Protein AF-A0A1M6SWK2-F1 (afdb_monomer)

pLDDT: mean 89.98, std 12.93, range [34.72, 98.69]

Solvent-accessible surface area (backbone atoms only — not comparable to full-atom values): 27563 Å² total; per-residue (Å²): 100,75,75,73,62,92,44,55,44,46,64,85,40,38,41,72,34,29,38,53,62,44,88,74,35,41,57,20,42,34,50,40,97,77,46,25,25,35,39,41,31,17,33,39,24,31,35,38,30,47,34,31,44,34,49,52,34,64,60,84,82,52,57,82,91,74,41,62,65,71,56,33,58,38,61,56,28,23,43,32,30,33,44,41,58,39,67,46,48,45,35,30,74,45,96,79,20,40,33,38,38,37,32,33,73,89,66,52,61,42,51,20,43,47,47,56,28,27,36,32,30,55,81,47,73,66,33,68,69,68,72,50,57,66,43,79,88,48,54,72,39,82,34,51,47,43,34,42,40,36,53,50,41,35,78,75,35,52,23,24,76,39,64,52,45,81,39,80,78,48,72,48,80,45,63,43,91,89,80,67,52,70,53,75,47,77,39,70,44,76,42,57,56,79,77,50,90,56,59,70,61,53,62,76,70,71,68,80,71,88,61,96,37,70,54,38,41,77,53,71,32,60,41,37,44,33,40,27,48,42,46,44,42,71,69,46,36,90,93,61,58,50,69,51,56,25,84,56,54,42,52,33,38,38,40,34,35,74,41,35,50,73,40,54,85,45,75,59,48,77,49,72,92,58,57,44,74,75,49,98,55,59,48,75,53,49,45,78,86,39,55,42,47,12,36,55,42,56,49,48,49,45,44,39,69,9,44,50,55,47,34,43,36,33,42,55,44,76,61,48,48,32,46,20,32,37,57,47,100,85,69,46,74,36,71,25,92,90,48,89,45,73,47,39,58,37,47,46,75,92,44,63,63,24,54,8,42,50,55,38,50,51,49,31,43,39,43,35,38,74,76,59,41,45,56,32,47,28,36,51,52,37,27,49,40,59,60,79,85,37,35,13,7,17,78,88,61,50,72,24,48,62,91,54,84,69,55,27,30,32,52,37,72,60,27,67,68,51,52,54,42,52,41,54,42,57,44,51,57,33,52,52,24,52,74,37,72,35,74,68,39,83,40,79,40,79,77,67,78,52,47,32,78,89,45,96,51,25,28,37,18,67,50,21,67,45,41,46,54,51,42,30,70,77,72,70,48,80,78,82,86,53,75,28,66,82,60,80,58,81,95,45,54,68,62,57,51,50,55,54,46,42,44,53,49,44,55,48,56,47,55,64,71,74,106

Organism: Paramaledivibacter caminithermalis (strain DSM 15212 / CIP 107654 / DViRD3) (NCBI:txid1121301)

Foldseek 3Di:
DQPDPPFFDFFPQQQQKWKDWDQQWFWFWADDPSSFKIKIKFWDFFLLIKMWTKDFLFDPPADPVQGFHRAQACAFWKKKWKKAKDWFFDQLPDPNHKWKWFAFPVRFIFTASQVLQFLQAADDPLCVQVVARPPHPGDHHDAISRIGMGMDNLQAGKGADHQWDWDQPDWDWDADPVPRDIDIDTDIHIDGLPDDPCVVVVVVVVDPGPDRDNGIGRDPSNGTRMIITMTGGPSHDPVDSARFTAQFMIIIMMMIGSIDTPTDDGTTDGHPPAADAADPDAEEEECVVPSGGHLLNVLVSCVSPRHDAEYEYEYDARHFFGKHFDADPVRGFAADVVAPHRGAIATDLVTGGTTNNVVRVLSNLLNCVVSPYAYEYAYEQWHLHYDLLFAFAFPVRHGAWDPDVVITGHGALLDVSVLVSLLVVLVVQCVSNVVSVHHYHYHYDPLAFAFRPPDPQRGTRQPRPSSQVVCCVPVVDGQDHDRHPPDDCVPVVVSVVVRVVSSVVSVVSNVVSND

Sequence (515 aa):
MGFTDKNELHLFQPRLMTNDQNFEMQFSVVSGNDGRSITAEGVFRSKGDYGGMYWEPEDRKAHPVLKRPVKNDLSGITLEYDYLIQGDLPALNDIIGQVITVELLDGTIHYIQAWNYVVDRPLQDWESGSGILFPRGRTPGSATGYSGHIKLDFDNLYAGWAEYEMVKVDEIEHTDPETGETWTEEVWEWVAISDTARWDELHSQGWALNSPSWEWYKVDTTQIKKLQWGFTSTEYNWTNPEYIPKSDSTWFKMEFTNWQVTSGNSFLMTIPTSPYKEHGICFADDYDDNYDITPEWLLYQMYYLGFRDWINFYIGASHFYDKKGKFDENGNPIPDPGGYMPYQYEMKTDKVFNEGFLAWYKNYLYWANYYGYKVVHSISMENVDAPESWWQRAYDGTPGTTMWVPTPKLLSFTNPDLHVYYKNYVKGLCDISVEAGIHPIIQLGEPWWWWIEIDENQPPCFYDQATKDKHLEELGYEMPIFTSSHESIKGYEETLYWLRDKNGEFAHILRDHIR

Structure (mmCIF, N/CA/C/O backbone):
data_AF-A0A1M6SWK2-F1
#
_entry.id   AF-A0A1M6SWK2-F1
#
loop_
_atom_site.group_PDB
_atom_site.id
_atom_site.type_symbol
_atom_site.label_atom_id
_atom_site.label_alt_id
_atom_site.label_comp_id
_atom_site.label_asym_id
_atom_site.label_entity_id
_atom_site.label_seq_id
_atom_site.pdbx_PDB_ins_code
_atom_site.Cartn_x
_atom_site.Cartn_y
_atom_site.Cartn_z
_atom_site.occupancy
_atom_site.B_iso_or_equiv
_atom_site.auth_seq_id
_atom_site.auth_comp_id
_atom_site.auth_asym_id
_atom_site.auth_atom_id
_atom_site.pdbx_PDB_model_num
ATOM 1 N N . MET A 1 1 ? 4.496 -15.926 -24.712 1.00 34.72 1 MET A N 1
ATOM 2 C CA . MET A 1 1 ? 3.385 -16.799 -24.268 1.00 34.72 1 MET A CA 1
ATOM 3 C C . MET A 1 1 ? 2.696 -16.061 -23.135 1.00 34.72 1 MET A C 1
ATOM 5 O O . MET A 1 1 ? 3.356 -15.803 -22.142 1.00 34.72 1 MET A O 1
ATOM 9 N N . GLY A 1 2 ? 1.440 -15.635 -23.304 1.00 36.00 2 GLY A N 1
ATOM 10 C CA . GLY A 1 2 ? 0.668 -15.070 -22.190 1.00 36.00 2 GLY A CA 1
ATOM 11 C C . GLY A 1 2 ? 0.415 -16.164 -21.154 1.00 36.00 2 GLY A C 1
ATOM 12 O O . GLY A 1 2 ? 0.223 -17.313 -21.542 1.00 36.00 2 GLY A O 1
ATOM 13 N N . PHE A 1 3 ? 0.493 -15.838 -19.868 1.00 49.59 3 PHE A N 1
ATOM 14 C CA . PHE A 1 3 ? 0.458 -16.795 -18.761 1.00 49.59 3 PHE A CA 1
ATOM 15 C C . PHE A 1 3 ? -0.895 -17.534 -18.682 1.00 49.59 3 PHE A C 1
ATOM 17 O O . PHE A 1 3 ? -1.802 -17.117 -17.974 1.00 49.59 3 PHE A O 1
ATOM 24 N N . THR A 1 4 ? -1.057 -18.617 -19.450 1.00 41.47 4 THR A N 1
ATOM 25 C CA . THR A 1 4 ? -2.318 -19.376 -19.555 1.00 41.47 4 THR A CA 1
ATOM 26 C C . THR A 1 4 ? -2.249 -20.791 -18.986 1.00 41.47 4 THR A C 1
ATOM 28 O O . THR A 1 4 ? -3.291 -21.442 -18.899 1.00 41.47 4 THR A O 1
ATOM 31 N N . ASP A 1 5 ? -1.071 -21.287 -18.591 1.00 54.50 5 ASP A N 1
ATOM 32 C CA . ASP A 1 5 ? -0.991 -22.575 -17.898 1.00 54.50 5 ASP A CA 1
ATOM 33 C C . ASP A 1 5 ? -1.189 -22.373 -16.393 1.00 54.50 5 ASP A C 1
ATOM 35 O O . ASP A 1 5 ? -0.328 -21.849 -15.685 1.00 54.50 5 ASP A O 1
ATOM 39 N N . LYS A 1 6 ? -2.367 -22.769 -15.897 1.00 64.19 6 LYS A N 1
ATOM 40 C CA . LYS A 1 6 ? -2.744 -22.630 -14.482 1.00 64.19 6 LYS A CA 1
ATOM 41 C C . LYS A 1 6 ? -1.846 -23.444 -13.540 1.00 64.19 6 LYS A C 1
ATOM 43 O O . LYS A 1 6 ? -1.917 -23.228 -12.332 1.00 64.19 6 LYS A O 1
ATOM 48 N N . ASN A 1 7 ? -1.028 -24.352 -14.073 1.00 77.19 7 ASN A N 1
ATOM 49 C CA . ASN A 1 7 ? -0.194 -25.266 -13.296 1.00 77.19 7 ASN A CA 1
ATOM 50 C C . ASN A 1 7 ? 1.291 -24.875 -13.270 1.00 77.19 7 ASN A C 1
ATOM 52 O O . ASN A 1 7 ? 2.095 -25.626 -12.722 1.00 77.19 7 ASN A O 1
ATOM 56 N N . GLU A 1 8 ? 1.680 -23.732 -13.839 1.00 87.75 8 GLU A N 1
ATOM 57 C CA . GLU A 1 8 ? 3.082 -23.302 -13.879 1.00 87.75 8 GLU A CA 1
ATOM 58 C C . GLU A 1 8 ? 3.267 -21.894 -13.298 1.00 87.75 8 GLU A C 1
ATOM 60 O O . GLU A 1 8 ? 2.465 -20.975 -13.510 1.00 87.75 8 GLU A O 1
ATOM 65 N N . LEU A 1 9 ? 4.359 -21.725 -12.549 1.00 90.44 9 LEU A N 1
ATOM 66 C CA . LEU A 1 9 ? 4.869 -20.417 -12.158 1.00 90.44 9 LEU A CA 1
ATOM 67 C C . LEU A 1 9 ? 5.966 -19.990 -13.116 1.00 90.44 9 LEU A C 1
ATOM 69 O O . LEU A 1 9 ? 6.877 -20.760 -13.432 1.00 90.44 9 LEU A O 1
ATOM 73 N N . HIS A 1 10 ? 5.899 -18.727 -13.512 1.00 93.75 10 HIS A N 1
ATOM 74 C CA . HIS A 1 10 ? 6.882 -18.093 -14.371 1.00 93.75 10 HIS A CA 1
ATOM 75 C C . HIS A 1 10 ? 7.336 -16.766 -13.772 1.00 93.75 10 HIS A C 1
ATOM 77 O O . HIS A 1 10 ? 6.607 -16.135 -13.002 1.00 93.75 10 HIS A O 1
ATOM 83 N N . LEU A 1 11 ? 8.543 -16.349 -14.152 1.00 95.69 11 LEU A N 1
ATOM 84 C CA . LEU A 1 11 ? 9.088 -15.030 -13.848 1.00 95.69 11 LEU A CA 1
ATOM 85 C C . LEU A 1 11 ? 8.076 -13.938 -14.196 1.00 95.69 11 LEU A C 1
ATOM 87 O O . LEU A 1 11 ? 7.438 -13.997 -15.251 1.00 95.69 11 LEU A O 1
ATOM 91 N N . PHE A 1 12 ? 7.971 -12.943 -13.317 1.00 96.50 12 PHE A N 1
ATOM 92 C CA . PHE A 1 12 ? 7.131 -11.765 -13.511 1.00 96.50 12 PHE A CA 1
ATOM 93 C C . PHE A 1 12 ? 5.637 -12.058 -13.691 1.00 96.50 12 PHE A C 1
ATOM 95 O O . PHE A 1 12 ? 4.936 -11.236 -14.258 1.00 96.50 12 PHE A O 1
ATOM 102 N N . GLN A 1 13 ? 5.088 -13.192 -13.251 1.00 94.94 13 GLN A N 1
ATOM 103 C CA . GLN A 1 13 ? 3.622 -13.300 -13.228 1.00 94.94 13 GLN A CA 1
ATOM 104 C C . GLN A 1 13 ? 3.035 -12.180 -12.342 1.00 94.94 13 GLN A C 1
ATOM 106 O O . GLN A 1 13 ? 3.511 -12.039 -11.218 1.00 94.94 13 GLN A O 1
ATOM 111 N N . PRO A 1 14 ? 2.002 -11.430 -12.788 1.00 96.56 14 PRO A N 1
ATOM 112 C CA . PRO A 1 14 ? 1.420 -10.310 -12.036 1.00 96.56 14 PRO A CA 1
ATOM 113 C C . PRO A 1 14 ? 1.133 -10.599 -10.563 1.00 96.56 14 PRO A C 1
ATOM 115 O O . PRO A 1 14 ? 1.474 -9.806 -9.695 1.00 96.56 14 PRO A O 1
ATOM 118 N N . ARG A 1 15 ? 0.588 -11.784 -10.266 1.00 93.88 15 ARG A N 1
ATOM 119 C CA . ARG A 1 15 ? 0.302 -12.223 -8.894 1.00 93.88 15 ARG A CA 1
ATOM 120 C C . ARG A 1 15 ? 1.526 -12.319 -7.983 1.00 93.88 15 ARG A C 1
ATOM 122 O O . ARG A 1 15 ? 1.371 -12.318 -6.776 1.00 93.88 15 ARG A O 1
ATOM 129 N N . LEU A 1 16 ? 2.726 -12.466 -8.539 1.00 95.06 16 LEU A N 1
ATOM 130 C CA . LEU A 1 16 ? 3.968 -12.647 -7.782 1.00 95.06 16 LEU A CA 1
ATOM 131 C C . LEU A 1 16 ? 4.671 -11.323 -7.459 1.00 95.06 16 LEU A C 1
ATOM 133 O O . LEU A 1 16 ? 5.723 -11.347 -6.822 1.00 95.06 16 LEU A O 1
ATOM 137 N N . MET A 1 17 ? 4.131 -10.199 -7.932 1.00 97.31 17 MET A N 1
ATOM 138 C CA . MET A 1 17 ? 4.652 -8.876 -7.613 1.00 97.31 17 MET A CA 1
ATOM 139 C C . MET A 1 17 ? 4.271 -8.507 -6.176 1.00 97.31 17 MET A C 1
ATOM 141 O O . MET A 1 17 ? 3.205 -8.884 -5.681 1.00 97.31 17 MET A O 1
ATOM 145 N N . THR A 1 18 ? 5.146 -7.769 -5.509 1.00 97.19 18 THR A N 1
ATOM 146 C CA . THR A 1 18 ? 4.919 -7.233 -4.159 1.00 97.19 18 THR A CA 1
ATOM 147 C C . THR A 1 18 ? 5.116 -5.724 -4.168 1.00 97.19 18 THR A C 1
ATOM 149 O O . THR A 1 18 ? 5.555 -5.161 -5.174 1.00 97.19 18 THR A O 1
ATOM 152 N N . ASN A 1 19 ? 4.805 -5.054 -3.066 1.00 97.06 19 ASN A N 1
ATOM 153 C CA . ASN A 1 19 ? 5.173 -3.659 -2.861 1.00 97.06 19 ASN A CA 1
ATOM 154 C C . ASN A 1 19 ? 5.908 -3.439 -1.540 1.00 97.06 19 ASN A C 1
ATOM 156 O O . ASN A 1 19 ? 6.024 -4.343 -0.731 1.00 97.06 19 ASN A O 1
ATOM 160 N N . ASP A 1 20 ? 6.465 -2.250 -1.369 1.00 95.44 20 ASP A N 1
ATOM 161 C CA . ASP A 1 20 ? 7.013 -1.727 -0.115 1.00 95.44 20 ASP A CA 1
ATOM 162 C C . ASP A 1 20 ? 6.945 -0.200 -0.197 1.00 95.44 20 ASP A C 1
ATOM 164 O O . ASP A 1 20 ? 6.984 0.372 -1.296 1.00 95.44 20 ASP A O 1
ATOM 168 N N . GLN A 1 21 ? 6.783 0.457 0.943 1.00 94.12 21 GLN A N 1
ATOM 169 C CA . GLN A 1 21 ? 6.529 1.891 1.030 1.00 94.12 21 GLN A CA 1
ATOM 170 C C . GLN A 1 21 ? 7.000 2.468 2.356 1.00 94.12 21 GLN A C 1
ATOM 172 O O . GLN A 1 21 ? 7.039 1.783 3.377 1.00 94.12 21 GLN A O 1
ATOM 177 N N . ASN A 1 22 ? 7.312 3.764 2.364 1.00 91.88 22 ASN A N 1
ATOM 178 C CA . ASN A 1 22 ? 7.444 4.475 3.627 1.00 91.88 22 ASN A CA 1
ATOM 179 C C . ASN A 1 22 ? 6.081 4.549 4.338 1.00 91.88 22 ASN A C 1
ATOM 181 O O . ASN A 1 22 ? 5.037 4.600 3.696 1.00 91.88 22 ASN A O 1
ATOM 185 N N . PHE A 1 23 ? 6.102 4.608 5.669 1.00 88.50 23 PHE A N 1
ATOM 186 C CA . PHE A 1 23 ? 4.904 4.446 6.499 1.00 88.50 23 PHE A CA 1
ATOM 187 C C . PHE A 1 23 ? 3.741 5.404 6.170 1.00 88.50 23 PHE A C 1
ATOM 189 O O . PHE A 1 23 ? 2.573 5.028 6.256 1.00 88.50 23 PHE A O 1
ATOM 196 N N . GLU A 1 24 ? 4.041 6.652 5.802 1.00 89.56 24 GLU A N 1
ATOM 197 C CA . GLU A 1 24 ? 3.008 7.660 5.539 1.00 89.56 24 GLU A CA 1
ATOM 198 C C . GLU A 1 24 ? 2.289 7.455 4.206 1.00 89.56 24 GLU A C 1
ATOM 200 O O . GLU A 1 24 ? 1.070 7.649 4.131 1.00 89.56 24 GLU A O 1
ATOM 205 N N . MET A 1 25 ? 3.016 7.011 3.182 1.00 93.75 25 MET A N 1
ATOM 206 C CA . MET A 1 25 ? 2.440 6.631 1.899 1.00 93.75 25 MET A CA 1
ATOM 207 C C . MET A 1 25 ? 1.520 5.422 2.075 1.00 93.75 25 MET A C 1
ATOM 209 O O . MET A 1 25 ? 1.768 4.554 2.908 1.00 93.75 25 MET A O 1
ATOM 213 N N . GLN A 1 26 ? 0.450 5.355 1.280 1.00 95.62 26 GLN A N 1
ATOM 214 C CA . GLN A 1 26 ? -0.346 4.135 1.153 1.00 95.62 26 GLN A CA 1
ATOM 215 C C . GLN A 1 26 ? -0.652 3.847 -0.304 1.00 95.62 26 GLN A C 1
ATOM 217 O O . GLN A 1 26 ? -1.394 4.586 -0.947 1.00 95.62 26 GLN A O 1
ATOM 222 N N . PHE A 1 27 ? -0.128 2.742 -0.809 1.00 97.88 27 PHE A N 1
ATOM 223 C CA . PHE A 1 27 ? -0.465 2.180 -2.100 1.00 97.88 27 PHE A CA 1
ATOM 224 C C . PHE A 1 27 ? -0.442 0.656 -2.049 1.00 97.88 27 PHE A C 1
ATOM 226 O O . PHE A 1 27 ? 0.096 0.049 -1.121 1.00 97.88 27 PHE A O 1
ATOM 233 N N . SER A 1 28 ? -1.038 0.047 -3.063 1.00 98.12 28 SER A N 1
ATOM 234 C CA . SER A 1 28 ? -1.034 -1.396 -3.251 1.00 98.12 28 SER A CA 1
ATOM 235 C C . SER A 1 28 ? -0.676 -1.772 -4.678 1.00 98.12 28 SER A C 1
ATOM 237 O O . SER A 1 28 ? -0.824 -0.973 -5.606 1.00 98.12 28 SER A O 1
ATOM 239 N N . VAL A 1 29 ? -0.219 -3.013 -4.844 1.00 98.50 29 VAL A N 1
ATOM 240 C CA . VAL A 1 29 ? -0.055 -3.671 -6.141 1.00 98.50 29 VAL A CA 1
ATOM 241 C C . VAL A 1 29 ? -1.081 -4.795 -6.252 1.00 98.50 29 VAL A C 1
ATOM 243 O O . VAL A 1 29 ? -1.153 -5.677 -5.397 1.00 98.50 29 VAL A O 1
ATOM 246 N N . VAL A 1 30 ? -1.891 -4.765 -7.310 1.00 98.62 30 VAL A N 1
ATOM 247 C CA . VAL A 1 30 ? -2.932 -5.770 -7.570 1.00 98.62 30 VAL A CA 1
ATOM 248 C C . VAL A 1 30 ? -2.809 -6.350 -8.972 1.00 98.62 30 VAL A C 1
ATOM 250 O O . VAL A 1 30 ? -2.476 -5.643 -9.926 1.00 98.62 30 VAL A O 1
ATOM 253 N N . SER A 1 31 ? -3.113 -7.641 -9.116 1.00 97.50 31 SER A N 1
ATOM 254 C CA . SER A 1 31 ? -3.169 -8.313 -10.415 1.00 97.50 31 SER A CA 1
ATOM 255 C C . SER A 1 31 ? -4.552 -8.197 -11.059 1.00 97.50 31 SER A C 1
ATOM 257 O O . SER A 1 31 ? -5.594 -8.280 -10.401 1.00 97.50 31 SER A O 1
ATOM 259 N N . GLY A 1 32 ? -4.561 -8.046 -12.383 1.00 94.38 32 GLY A N 1
ATOM 260 C CA . GLY A 1 32 ? -5.748 -8.221 -13.208 1.00 94.38 32 GLY A CA 1
ATOM 261 C C . GLY A 1 32 ? -6.138 -9.694 -13.338 1.00 94.38 32 GLY A C 1
ATOM 262 O O . GLY A 1 32 ? -5.300 -10.596 -13.303 1.00 94.38 32 GLY A O 1
ATOM 263 N N . ASN A 1 33 ? -7.427 -9.950 -13.556 1.00 88.69 33 ASN A N 1
ATOM 264 C CA . ASN A 1 33 ? -7.959 -11.304 -13.751 1.00 88.69 33 ASN A CA 1
ATOM 265 C C . ASN A 1 33 ? -7.578 -11.945 -15.104 1.00 88.69 33 ASN A C 1
ATOM 267 O O . ASN A 1 33 ? -7.910 -13.104 -15.356 1.00 88.69 33 ASN A O 1
ATOM 271 N N . ASP A 1 34 ? -6.890 -11.200 -15.967 1.00 90.25 34 ASP A N 1
ATOM 272 C CA . ASP A 1 34 ? -6.356 -11.635 -17.257 1.00 90.25 34 ASP A CA 1
ATOM 273 C C . ASP A 1 34 ? -4.964 -12.288 -17.146 1.00 90.25 34 ASP A C 1
ATOM 275 O O . ASP A 1 34 ? -4.460 -12.830 -18.133 1.00 90.25 34 ASP A O 1
ATOM 279 N N . GLY A 1 35 ? -4.334 -12.226 -15.965 1.00 90.12 35 GLY A N 1
ATOM 280 C CA . GLY A 1 35 ? -2.968 -12.693 -15.728 1.00 90.12 35 GLY A CA 1
ATOM 281 C C . GLY A 1 35 ? -1.897 -11.886 -16.469 1.00 90.12 35 GLY A C 1
ATOM 282 O O . GLY A 1 35 ? -0.769 -12.360 -16.610 1.00 90.12 35 GLY A O 1
ATOM 283 N N . ARG A 1 36 ? -2.242 -10.700 -16.985 1.00 95.56 36 ARG A N 1
ATOM 284 C CA . ARG A 1 36 ? -1.404 -9.857 -17.857 1.00 95.56 36 ARG A CA 1
ATOM 285 C C . ARG A 1 36 ? -1.507 -8.364 -17.553 1.00 95.56 36 ARG A C 1
ATOM 287 O O . ARG A 1 36 ? -0.963 -7.553 -18.304 1.00 95.56 36 ARG A O 1
ATOM 294 N N . SER A 1 37 ? -2.183 -8.014 -16.471 1.00 97.75 37 SER A N 1
ATOM 295 C CA . SER A 1 37 ? -2.310 -6.642 -16.015 1.00 97.75 37 SER A CA 1
ATOM 296 C C . SER A 1 37 ? -1.909 -6.527 -14.550 1.00 97.75 37 SER A C 1
ATOM 298 O O . SER A 1 37 ? -2.177 -7.425 -13.749 1.00 97.75 37 SER A O 1
ATOM 300 N N . ILE A 1 38 ? -1.256 -5.422 -14.210 1.00 98.62 38 ILE A N 1
ATOM 301 C CA . ILE A 1 38 ? -0.923 -5.024 -12.842 1.00 98.62 38 ILE A CA 1
ATOM 302 C C . ILE A 1 38 ? -1.402 -3.587 -12.658 1.00 98.62 38 ILE A C 1
ATOM 304 O O . ILE A 1 38 ? -1.329 -2.775 -13.578 1.00 98.62 38 ILE A O 1
ATOM 308 N N . THR A 1 39 ? -1.901 -3.254 -11.478 1.00 98.69 39 THR A N 1
ATOM 309 C CA . THR A 1 39 ? -2.198 -1.873 -11.096 1.00 98.69 39 THR A CA 1
ATOM 310 C C . THR A 1 39 ? -1.459 -1.550 -9.810 1.00 98.69 39 THR A C 1
ATOM 312 O O . THR A 1 39 ? -1.585 -2.292 -8.839 1.00 98.69 39 THR A O 1
ATOM 315 N N . ALA A 1 40 ? -0.701 -0.454 -9.820 1.00 98.56 40 ALA A N 1
ATOM 316 C CA . ALA A 1 40 ? -0.174 0.187 -8.624 1.00 98.56 40 ALA A CA 1
ATOM 317 C C . ALA A 1 40 ? -1.014 1.441 -8.346 1.00 98.56 40 ALA A C 1
ATOM 319 O O . ALA A 1 40 ? -1.043 2.348 -9.175 1.00 98.56 40 ALA A O 1
ATOM 320 N N . GLU A 1 41 ? -1.729 1.490 -7.226 1.00 98.62 41 GLU A N 1
ATOM 321 C CA . GLU A 1 41 ? -2.674 2.574 -6.922 1.00 98.62 41 GLU A CA 1
ATOM 322 C C . GLU A 1 41 ? -2.595 2.976 -5.455 1.00 98.62 41 GLU A C 1
ATOM 324 O O . GLU A 1 41 ? -2.459 2.118 -4.582 1.00 98.62 41 GLU A O 1
ATOM 329 N N . GLY A 1 42 ? -2.663 4.279 -5.180 1.00 98.31 42 GLY A N 1
ATOM 330 C CA . GLY A 1 42 ? -2.494 4.779 -3.826 1.00 98.31 42 GLY A CA 1
ATOM 331 C C . GLY A 1 42 ? -2.594 6.286 -3.674 1.00 98.31 42 GLY A C 1
ATOM 332 O O . GLY A 1 42 ? -3.146 6.998 -4.514 1.00 98.31 42 GLY A O 1
ATOM 333 N N . VAL A 1 43 ? -2.063 6.758 -2.551 1.00 98.00 43 VAL A N 1
ATOM 334 C CA . VAL A 1 43 ? -1.999 8.162 -2.166 1.00 98.00 43 VAL A CA 1
ATOM 335 C C . VAL A 1 43 ? -0.617 8.521 -1.621 1.00 98.00 43 VAL A C 1
ATOM 337 O O . VAL A 1 43 ? -0.038 7.779 -0.826 1.00 98.00 43 VAL A O 1
ATOM 340 N N . PHE A 1 44 ? -0.123 9.693 -2.015 1.00 97.19 44 PHE A N 1
ATOM 341 C CA . PHE A 1 44 ? 1.007 10.359 -1.374 1.00 97.19 44 PHE A CA 1
ATOM 342 C C . PHE A 1 44 ? 0.491 11.318 -0.296 1.00 97.19 44 PHE A C 1
ATOM 344 O O . PHE A 1 44 ? -0.452 12.076 -0.523 1.00 97.19 44 PHE A O 1
ATOM 351 N N . ARG A 1 45 ? 1.115 11.302 0.876 1.00 95.44 45 ARG A N 1
ATOM 352 C CA . ARG A 1 45 ? 0.802 12.104 2.064 1.00 95.44 45 ARG A CA 1
ATOM 353 C C . ARG A 1 45 ? 1.952 12.998 2.510 1.00 95.44 45 ARG A C 1
ATOM 355 O O . ARG A 1 45 ? 1.715 13.929 3.276 1.00 95.44 45 ARG A O 1
ATOM 362 N N . SER A 1 46 ? 3.165 12.772 2.015 1.00 93.56 46 SER A N 1
ATOM 363 C CA . SER A 1 46 ? 4.330 13.623 2.261 1.00 93.56 46 SER A CA 1
ATOM 364 C C . SER A 1 46 ? 5.143 13.868 0.987 1.00 93.56 46 SER A C 1
ATOM 366 O O . SER A 1 46 ? 5.040 13.137 0.002 1.00 93.56 46 SER A O 1
ATOM 368 N N . LYS A 1 47 ? 5.980 14.909 0.998 1.00 89.19 47 LYS A N 1
ATOM 369 C CA . LYS A 1 47 ? 6.915 15.205 -0.106 1.00 89.19 47 LYS A CA 1
ATOM 370 C C . LYS A 1 47 ? 8.082 14.219 -0.193 1.00 89.19 47 LYS A C 1
ATOM 372 O O . LYS A 1 47 ? 8.743 14.156 -1.226 1.00 89.19 47 LYS A O 1
ATOM 377 N N . GLY A 1 48 ? 8.332 13.470 0.878 1.00 89.56 48 GLY A N 1
ATOM 378 C CA . GLY A 1 48 ? 9.355 12.429 0.952 1.00 89.56 48 GLY A CA 1
ATOM 379 C C . GLY A 1 48 ? 8.817 11.031 0.661 1.00 89.56 48 GLY A C 1
ATOM 380 O O . GLY A 1 48 ? 9.554 10.065 0.836 1.00 89.56 48 GLY A O 1
ATOM 381 N N . ASP A 1 49 ? 7.550 10.904 0.259 1.00 93.81 49 ASP A N 1
ATOM 382 C CA . ASP A 1 49 ? 6.958 9.593 0.025 1.00 93.81 49 ASP A CA 1
ATOM 383 C C . ASP A 1 49 ? 7.583 8.887 -1.173 1.00 93.81 49 ASP A C 1
ATOM 385 O O . ASP A 1 49 ? 7.739 9.457 -2.259 1.00 93.81 49 ASP A O 1
ATOM 389 N N . TYR A 1 50 ? 7.906 7.619 -0.944 1.00 93.12 50 TYR A N 1
ATOM 390 C CA . TYR A 1 50 ? 8.528 6.740 -1.910 1.00 93.12 50 TYR A CA 1
ATOM 391 C C . TYR A 1 50 ? 8.023 5.318 -1.708 1.00 93.12 50 TYR A C 1
ATOM 393 O O . TYR A 1 50 ? 8.086 4.755 -0.612 1.00 93.12 50 TYR A O 1
ATOM 401 N N . GLY A 1 51 ? 7.560 4.734 -2.805 1.00 94.50 51 GLY A N 1
ATOM 402 C CA . GLY A 1 51 ? 7.067 3.370 -2.859 1.00 94.50 51 GLY A CA 1
ATOM 403 C C . GLY A 1 51 ? 7.695 2.600 -4.006 1.00 94.50 51 GLY A C 1
ATOM 404 O O . GLY A 1 51 ? 8.202 3.181 -4.966 1.00 94.50 51 GLY A O 1
ATOM 405 N N . GLY A 1 52 ? 7.669 1.277 -3.928 1.00 96.62 52 GLY A N 1
ATOM 406 C CA . GLY A 1 52 ? 8.149 0.411 -4.995 1.00 96.62 52 GLY A CA 1
ATOM 407 C C . GLY A 1 52 ? 7.220 -0.756 -5.264 1.00 96.62 52 GLY A C 1
ATOM 408 O O . GLY A 1 52 ? 6.785 -1.414 -4.329 1.00 96.62 52 GLY A O 1
ATOM 409 N N . MET A 1 53 ? 6.946 -1.056 -6.531 1.00 98.31 53 MET A N 1
ATOM 410 C CA . MET A 1 53 ? 6.521 -2.406 -6.912 1.00 98.31 53 MET A CA 1
ATOM 411 C C . MET A 1 53 ? 7.775 -3.247 -7.134 1.00 98.31 53 MET A C 1
ATOM 413 O O . MET A 1 53 ? 8.698 -2.789 -7.804 1.00 98.31 53 MET A O 1
ATOM 417 N N . TYR A 1 54 ? 7.814 -4.473 -6.622 1.00 97.69 54 TYR A N 1
ATOM 418 C CA . TYR A 1 54 ? 9.012 -5.303 -6.604 1.00 97.69 54 TYR A CA 1
ATOM 419 C C . TYR A 1 54 ? 8.844 -6.626 -7.339 1.00 97.69 54 TYR A C 1
ATOM 421 O O . TYR A 1 54 ? 7.804 -7.283 -7.291 1.00 97.69 54 TYR A O 1
ATOM 429 N N . TRP A 1 55 ? 9.949 -7.048 -7.948 1.00 97.62 55 TRP A N 1
ATOM 430 C CA . TRP A 1 55 ? 10.227 -8.442 -8.245 1.00 97.62 55 TRP A CA 1
ATOM 431 C C . TRP A 1 55 ? 11.490 -8.874 -7.498 1.00 97.62 55 TRP A C 1
ATOM 433 O O . TRP A 1 55 ? 12.581 -8.352 -7.734 1.00 97.62 55 TRP A O 1
ATOM 443 N N . GLU A 1 56 ? 11.358 -9.881 -6.640 1.00 96.38 56 GLU A N 1
ATOM 444 C CA . GLU A 1 56 ? 12.481 -10.491 -5.924 1.00 96.38 56 GLU A CA 1
ATOM 445 C C . GLU A 1 56 ? 12.663 -11.938 -6.392 1.00 96.38 56 GLU A C 1
ATOM 447 O O . GLU A 1 56 ? 11.713 -12.713 -6.349 1.00 96.38 56 GLU A O 1
ATOM 452 N N . PRO A 1 57 ? 13.844 -12.389 -6.842 1.00 95.81 57 PRO A N 1
ATOM 453 C CA . PRO A 1 57 ? 14.067 -13.802 -7.134 1.00 95.81 57 PRO A CA 1
ATOM 454 C C . PRO A 1 57 ? 13.833 -14.733 -5.944 1.00 95.81 57 PRO A C 1
ATOM 456 O O . PRO A 1 57 ? 13.362 -15.852 -6.149 1.00 95.81 57 PRO A O 1
ATOM 459 N N . GLU A 1 58 ? 14.121 -14.286 -4.720 1.00 94.12 58 GLU A N 1
ATOM 460 C CA . GLU A 1 58 ? 13.767 -15.024 -3.512 1.00 94.12 58 GLU A CA 1
ATOM 461 C C . GLU A 1 58 ? 12.344 -14.694 -3.057 1.00 94.12 58 GLU A C 1
ATOM 463 O O . GLU A 1 58 ? 12.016 -13.550 -2.762 1.00 94.12 58 GLU A O 1
ATOM 468 N N . ASP A 1 59 ? 11.514 -15.726 -2.923 1.00 91.44 59 ASP A N 1
ATOM 469 C CA . ASP A 1 59 ? 10.196 -15.597 -2.312 1.00 91.44 59 ASP A CA 1
ATOM 470 C C . ASP A 1 59 ? 10.290 -15.746 -0.789 1.00 91.44 59 ASP A C 1
ATOM 472 O O . ASP A 1 59 ? 10.533 -16.835 -0.255 1.00 91.44 59 ASP A O 1
ATOM 476 N N . ARG A 1 60 ? 10.153 -14.624 -0.086 1.00 90.81 60 ARG A N 1
ATOM 477 C CA . ARG A 1 60 ? 10.245 -14.550 1.381 1.00 90.81 60 ARG A CA 1
ATOM 478 C C . ARG A 1 60 ? 8.880 -14.572 2.067 1.00 90.81 60 ARG A C 1
ATOM 480 O O . ARG A 1 60 ? 8.833 -14.738 3.281 1.00 90.81 60 ARG A O 1
ATOM 487 N N . LYS A 1 61 ? 7.797 -14.423 1.300 1.00 88.75 61 LYS A N 1
ATOM 488 C CA . LYS A 1 61 ? 6.425 -14.290 1.805 1.00 88.75 61 LYS A CA 1
ATOM 489 C C . LYS A 1 61 ? 5.605 -15.563 1.614 1.00 88.75 61 LYS A C 1
ATOM 491 O O . LYS A 1 61 ? 4.634 -15.775 2.331 1.00 88.75 61 LYS A O 1
ATOM 496 N N . ALA A 1 62 ? 5.983 -16.431 0.675 1.00 89.69 62 ALA A N 1
ATOM 497 C CA . ALA A 1 62 ? 5.258 -17.670 0.458 1.00 89.69 62 ALA A CA 1
ATOM 498 C C . ALA A 1 62 ? 5.482 -18.711 1.560 1.00 89.69 62 ALA A C 1
ATOM 500 O O . ALA A 1 62 ? 6.587 -18.891 2.083 1.00 89.69 62 ALA A O 1
ATOM 501 N N . HIS A 1 63 ? 4.435 -19.488 1.836 1.00 89.69 63 HIS A N 1
ATOM 502 C CA . HIS A 1 63 ? 4.522 -20.670 2.680 1.00 89.69 63 HIS A CA 1
ATOM 503 C C . HIS A 1 63 ? 5.587 -21.639 2.123 1.00 89.69 63 HIS A C 1
ATOM 505 O O . HIS A 1 63 ? 5.601 -21.884 0.913 1.00 89.69 63 HIS A O 1
ATOM 511 N N . PRO A 1 64 ? 6.432 -22.280 2.959 1.00 89.44 64 PRO A N 1
ATOM 512 C CA . PRO A 1 64 ? 7.571 -23.085 2.495 1.00 89.44 64 PRO A CA 1
ATOM 513 C C . PRO A 1 64 ? 7.251 -24.172 1.458 1.00 89.44 64 PRO A C 1
ATOM 515 O O . PRO A 1 64 ? 8.093 -24.516 0.638 1.00 89.44 64 PRO A O 1
ATOM 518 N N . VAL A 1 65 ? 6.033 -24.712 1.485 1.00 86.94 65 VAL A N 1
ATOM 519 C CA . VAL A 1 65 ? 5.555 -25.740 0.541 1.00 86.94 65 VAL A CA 1
ATOM 520 C C . VAL A 1 65 ? 5.236 -25.182 -0.854 1.00 86.94 65 VAL A C 1
ATOM 522 O O . VAL A 1 65 ? 5.308 -25.914 -1.837 1.00 86.94 65 VAL A O 1
ATOM 525 N N . LEU A 1 66 ? 4.869 -23.904 -0.939 1.00 88.00 66 LEU A N 1
ATOM 526 C CA . LEU A 1 66 ? 4.523 -23.208 -2.183 1.00 88.00 66 LEU A CA 1
ATOM 527 C C . LEU A 1 66 ? 5.632 -22.248 -2.638 1.00 88.00 66 LEU A C 1
ATOM 529 O O . LEU A 1 66 ? 5.506 -21.621 -3.688 1.00 88.00 66 LEU A O 1
ATOM 533 N N . LYS A 1 67 ? 6.716 -22.150 -1.859 1.00 90.50 67 LYS A N 1
ATOM 534 C CA . LYS A 1 67 ? 7.868 -21.298 -2.139 1.00 90.50 67 LYS A CA 1
ATOM 535 C C . LYS A 1 67 ? 8.512 -21.705 -3.464 1.00 90.50 67 LYS A C 1
ATOM 537 O O . LYS A 1 67 ? 8.961 -22.839 -3.643 1.00 90.50 67 LYS A O 1
ATOM 542 N N . ARG A 1 68 ? 8.575 -20.749 -4.388 1.00 91.81 68 ARG A N 1
ATOM 543 C CA . ARG A 1 68 ? 9.244 -20.906 -5.684 1.00 91.81 68 ARG A CA 1
ATOM 544 C C . ARG A 1 68 ? 10.768 -21.001 -5.536 1.00 91.81 68 ARG A C 1
ATOM 546 O O . ARG A 1 68 ? 11.329 -20.424 -4.600 1.00 91.81 68 ARG A O 1
ATOM 553 N N . PRO A 1 69 ? 11.459 -21.693 -6.461 1.00 92.94 69 PRO A N 1
ATOM 554 C CA . PRO A 1 69 ? 12.914 -21.693 -6.483 1.00 92.94 69 PRO A CA 1
ATOM 555 C C . PRO A 1 69 ? 13.454 -20.297 -6.796 1.00 92.94 69 PRO A C 1
ATOM 557 O O . PRO A 1 69 ? 12.855 -19.530 -7.553 1.00 92.94 69 PRO A O 1
ATOM 560 N N . VAL A 1 70 ? 14.619 -19.996 -6.227 1.00 95.88 70 VAL A N 1
ATOM 561 C CA . VAL A 1 70 ? 15.335 -18.750 -6.500 1.00 95.88 70 VAL A CA 1
ATOM 562 C C . VAL A 1 70 ? 15.917 -18.804 -7.910 1.00 95.88 70 VAL A C 1
ATOM 564 O O . VAL A 1 70 ? 16.562 -19.784 -8.285 1.00 95.88 70 VAL A O 1
ATOM 567 N N . LYS A 1 71 ? 15.696 -17.742 -8.688 1.00 96.00 71 LYS A N 1
ATOM 568 C CA . LYS A 1 71 ? 16.236 -17.587 -10.042 1.00 96.00 71 LYS A CA 1
ATOM 569 C C . LYS A 1 71 ? 16.742 -16.163 -10.257 1.00 96.00 71 LYS A C 1
ATOM 571 O O . LYS A 1 71 ? 15.986 -1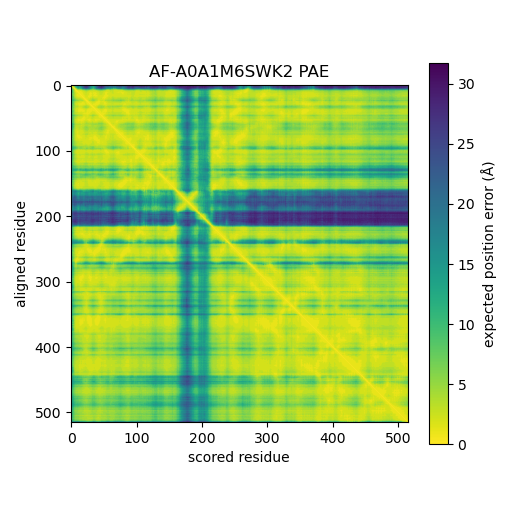5.292 -10.676 1.00 96.00 71 LYS A O 1
ATOM 576 N N . ASN A 1 72 ? 18.006 -15.945 -9.900 1.00 97.62 72 ASN A N 1
ATOM 577 C CA . ASN A 1 72 ? 18.680 -14.646 -10.008 1.00 97.62 72 ASN A CA 1
ATOM 578 C C . ASN A 1 72 ? 19.099 -14.308 -11.443 1.00 97.62 72 ASN A C 1
ATOM 580 O O . ASN A 1 72 ? 19.172 -13.137 -11.795 1.00 97.62 72 ASN A O 1
ATOM 584 N N . ASP A 1 73 ? 19.362 -15.332 -12.257 1.00 97.69 73 ASP A N 1
ATOM 585 C CA . ASP A 1 73 ? 19.791 -15.165 -13.640 1.00 97.69 73 ASP A CA 1
ATOM 586 C C . ASP A 1 73 ? 18.594 -14.876 -14.553 1.00 97.69 73 ASP A C 1
ATOM 588 O O . ASP A 1 73 ? 17.716 -15.728 -14.752 1.00 97.69 73 ASP A O 1
ATOM 592 N N . LEU A 1 74 ? 18.567 -13.650 -15.076 1.00 97.94 74 LEU A N 1
ATOM 593 C CA . LEU A 1 74 ? 17.575 -13.153 -16.022 1.00 97.94 74 LEU A CA 1
ATOM 594 C C . LEU A 1 74 ? 18.125 -13.052 -17.455 1.00 97.94 74 LEU A C 1
ATOM 596 O O . LEU A 1 74 ? 17.471 -12.454 -18.306 1.00 97.94 74 LEU A O 1
ATOM 600 N N . SER A 1 75 ? 19.284 -13.642 -17.758 1.00 96.62 75 SER A N 1
ATOM 601 C CA . SER A 1 75 ? 19.820 -13.668 -19.124 1.00 96.62 75 SER A CA 1
ATOM 602 C C . SER A 1 75 ? 18.843 -14.304 -20.123 1.00 96.62 75 SER A C 1
ATOM 604 O O . SER A 1 75 ? 18.118 -15.265 -19.836 1.00 96.62 75 SER A O 1
ATOM 606 N N . GLY A 1 76 ? 18.770 -13.715 -21.316 1.00 96.75 76 GLY A N 1
ATOM 607 C CA . GLY A 1 76 ? 17.830 -14.073 -22.377 1.00 96.75 76 GLY A CA 1
ATOM 608 C C . GLY A 1 76 ? 16.359 -13.745 -22.097 1.00 96.75 76 GLY A C 1
ATOM 609 O O . GLY A 1 76 ? 15.520 -13.983 -22.974 1.00 96.75 76 GLY A O 1
ATOM 610 N N . ILE A 1 77 ? 16.013 -13.232 -20.908 1.00 98.19 77 ILE A N 1
ATOM 611 C CA . ILE A 1 77 ? 14.647 -12.827 -20.567 1.00 98.19 77 ILE A CA 1
ATOM 612 C C . ILE A 1 77 ? 14.336 -11.472 -21.200 1.00 98.19 77 ILE A C 1
ATOM 614 O O . ILE A 1 77 ? 15.131 -10.537 -21.161 1.00 98.19 77 ILE A O 1
ATOM 618 N N . THR A 1 78 ? 13.128 -11.344 -21.743 1.00 98.06 78 THR A N 1
ATOM 619 C CA . THR A 1 78 ? 12.579 -10.050 -22.160 1.00 98.06 78 THR A CA 1
ATOM 620 C C . THR A 1 78 ? 11.203 -9.856 -21.543 1.00 98.06 78 THR A C 1
ATOM 622 O O . THR A 1 78 ? 10.322 -10.687 -21.764 1.00 98.06 78 THR A O 1
ATOM 625 N N . LEU A 1 79 ? 11.023 -8.774 -20.785 1.00 98.12 79 LEU A N 1
ATOM 626 C CA . LEU A 1 79 ? 9.746 -8.354 -20.204 1.00 98.12 79 LEU A CA 1
ATOM 627 C C . LEU A 1 79 ? 9.184 -7.172 -21.005 1.00 98.12 79 LEU A C 1
ATOM 629 O O . LEU A 1 79 ? 9.881 -6.185 -21.225 1.00 98.12 79 LEU A O 1
ATOM 633 N N . GLU A 1 80 ? 7.927 -7.269 -21.427 1.00 97.81 80 GLU A N 1
ATOM 634 C CA . GLU A 1 80 ? 7.224 -6.227 -22.182 1.00 97.81 80 GLU A CA 1
ATOM 635 C C . GLU A 1 80 ? 5.894 -5.888 -21.515 1.00 97.81 80 GLU A C 1
ATOM 637 O O . GLU A 1 80 ? 5.201 -6.781 -21.014 1.00 97.81 80 GLU A O 1
ATOM 642 N N . TYR A 1 81 ? 5.538 -4.606 -21.525 1.00 98.25 81 TYR A N 1
ATOM 643 C CA . TYR A 1 81 ? 4.262 -4.102 -21.023 1.00 98.25 81 TYR A CA 1
ATOM 644 C C . TYR A 1 81 ? 3.974 -2.701 -21.564 1.00 98.25 81 TYR A C 1
ATOM 646 O O . TYR A 1 81 ? 4.884 -1.921 -21.843 1.00 98.25 81 TYR A O 1
ATOM 654 N N . ASP A 1 82 ? 2.694 -2.366 -21.658 1.00 98.31 82 ASP A N 1
ATOM 655 C CA . ASP A 1 82 ? 2.244 -0.989 -21.816 1.00 98.31 82 ASP A CA 1
ATOM 656 C C . ASP A 1 82 ? 2.050 -0.365 -20.439 1.00 98.31 82 ASP A C 1
ATOM 658 O O . ASP A 1 82 ? 1.631 -1.052 -19.505 1.00 98.31 82 ASP A O 1
ATOM 662 N N . TYR A 1 83 ? 2.316 0.932 -20.316 1.00 98.19 83 TYR A N 1
ATOM 663 C CA . TYR A 1 83 ? 2.036 1.681 -19.096 1.00 98.19 83 TYR A CA 1
ATOM 664 C C . TYR A 1 83 ? 1.048 2.821 -19.340 1.00 98.19 83 TYR A C 1
ATOM 666 O O . TYR A 1 83 ? 1.016 3.412 -20.422 1.00 98.19 83 TYR A O 1
ATOM 674 N N . LEU A 1 84 ? 0.275 3.152 -18.309 1.00 98.44 84 LEU A N 1
ATOM 675 C CA . LEU A 1 84 ? -0.538 4.360 -18.232 1.00 98.44 84 LEU A CA 1
ATOM 676 C C . LEU A 1 84 ? -0.399 4.974 -16.838 1.00 98.44 84 LEU A C 1
ATOM 678 O O . LEU A 1 84 ? -0.683 4.320 -15.838 1.00 98.44 84 LEU A O 1
ATOM 682 N N . ILE A 1 85 ? 0.038 6.228 -16.783 1.00 98.38 85 ILE A N 1
ATOM 683 C CA . ILE A 1 85 ? 0.227 7.001 -15.555 1.00 98.38 85 ILE A CA 1
ATOM 684 C C . ILE A 1 85 ? -0.933 7.980 -15.379 1.00 98.38 85 ILE A C 1
ATOM 686 O O . ILE A 1 85 ? -1.320 8.685 -16.315 1.00 98.38 85 ILE A O 1
ATOM 690 N N . GLN A 1 86 ? -1.466 8.045 -14.161 1.00 98.19 86 GLN A N 1
ATOM 691 C CA . GLN A 1 86 ? -2.545 8.940 -13.763 1.00 98.19 86 GLN A CA 1
ATOM 692 C C . GLN A 1 86 ? -2.287 9.529 -12.369 1.00 98.19 86 GLN A C 1
ATOM 694 O O . GLN A 1 86 ? -1.649 8.909 -11.518 1.00 98.19 86 GLN A O 1
ATOM 699 N N . GLY A 1 87 ? -2.859 10.708 -12.118 1.00 97.88 87 GLY A N 1
ATOM 700 C CA . GLY A 1 87 ? -2.766 11.377 -10.821 1.00 97.88 87 GLY A CA 1
ATOM 701 C C . GLY A 1 87 ? -1.392 12.000 -10.572 1.00 97.88 87 GLY A C 1
ATOM 702 O O . GLY A 1 87 ? -0.746 12.473 -11.505 1.00 97.88 87 GLY A O 1
ATOM 703 N N . ASP A 1 88 ? -0.974 12.034 -9.310 1.00 97.06 88 ASP A N 1
ATOM 704 C CA . ASP A 1 88 ? 0.249 12.701 -8.845 1.00 97.06 88 ASP A CA 1
ATOM 705 C C . ASP A 1 88 ? 1.511 11.845 -9.037 1.00 97.06 88 ASP A C 1
ATOM 707 O O . ASP A 1 88 ? 2.290 11.645 -8.113 1.00 97.06 88 ASP A O 1
ATOM 711 N N . LEU A 1 89 ? 1.705 11.318 -10.244 1.00 96.88 89 LEU A N 1
ATOM 712 C CA . LEU A 1 89 ? 2.933 10.641 -10.655 1.00 96.88 89 LEU A CA 1
ATOM 713 C C . LEU A 1 89 ? 3.634 11.468 -11.744 1.00 96.88 89 LEU A C 1
ATOM 715 O O . LEU A 1 89 ? 2.978 11.870 -12.712 1.00 96.88 89 LEU A O 1
ATOM 719 N N . PRO A 1 90 ? 4.956 11.685 -11.643 1.00 93.56 90 PRO A N 1
ATOM 720 C CA . PRO A 1 90 ? 5.733 12.290 -12.712 1.00 93.56 90 PRO A CA 1
ATOM 721 C C . PRO A 1 90 ? 5.638 11.493 -14.012 1.00 93.56 90 PRO A C 1
ATOM 723 O O . PRO A 1 90 ? 5.559 10.262 -14.019 1.00 93.56 90 PRO A O 1
ATOM 726 N N . ALA A 1 91 ? 5.718 12.206 -15.132 1.00 94.56 91 ALA A N 1
ATOM 727 C CA . ALA A 1 91 ? 5.879 11.588 -16.437 1.00 94.56 91 ALA A CA 1
ATOM 728 C C . ALA A 1 91 ? 7.217 10.818 -16.492 1.00 94.56 91 ALA A C 1
ATOM 730 O O . ALA A 1 91 ? 8.221 11.282 -15.957 1.00 94.56 91 ALA A O 1
ATOM 731 N N . LEU A 1 92 ? 7.284 9.670 -17.177 1.00 93.19 92 LEU A N 1
ATOM 732 C CA . LEU A 1 92 ? 8.520 8.876 -17.274 1.00 93.19 92 LEU A CA 1
ATOM 733 C C . LEU A 1 92 ? 9.699 9.648 -17.875 1.00 93.19 92 LEU A C 1
ATOM 735 O O . LEU A 1 92 ? 10.845 9.345 -17.566 1.00 93.19 92 LEU A O 1
ATOM 739 N N . ASN A 1 93 ? 9.434 10.611 -18.758 1.00 88.69 93 ASN A N 1
ATOM 740 C CA . ASN A 1 93 ? 10.464 11.434 -19.390 1.00 88.69 93 ASN A CA 1
ATOM 741 C C . ASN A 1 93 ? 10.865 12.666 -18.558 1.00 88.69 93 ASN A C 1
ATOM 743 O O . ASN A 1 93 ? 11.626 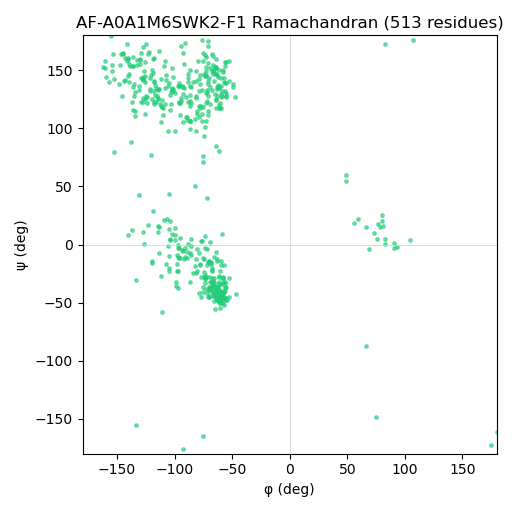13.496 -19.054 1.00 88.69 93 ASN A O 1
ATOM 747 N N . ASP A 1 94 ? 10.336 12.805 -17.342 1.00 86.88 94 ASP A N 1
ATOM 748 C CA . ASP A 1 94 ? 10.759 13.807 -16.366 1.00 86.88 94 ASP A CA 1
ATOM 749 C C . ASP A 1 94 ? 12.045 13.352 -15.648 1.00 86.88 94 ASP A C 1
ATOM 751 O O . ASP A 1 94 ? 12.348 12.159 -15.571 1.00 86.88 94 ASP A O 1
ATOM 755 N N . ILE A 1 95 ? 12.795 14.298 -15.085 1.00 75.94 95 ILE A N 1
ATOM 756 C CA . ILE A 1 95 ? 14.017 14.041 -14.312 1.00 75.94 95 ILE A CA 1
ATOM 757 C C . ILE A 1 95 ? 13.736 13.289 -13.007 1.00 75.94 95 ILE A C 1
ATOM 759 O O . ILE A 1 95 ? 14.582 12.542 -12.529 1.00 75.94 95 ILE A O 1
ATOM 763 N N . ILE A 1 96 ? 12.542 13.472 -12.438 1.00 77.31 96 ILE A N 1
ATOM 764 C CA . ILE A 1 96 ? 12.039 12.681 -11.304 1.00 77.31 96 ILE A CA 1
ATOM 765 C C . ILE A 1 96 ? 11.076 11.576 -11.758 1.00 77.31 96 ILE A C 1
ATOM 767 O O . ILE A 1 96 ? 10.350 11.012 -10.940 1.00 77.31 96 ILE A O 1
ATOM 771 N N . GLY A 1 97 ? 11.052 11.291 -13.065 1.00 83.75 97 GLY A N 1
ATOM 772 C CA . GLY A 1 97 ? 10.317 10.183 -13.652 1.00 83.75 97 GLY A CA 1
ATOM 773 C C . GLY A 1 97 ? 10.719 8.850 -13.030 1.00 83.75 97 GLY A C 1
ATOM 774 O O . GLY A 1 97 ? 11.801 8.694 -12.465 1.00 83.75 97 GLY A O 1
ATOM 775 N N . GLN A 1 98 ? 9.828 7.872 -13.132 1.00 85.81 98 GLN A N 1
ATOM 776 C CA . GLN A 1 98 ? 10.041 6.573 -12.505 1.00 85.81 98 GLN A CA 1
ATOM 777 C C . GLN A 1 98 ? 11.289 5.884 -13.069 1.00 85.81 98 GLN A C 1
ATOM 779 O O . GLN A 1 98 ? 11.488 5.791 -14.286 1.00 85.81 98 GLN A O 1
ATOM 784 N N . VAL A 1 99 ? 12.088 5.337 -12.160 1.00 88.69 99 VAL A N 1
ATOM 785 C CA . VAL A 1 99 ? 13.259 4.516 -12.467 1.00 88.69 99 VAL A CA 1
ATOM 786 C C . VAL A 1 99 ? 12.984 3.062 -12.111 1.00 88.69 99 VAL A C 1
ATOM 788 O O . VAL A 1 99 ? 12.185 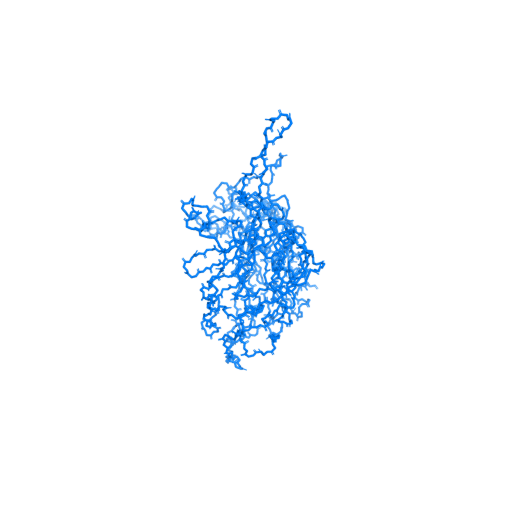2.758 -11.219 1.00 88.69 99 VAL A O 1
ATOM 791 N N . ILE A 1 100 ? 13.678 2.158 -12.799 1.00 95.19 100 ILE A N 1
ATOM 792 C CA . ILE A 1 100 ? 13.780 0.766 -12.375 1.00 95.19 100 ILE A CA 1
ATOM 793 C C . ILE A 1 100 ? 15.071 0.629 -11.572 1.00 95.19 100 ILE A C 1
ATOM 795 O O . ILE A 1 100 ? 16.168 0.740 -12.121 1.00 95.19 100 ILE A O 1
ATOM 799 N N . THR A 1 101 ? 14.946 0.399 -10.271 1.00 95.06 101 THR A N 1
ATOM 800 C CA . THR A 1 101 ? 16.091 0.143 -9.396 1.00 95.06 101 THR A CA 1
ATOM 801 C C . THR A 1 101 ? 16.415 -1.343 -9.422 1.00 95.06 101 THR A C 1
ATOM 803 O O . THR A 1 101 ? 15.541 -2.184 -9.203 1.00 95.06 101 THR A O 1
ATOM 806 N N . VAL A 1 102 ? 17.676 -1.671 -9.676 1.00 96.50 102 VAL A N 1
ATOM 807 C CA . VAL A 1 102 ? 18.189 -3.040 -9.693 1.00 96.50 102 VAL A CA 1
ATOM 808 C C . VAL A 1 102 ? 19.210 -3.200 -8.585 1.00 96.50 102 VAL A C 1
ATOM 810 O O . VAL A 1 102 ? 20.207 -2.491 -8.560 1.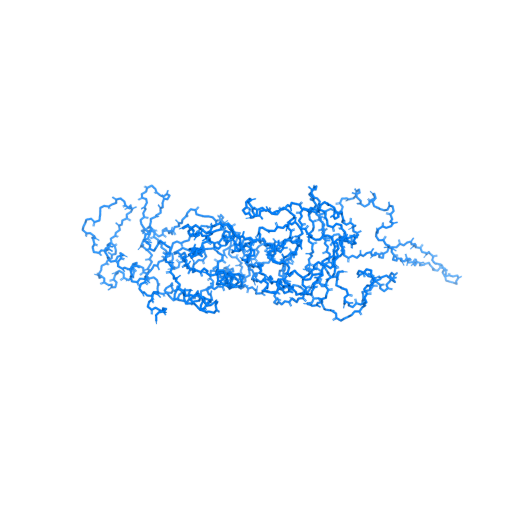00 96.50 102 VAL A O 1
ATOM 813 N N . GLU A 1 103 ? 18.976 -4.147 -7.687 1.00 97.12 103 GLU A N 1
ATOM 814 C CA . GLU A 1 103 ? 19.947 -4.564 -6.678 1.00 97.12 103 GLU A CA 1
ATOM 815 C C . GLU A 1 103 ? 20.556 -5.898 -7.115 1.00 97.12 103 GLU A C 1
ATOM 817 O O . GLU A 1 103 ? 19.821 -6.830 -7.463 1.00 97.12 103 GLU A O 1
ATOM 822 N N . LEU A 1 104 ? 21.883 -6.000 -7.090 1.00 97.19 104 LEU A N 1
ATOM 823 C CA . LEU A 1 104 ? 22.624 -7.232 -7.351 1.00 97.19 104 LEU A CA 1
ATOM 824 C C . LEU A 1 104 ? 22.923 -7.990 -6.047 1.00 97.19 104 LEU A C 1
ATOM 826 O O . LEU A 1 104 ? 22.794 -7.461 -4.942 1.00 97.19 104 LEU A O 1
ATOM 830 N N . LEU A 1 105 ? 23.318 -9.260 -6.160 1.00 97.38 105 LEU A N 1
ATOM 831 C CA . LEU A 1 105 ? 23.621 -10.119 -5.006 1.00 97.38 105 LEU A CA 1
ATOM 832 C C . LEU A 1 105 ? 24.781 -9.610 -4.138 1.00 97.38 105 LEU A C 1
ATOM 834 O O . LEU A 1 105 ? 24.799 -9.886 -2.939 1.00 97.38 105 LEU A O 1
ATOM 838 N N . ASP A 1 106 ? 25.721 -8.864 -4.717 1.00 95.25 106 ASP A N 1
ATOM 839 C CA . ASP A 1 106 ? 26.836 -8.238 -4.000 1.00 95.25 106 ASP A CA 1
ATOM 840 C C . ASP A 1 106 ? 26.448 -6.929 -3.281 1.00 95.25 106 ASP A C 1
ATOM 842 O O . ASP A 1 106 ? 27.256 -6.372 -2.539 1.00 95.25 106 ASP A O 1
ATOM 846 N N . GLY A 1 107 ? 25.202 -6.471 -3.453 1.00 93.12 107 GLY A N 1
ATOM 847 C CA . GLY A 1 107 ? 24.675 -5.231 -2.886 1.00 93.12 107 GLY A CA 1
ATOM 848 C C . GLY A 1 107 ? 24.848 -4.004 -3.781 1.00 93.12 107 GLY A C 1
ATOM 849 O O . GLY A 1 107 ? 24.429 -2.920 -3.380 1.00 93.12 107 GLY A O 1
ATOM 850 N N . THR A 1 108 ? 25.423 -4.150 -4.979 1.00 92.12 108 THR A N 1
ATOM 851 C CA . THR A 1 108 ? 25.490 -3.071 -5.970 1.00 92.12 108 THR A CA 1
ATOM 852 C C . THR A 1 108 ? 24.082 -2.659 -6.398 1.00 92.12 108 THR A C 1
ATOM 854 O O . THR A 1 108 ? 23.231 -3.514 -6.659 1.00 92.12 108 THR A O 1
ATOM 857 N N . ILE A 1 109 ? 23.834 -1.348 -6.475 1.00 91.00 109 ILE A N 1
ATOM 858 C CA . ILE A 1 109 ? 22.550 -0.773 -6.886 1.00 91.00 109 ILE A CA 1
ATOM 859 C C . ILE A 1 109 ? 22.727 -0.013 -8.199 1.00 91.00 109 ILE A C 1
ATOM 861 O O . ILE A 1 109 ? 23.627 0.811 -8.343 1.00 91.00 109 ILE A O 1
ATOM 865 N N . HIS A 1 110 ? 21.825 -0.263 -9.140 1.00 90.44 110 HIS A N 1
ATOM 866 C CA . HIS A 1 110 ? 21.744 0.422 -10.421 1.00 90.44 110 HIS A CA 1
ATOM 867 C C . HIS A 1 110 ? 20.386 1.101 -10.588 1.00 90.44 110 HIS A C 1
ATOM 869 O O . HIS A 1 110 ? 19.358 0.535 -10.219 1.00 90.44 110 HIS A O 1
ATOM 875 N N . TYR A 1 111 ? 20.378 2.279 -11.210 1.00 88.62 111 TYR A N 1
ATOM 876 C CA . TYR A 1 111 ? 19.161 3.009 -11.565 1.00 88.62 111 TYR A CA 1
ATOM 877 C C . TYR A 1 111 ? 19.008 3.048 -13.079 1.00 88.62 111 TYR A C 1
ATOM 879 O O . TYR A 1 111 ? 19.879 3.543 -13.795 1.00 88.62 111 TYR A O 1
ATOM 887 N N . ILE A 1 112 ? 17.901 2.509 -13.568 1.00 91.00 112 ILE A N 1
ATOM 888 C CA . ILE A 1 112 ? 17.603 2.395 -14.991 1.00 91.00 112 ILE A CA 1
ATOM 889 C C . ILE A 1 112 ? 16.503 3.389 -15.327 1.00 91.00 112 ILE A C 1
ATOM 891 O O . ILE A 1 112 ? 15.396 3.296 -14.792 1.00 91.00 112 ILE A O 1
ATOM 895 N N . GLN A 1 113 ? 16.782 4.307 -16.251 1.00 89.00 113 GLN A N 1
ATOM 896 C CA . GLN A 1 113 ? 15.776 5.261 -16.694 1.00 89.00 113 GLN A CA 1
ATOM 897 C C . GLN A 1 113 ? 14.724 4.569 -17.565 1.00 89.00 113 GLN A C 1
ATOM 899 O O . GLN A 1 113 ? 14.985 4.252 -18.727 1.00 89.00 113 GLN A O 1
ATOM 904 N N . ALA A 1 114 ? 13.515 4.361 -17.032 1.00 92.50 114 ALA A N 1
ATOM 905 C CA . ALA A 1 114 ? 12.463 3.599 -17.710 1.00 92.50 114 ALA A CA 1
ATOM 906 C C . ALA A 1 114 ? 12.088 4.198 -19.078 1.00 92.50 114 ALA A C 1
ATOM 908 O O . ALA A 1 114 ? 11.831 3.459 -20.029 1.00 92.50 114 ALA A O 1
ATOM 909 N N . TRP A 1 115 ? 12.148 5.531 -19.215 1.00 93.19 115 TRP A N 1
ATOM 910 C CA . TRP A 1 115 ? 11.914 6.226 -20.486 1.00 93.19 115 TRP A CA 1
ATOM 911 C C . TRP A 1 115 ? 12.831 5.764 -21.621 1.00 93.19 115 TRP A C 1
ATOM 913 O O . TRP A 1 115 ? 12.406 5.726 -22.775 1.00 93.19 115 TRP A O 1
ATOM 923 N N . ASN A 1 116 ? 14.067 5.359 -21.320 1.00 90.88 116 ASN A N 1
ATOM 924 C CA . ASN A 1 116 ? 14.990 4.860 -22.338 1.00 90.88 116 ASN A CA 1
ATOM 925 C C . ASN A 1 116 ? 14.562 3.509 -22.917 1.00 90.88 116 ASN A C 1
ATOM 927 O O . ASN A 1 116 ? 15.044 3.142 -23.979 1.00 90.88 116 ASN A O 1
ATOM 931 N N . TYR A 1 117 ? 13.629 2.804 -22.274 1.00 94.56 117 TYR A N 1
ATOM 932 C CA . TYR A 1 117 ? 13.121 1.503 -22.707 1.00 94.56 117 TYR A CA 1
ATOM 933 C C . TYR A 1 117 ? 11.732 1.579 -23.346 1.00 94.56 117 TYR A C 1
ATOM 935 O O . TYR A 1 117 ? 11.183 0.547 -23.736 1.00 94.56 117 TYR A O 1
ATOM 943 N N . VAL A 1 118 ? 11.181 2.789 -23.503 1.00 96.31 118 VAL A N 1
ATOM 944 C CA . VAL A 1 118 ? 9.939 3.023 -24.246 1.00 96.31 118 VAL A CA 1
ATOM 945 C C . VAL A 1 118 ? 10.242 2.944 -25.741 1.00 96.31 118 VAL A C 1
ATOM 947 O O . VAL A 1 118 ? 10.885 3.826 -26.312 1.00 96.31 118 VAL A O 1
ATOM 950 N N . VAL A 1 119 ? 9.826 1.863 -26.398 1.00 95.69 119 VAL A N 1
ATOM 951 C CA . VAL A 1 119 ? 10.255 1.572 -27.779 1.00 95.69 119 VAL A CA 1
ATOM 952 C C . VAL A 1 119 ? 9.591 2.492 -28.803 1.00 95.69 119 VAL A C 1
ATOM 954 O O . VAL A 1 119 ? 10.171 2.778 -29.849 1.00 95.69 119 VAL A O 1
ATOM 957 N N . ASP A 1 120 ? 8.410 3.008 -28.488 1.00 94.38 120 ASP A N 1
ATOM 958 C CA . ASP A 1 120 ? 7.589 3.866 -29.338 1.00 94.38 120 ASP A CA 1
ATOM 959 C C . ASP A 1 120 ? 7.635 5.348 -28.919 1.00 94.38 120 ASP A C 1
ATOM 961 O O . ASP A 1 120 ? 6.771 6.139 -29.301 1.00 94.38 120 ASP A O 1
ATOM 965 N N . ARG A 1 121 ? 8.666 5.765 -28.171 1.00 95.06 121 ARG A N 1
ATOM 966 C CA . ARG A 1 121 ? 8.906 7.180 -27.834 1.00 95.06 121 ARG A CA 1
ATOM 967 C C . ARG A 1 121 ? 9.373 8.017 -29.036 1.00 95.06 121 ARG A C 1
ATOM 969 O O . ARG A 1 121 ? 9.968 7.460 -29.968 1.00 95.06 121 ARG A O 1
ATOM 976 N N . PRO A 1 122 ? 9.176 9.348 -29.025 1.00 94.62 122 PRO A N 1
ATOM 977 C CA . PRO A 1 122 ? 9.756 10.251 -30.017 1.00 94.62 122 PRO A CA 1
ATOM 978 C C . PRO A 1 122 ? 11.284 10.130 -30.113 1.00 94.62 122 PRO A C 1
ATOM 980 O O . PRO A 1 122 ? 11.945 9.682 -29.172 1.00 94.62 122 PRO A O 1
ATOM 983 N N . LEU A 1 123 ? 11.852 10.534 -31.251 1.00 90.50 123 LEU A N 1
ATOM 984 C CA . LEU A 1 123 ? 13.306 10.620 -31.423 1.00 90.50 123 LEU A CA 1
ATOM 985 C C . LEU A 1 123 ? 13.890 11.592 -30.387 1.00 90.50 123 LEU A C 1
ATOM 987 O O . LEU A 1 123 ? 13.379 12.703 -30.252 1.00 90.50 123 LEU A O 1
ATOM 991 N N . GLN A 1 124 ? 14.922 11.171 -29.655 1.00 83.94 124 GLN A N 1
ATOM 992 C CA . GLN A 1 124 ? 15.635 12.035 -28.712 1.00 83.94 124 GLN A CA 1
ATOM 993 C C . GLN A 1 124 ? 16.834 12.719 -29.378 1.00 83.94 124 GLN A C 1
ATOM 995 O O . GLN A 1 124 ? 17.425 12.177 -30.314 1.00 83.94 124 GLN A O 1
ATOM 1000 N N . ASP A 1 125 ? 17.252 13.867 -28.844 1.00 80.31 125 ASP A N 1
ATOM 1001 C CA . ASP A 1 125 ? 18.385 14.636 -29.378 1.00 80.31 125 ASP A CA 1
ATOM 1002 C C . ASP A 1 125 ? 19.685 13.816 -29.415 1.00 80.31 125 ASP A C 1
ATOM 1004 O O . ASP A 1 125 ? 20.405 13.836 -30.413 1.00 80.31 125 ASP A O 1
ATOM 1008 N N . TRP A 1 126 ? 19.949 13.021 -28.373 1.00 74.25 126 TRP A N 1
ATOM 1009 C CA . TRP A 1 126 ? 21.133 12.158 -28.303 1.00 74.25 126 TRP A CA 1
ATOM 1010 C C . TRP A 1 126 ? 21.092 10.995 -29.306 1.00 74.25 126 TRP A C 1
ATOM 1012 O O . TRP A 1 126 ? 22.129 10.611 -29.839 1.00 74.25 126 TRP A O 1
ATOM 1022 N N . GLU A 1 127 ? 19.906 10.462 -29.621 1.00 80.25 127 GLU A N 1
ATOM 1023 C CA . GLU A 1 127 ? 19.741 9.428 -30.654 1.00 80.25 127 GLU A CA 1
ATOM 1024 C C . GLU A 1 127 ? 19.921 10.020 -32.056 1.00 80.25 127 GLU A C 1
ATOM 1026 O O . GLU A 1 127 ? 20.512 9.395 -32.937 1.00 80.25 127 GLU A O 1
ATOM 1031 N N . SER A 1 128 ? 19.434 11.248 -32.272 1.00 77.81 128 SER A N 1
ATOM 1032 C CA . SER A 1 128 ? 19.673 11.978 -33.518 1.00 77.81 128 SER A CA 1
ATOM 1033 C C . SER A 1 128 ? 21.156 12.296 -33.708 1.00 77.81 128 SER A C 1
ATOM 1035 O O . SER A 1 128 ? 21.638 12.278 -34.839 1.00 77.81 128 SER A O 1
ATOM 1037 N N . GLY A 1 129 ? 21.860 12.609 -32.620 1.00 69.94 129 GLY A N 1
ATOM 1038 C CA . GLY A 1 129 ? 23.285 12.913 -32.621 1.00 69.94 129 GLY A CA 1
ATOM 1039 C C . GLY A 1 129 ? 24.170 11.697 -32.891 1.00 69.94 129 GLY A C 1
ATOM 1040 O O . GLY A 1 129 ? 25.087 11.781 -33.705 1.00 69.94 129 GLY A O 1
ATOM 1041 N N . SER A 1 130 ? 23.878 10.559 -32.253 1.00 68.50 130 SER A N 1
ATOM 1042 C CA . SER A 1 130 ? 24.646 9.316 -32.418 1.00 68.50 130 SER A CA 1
ATOM 1043 C C . SER A 1 130 ? 24.279 8.528 -33.682 1.00 68.50 130 SER A C 1
ATOM 1045 O O . SER A 1 130 ? 25.063 7.705 -34.156 1.00 68.50 130 SER A O 1
ATOM 1047 N N . GLY A 1 131 ? 23.074 8.741 -34.225 1.00 75.50 131 GLY A N 1
ATOM 1048 C CA . GLY A 1 131 ? 22.513 7.936 -35.312 1.00 75.50 131 GLY A CA 1
ATOM 1049 C C . GLY A 1 131 ? 22.059 6.537 -34.874 1.00 75.50 131 GLY A C 1
ATOM 1050 O O . GLY A 1 131 ? 21.740 5.703 -35.727 1.00 75.50 131 GLY A O 1
ATOM 1051 N N . ILE A 1 132 ? 22.030 6.264 -33.566 1.00 76.38 132 ILE A N 1
ATOM 1052 C CA . ILE A 1 132 ? 21.653 4.976 -32.979 1.00 76.38 132 ILE A CA 1
ATOM 1053 C C . ILE A 1 132 ? 20.374 5.155 -32.163 1.00 76.38 132 ILE A C 1
ATOM 1055 O O . ILE A 1 132 ? 20.277 6.022 -31.300 1.00 76.38 132 ILE A O 1
ATOM 1059 N N . LEU A 1 133 ? 19.382 4.307 -32.443 1.00 84.75 133 LEU A N 1
ATOM 1060 C CA . LEU A 1 133 ? 18.131 4.255 -31.692 1.00 84.75 133 LEU A CA 1
ATOM 1061 C C . LEU A 1 133 ? 18.234 3.216 -30.577 1.00 84.75 133 LEU A C 1
ATOM 1063 O O . LEU A 1 133 ? 18.562 2.056 -30.849 1.00 84.75 133 LEU A O 1
ATOM 1067 N N . PHE A 1 134 ? 17.878 3.614 -29.356 1.00 85.19 134 PHE A N 1
ATOM 1068 C CA . PHE A 1 134 ? 17.845 2.734 -28.189 1.00 85.19 134 PHE A CA 1
ATOM 1069 C C . PHE A 1 134 ? 16.437 2.694 -27.563 1.00 85.19 134 PHE A C 1
ATOM 1071 O O . PHE A 1 134 ? 15.858 3.767 -27.350 1.00 85.19 134 PHE A O 1
ATOM 1078 N N . PRO A 1 135 ? 15.880 1.500 -27.250 1.00 87.12 135 PRO A N 1
ATOM 1079 C CA . PRO A 1 135 ? 16.500 0.179 -27.391 1.00 87.12 135 PRO A CA 1
ATOM 1080 C C . PRO A 1 135 ? 16.738 -0.203 -28.855 1.00 87.12 135 PRO A C 1
ATOM 1082 O O . PRO A 1 135 ? 16.007 0.232 -29.748 1.00 87.12 135 PRO A O 1
ATOM 1085 N N . ARG A 1 136 ? 17.783 -0.998 -29.122 1.00 82.25 136 ARG A N 1
ATOM 1086 C CA . ARG A 1 136 ? 18.196 -1.323 -30.497 1.00 82.25 136 ARG A CA 1
ATOM 1087 C C . ARG A 1 136 ? 17.038 -1.916 -31.302 1.00 82.25 136 ARG A C 1
ATOM 1089 O O . ARG A 1 136 ? 16.381 -2.859 -30.870 1.00 82.25 136 ARG A O 1
ATOM 1096 N N . GLY A 1 137 ? 16.819 -1.376 -32.500 1.00 79.06 137 GLY A N 1
ATOM 1097 C CA . GLY A 1 137 ? 15.750 -1.818 -33.401 1.00 79.06 137 GLY A CA 1
ATOM 1098 C C . GLY A 1 137 ? 14.372 -1.217 -33.108 1.00 79.06 137 GLY A C 1
ATOM 1099 O O . GLY A 1 137 ? 13.406 -1.588 -33.775 1.00 79.06 137 GLY A O 1
ATOM 1100 N N . ARG A 1 138 ? 14.262 -0.282 -32.155 1.00 91.56 138 ARG A N 1
ATOM 1101 C CA . ARG A 1 138 ? 13.033 0.490 -31.965 1.00 91.56 138 ARG A CA 1
ATOM 1102 C C . ARG A 1 138 ? 12.746 1.411 -33.157 1.00 91.56 138 ARG A C 1
ATOM 1104 O O . ARG A 1 138 ? 13.636 1.734 -33.939 1.00 91.56 138 ARG A O 1
ATOM 1111 N N . THR A 1 139 ? 11.504 1.878 -33.265 1.00 89.81 139 THR A N 1
ATOM 1112 C CA . THR A 1 139 ? 11.085 2.886 -34.254 1.00 89.81 139 THR A CA 1
ATOM 1113 C C . THR A 1 139 ? 10.510 4.094 -33.515 1.00 89.81 139 THR A C 1
ATOM 1115 O O . THR A 1 139 ? 9.691 3.883 -32.621 1.00 89.81 139 THR A O 1
ATOM 1118 N N . PRO A 1 140 ? 10.886 5.344 -33.857 1.00 92.75 140 PRO A N 1
ATOM 1119 C CA . PRO A 1 140 ? 10.290 6.520 -33.236 1.00 92.75 140 PRO A CA 1
ATOM 1120 C C . PRO A 1 140 ? 8.768 6.522 -33.390 1.00 92.75 140 PRO A C 1
ATOM 1122 O O . PRO A 1 140 ? 8.252 6.295 -34.486 1.00 92.75 140 PRO A O 1
ATOM 1125 N N . GLY A 1 141 ? 8.061 6.779 -32.294 1.00 94.19 141 GLY A N 1
ATOM 1126 C CA . GLY A 1 141 ? 6.602 6.773 -32.248 1.00 94.19 141 GLY A CA 1
ATOM 1127 C C . GLY A 1 141 ? 6.038 7.990 -31.520 1.00 94.19 141 GLY A C 1
ATOM 1128 O O . GLY A 1 141 ? 6.664 9.050 -31.466 1.00 94.19 141 GLY A O 1
ATOM 1129 N N . SER A 1 142 ? 4.824 7.836 -30.993 1.00 94.38 142 SER A N 1
ATOM 1130 C CA . SER A 1 142 ? 4.048 8.904 -30.355 1.00 94.38 142 SER A CA 1
ATOM 1131 C C . SER A 1 142 ? 3.818 8.690 -28.859 1.00 94.38 142 SER A C 1
ATOM 1133 O O . SER A 1 142 ? 2.911 9.316 -28.308 1.00 94.38 142 SER A O 1
ATOM 1135 N N . ALA A 1 143 ? 4.573 7.799 -28.205 1.00 95.50 143 ALA A N 1
ATOM 1136 C CA . ALA A 1 143 ? 4.456 7.629 -26.762 1.00 95.50 143 ALA A CA 1
ATOM 1137 C C . ALA A 1 143 ? 4.728 8.948 -26.031 1.00 95.50 143 ALA A C 1
ATOM 1139 O O . ALA A 1 143 ? 5.489 9.809 -26.479 1.00 95.50 143 ALA A O 1
ATOM 1140 N N . THR A 1 144 ? 4.090 9.096 -24.881 1.00 95.00 144 THR A N 1
ATOM 1141 C CA . THR A 1 144 ? 4.265 10.242 -23.993 1.00 95.00 144 THR A CA 1
ATOM 1142 C C . THR A 1 144 ? 4.911 9.763 -22.704 1.00 95.00 144 THR A C 1
ATOM 1144 O O . THR A 1 144 ? 4.897 8.570 -22.402 1.00 95.00 144 THR A O 1
ATOM 1147 N N . GLY A 1 145 ? 5.410 10.674 -21.873 1.00 94.88 145 GLY A N 1
ATOM 1148 C CA . GLY A 1 145 ? 5.847 10.276 -20.537 1.00 94.88 145 GLY A CA 1
ATOM 1149 C C . GLY A 1 145 ? 4.737 9.656 -19.677 1.00 94.88 145 GLY A C 1
ATOM 1150 O O . GLY A 1 145 ? 5.055 8.998 -18.699 1.00 94.88 145 GLY A O 1
ATOM 1151 N N . TYR A 1 146 ? 3.459 9.786 -20.050 1.00 97.56 146 TYR A N 1
ATOM 1152 C CA . TYR A 1 146 ? 2.332 9.195 -19.321 1.00 97.56 146 TYR A CA 1
ATOM 1153 C C . TYR A 1 146 ? 1.832 7.872 -19.904 1.00 97.56 146 TYR A C 1
ATOM 1155 O O . TYR A 1 146 ? 1.109 7.154 -19.221 1.00 97.56 146 TYR A O 1
ATOM 1163 N N . SER A 1 147 ? 2.185 7.533 -21.145 1.00 97.62 147 SER A N 1
ATOM 1164 C CA . SER A 1 147 ? 1.744 6.286 -21.772 1.00 97.62 147 SER A CA 1
ATOM 1165 C C . SER A 1 147 ? 2.659 5.844 -22.906 1.00 97.62 147 SER A C 1
ATOM 1167 O O . SER A 1 147 ? 3.029 6.668 -23.747 1.00 97.62 147 SER A O 1
ATOM 1169 N N . GLY A 1 148 ? 2.928 4.547 -23.001 1.00 97.06 148 GLY A N 1
ATOM 1170 C CA . GLY A 1 148 ? 3.755 3.966 -24.059 1.00 97.06 148 GLY A CA 1
ATOM 1171 C C . GLY A 1 148 ? 4.004 2.479 -23.845 1.00 97.06 148 GLY A C 1
ATOM 1172 O O . GLY A 1 148 ? 3.442 1.882 -22.924 1.00 97.06 148 GLY A O 1
ATOM 1173 N N . HIS A 1 149 ? 4.874 1.906 -24.675 1.00 97.56 149 HIS A N 1
ATOM 1174 C CA . HIS A 1 149 ? 5.252 0.496 -24.617 1.00 97.56 149 HIS A CA 1
ATOM 1175 C C . HIS A 1 149 ? 6.702 0.327 -24.159 1.00 97.56 149 HIS A C 1
ATOM 1177 O O . HIS A 1 149 ? 7.632 0.765 -24.843 1.00 97.56 149 HIS A O 1
ATOM 1183 N N . ILE A 1 150 ? 6.915 -0.342 -23.025 1.00 97.19 150 ILE A N 1
ATOM 1184 C CA . ILE A 1 150 ? 8.247 -0.650 -22.498 1.00 97.19 150 ILE A CA 1
ATOM 1185 C C . ILE A 1 150 ? 8.666 -2.063 -22.894 1.00 97.19 150 ILE A C 1
ATOM 1187 O O . ILE A 1 150 ? 7.907 -3.021 -22.747 1.00 97.19 150 ILE A O 1
ATOM 1191 N N . LYS A 1 151 ? 9.929 -2.187 -23.315 1.00 97.06 151 LYS A N 1
ATOM 1192 C CA . LYS A 1 151 ? 10.613 -3.465 -23.521 1.00 97.06 151 LYS A CA 1
ATOM 1193 C C . LYS A 1 151 ? 11.918 -3.515 -22.731 1.00 97.06 151 LYS A C 1
ATOM 1195 O O . LYS A 1 151 ? 12.880 -2.835 -23.077 1.00 97.06 151 LYS A O 1
ATOM 1200 N N . LEU A 1 152 ? 11.962 -4.373 -21.718 1.00 96.69 152 LEU A N 1
ATOM 1201 C CA . LEU A 1 152 ? 13.145 -4.658 -20.908 1.00 96.69 152 LEU A CA 1
ATOM 1202 C C . LEU A 1 152 ? 13.790 -5.957 -21.389 1.00 96.69 152 LEU A C 1
ATOM 1204 O O . LEU A 1 152 ? 13.355 -7.052 -21.035 1.00 96.69 152 LEU A O 1
ATOM 1208 N N . ASP A 1 153 ? 14.818 -5.828 -22.220 1.00 96.50 153 ASP A N 1
ATOM 1209 C CA . ASP A 1 153 ? 15.686 -6.936 -22.615 1.00 96.50 153 ASP A CA 1
ATOM 1210 C C . ASP A 1 153 ? 16.848 -7.052 -21.622 1.00 96.50 153 ASP A C 1
ATOM 1212 O O . ASP A 1 153 ? 17.729 -6.193 -21.590 1.00 96.50 153 ASP A O 1
ATOM 1216 N N . PHE A 1 154 ? 16.852 -8.109 -20.807 1.00 96.81 154 PHE A N 1
ATOM 1217 C CA . PHE A 1 154 ? 17.849 -8.293 -19.753 1.00 96.81 154 PHE A CA 1
ATOM 1218 C C . PHE A 1 154 ? 19.256 -8.608 -20.294 1.00 96.81 154 PHE A C 1
ATOM 1220 O O . PHE A 1 154 ? 20.227 -8.443 -19.559 1.00 96.81 154 PHE A O 1
ATOM 1227 N N . ASP A 1 155 ? 19.417 -8.967 -21.573 1.00 95.00 155 ASP A N 1
ATOM 1228 C CA . ASP A 1 155 ? 20.750 -9.068 -22.190 1.00 95.00 155 ASP A CA 1
ATOM 1229 C C . ASP A 1 155 ? 21.323 -7.692 -22.569 1.00 95.00 155 ASP A C 1
ATOM 1231 O O . ASP A 1 155 ? 22.532 -7.548 -22.785 1.00 95.00 155 ASP A O 1
ATOM 1235 N N . ASN A 1 156 ? 20.459 -6.676 -22.646 1.00 92.19 156 ASN A N 1
ATOM 1236 C CA . ASN A 1 156 ? 20.756 -5.305 -23.056 1.00 92.19 156 ASN A CA 1
ATOM 1237 C C . ASN A 1 156 ? 20.175 -4.300 -22.048 1.00 92.19 156 ASN A C 1
ATOM 1239 O O . ASN A 1 156 ? 19.602 -3.279 -22.432 1.00 92.19 156 ASN A O 1
ATOM 1243 N N . LEU A 1 157 ? 20.323 -4.612 -20.758 1.00 92.19 157 LEU A N 1
ATOM 1244 C CA . LEU A 1 157 ? 19.898 -3.761 -19.659 1.00 92.19 157 LEU A CA 1
ATOM 1245 C C . LEU A 1 157 ? 21.060 -2.893 -19.179 1.00 92.19 157 LEU A C 1
ATOM 1247 O O . LEU A 1 157 ? 22.137 -3.382 -18.836 1.00 92.19 157 LEU A O 1
ATOM 1251 N N . TYR A 1 158 ? 20.814 -1.596 -19.144 1.00 88.75 158 TYR A N 1
ATOM 1252 C CA . TYR A 1 158 ? 21.785 -0.570 -18.825 1.00 88.75 158 TYR A CA 1
ATOM 1253 C C . TYR A 1 158 ? 21.209 0.452 -17.847 1.00 88.75 158 TYR A C 1
ATOM 1255 O O . TYR A 1 158 ? 20.104 0.965 -18.050 1.00 88.75 158 TYR A O 1
ATOM 1263 N N . ALA A 1 159 ? 21.972 0.733 -16.798 1.00 86.38 159 ALA A N 1
ATOM 1264 C CA . ALA A 1 159 ? 21.739 1.832 -15.872 1.00 86.38 159 ALA A CA 1
ATOM 1265 C C . ALA A 1 159 ? 22.150 3.165 -16.510 1.00 86.38 159 ALA A C 1
ATOM 1267 O O . ALA A 1 159 ? 22.979 3.152 -17.416 1.00 86.38 159 ALA A O 1
ATOM 1268 N N . GLY A 1 160 ? 21.615 4.285 -16.020 1.00 77.81 160 GLY A N 1
ATOM 1269 C CA . GLY A 1 160 ? 21.984 5.634 -16.466 1.00 77.81 160 GLY A CA 1
ATOM 1270 C C . GLY A 1 160 ? 20.942 6.349 -17.332 1.00 77.81 160 GLY A C 1
ATOM 1271 O O . GLY A 1 160 ? 19.892 5.799 -17.681 1.00 77.81 160 GLY A O 1
ATOM 1272 N N . TRP A 1 161 ? 21.243 7.609 -17.666 1.00 73.12 161 TRP A N 1
ATOM 1273 C CA . TRP A 1 161 ? 20.312 8.537 -18.329 1.00 73.12 161 TRP A CA 1
ATOM 1274 C C . TRP A 1 161 ? 20.502 8.666 -19.845 1.00 73.12 161 TRP A C 1
ATOM 1276 O O . TRP A 1 161 ? 19.510 8.852 -20.552 1.00 73.12 161 TRP A O 1
ATOM 1286 N N . ALA A 1 162 ? 21.727 8.534 -20.364 1.00 64.56 162 ALA A N 1
ATOM 1287 C CA . ALA A 1 162 ? 22.017 8.619 -21.799 1.00 64.56 162 ALA A CA 1
ATOM 1288 C C . ALA A 1 162 ? 23.134 7.645 -22.203 1.00 64.56 162 ALA A C 1
ATOM 1290 O O . ALA A 1 162 ? 24.086 7.474 -21.455 1.00 64.56 162 ALA A O 1
ATOM 1291 N N . GLU A 1 163 ? 23.020 6.993 -23.367 1.00 61.12 163 GLU A N 1
ATOM 1292 C CA . GLU A 1 163 ? 24.037 6.044 -23.874 1.00 61.12 163 GLU A CA 1
ATOM 1293 C C . GLU A 1 163 ? 25.284 6.774 -24.406 1.00 61.12 163 GLU A C 1
ATOM 1295 O O . GLU A 1 163 ? 26.388 6.224 -24.444 1.00 61.12 163 GLU A O 1
ATOM 1300 N N . TYR A 1 164 ? 25.097 8.037 -24.791 1.00 62.72 164 TYR A N 1
ATOM 1301 C CA . TYR A 1 164 ? 26.102 8.913 -25.373 1.00 62.72 164 TYR A CA 1
ATOM 1302 C C . TYR A 1 164 ? 26.153 10.227 -24.602 1.00 62.72 164 TYR A C 1
ATOM 1304 O O . TYR A 1 164 ? 25.113 10.776 -24.233 1.00 62.72 164 TYR A O 1
ATOM 1312 N N . GLU A 1 165 ? 27.356 10.764 -24.433 1.00 64.88 165 GLU A N 1
ATOM 1313 C CA . GLU A 1 165 ? 27.576 12.119 -23.930 1.00 64.88 165 GLU A CA 1
ATOM 1314 C C . GLU A 1 165 ? 28.308 12.969 -24.974 1.00 64.88 165 GLU A C 1
ATOM 1316 O O . GLU A 1 165 ? 29.111 12.457 -25.761 1.00 64.88 165 GLU A O 1
ATOM 1321 N N . MET A 1 166 ? 28.015 14.273 -24.992 1.00 65.38 166 MET A N 1
ATOM 1322 C CA . MET A 1 166 ? 28.817 15.239 -25.743 1.00 65.38 166 MET A CA 1
ATOM 1323 C C . MET A 1 166 ? 30.078 15.530 -24.948 1.00 65.38 166 MET A C 1
ATOM 1325 O O . MET A 1 166 ? 30.013 16.085 -23.850 1.00 65.38 166 MET A O 1
ATOM 1329 N N . VAL A 1 167 ? 31.226 15.203 -25.522 1.00 69.44 167 VAL A N 1
ATOM 1330 C CA . VAL A 1 167 ? 32.526 15.495 -24.921 1.00 69.44 167 VAL A CA 1
ATOM 1331 C C . VAL A 1 167 ? 33.313 16.418 -25.822 1.00 69.44 167 VAL A C 1
ATOM 1333 O O . VAL A 1 167 ? 33.294 16.291 -27.046 1.00 69.44 167 VAL A O 1
ATOM 1336 N N . LYS A 1 168 ? 34.010 17.367 -25.200 1.00 79.19 168 LYS A N 1
ATOM 1337 C CA . LYS A 1 168 ? 34.973 18.208 -25.894 1.00 79.19 168 LYS A CA 1
ATOM 1338 C C . LYS A 1 168 ? 36.172 17.338 -26.237 1.00 79.19 168 LYS A C 1
ATOM 1340 O O . LYS A 1 168 ? 36.873 16.876 -25.336 1.00 79.19 168 LYS A O 1
ATOM 1345 N N . VAL A 1 169 ? 36.364 17.081 -27.522 1.00 78.12 169 VAL A N 1
ATOM 1346 C CA . VAL A 1 169 ? 37.443 16.222 -28.026 1.00 78.12 169 VAL A CA 1
ATOM 1347 C C . VAL A 1 169 ? 38.650 17.023 -28.488 1.00 78.12 169 VAL A C 1
ATOM 1349 O O . VAL A 1 169 ? 39.753 16.484 -28.511 1.00 78.12 169 VAL A O 1
ATOM 1352 N N . ASP A 1 170 ? 38.457 18.300 -28.823 1.00 80.88 170 ASP A N 1
ATOM 1353 C CA . ASP A 1 170 ? 39.531 19.185 -29.263 1.00 80.88 170 ASP A CA 1
ATOM 1354 C C . ASP A 1 170 ? 39.210 20.660 -28.962 1.00 80.88 170 ASP A C 1
ATOM 1356 O O . ASP A 1 170 ? 38.066 21.042 -28.688 1.00 80.88 170 ASP A O 1
ATOM 1360 N N . GLU A 1 171 ? 40.235 21.500 -29.020 1.00 87.56 171 GLU A N 1
ATOM 1361 C CA . GLU A 1 171 ? 40.121 22.957 -29.025 1.00 87.56 171 GLU A CA 1
ATOM 1362 C C . GLU A 1 171 ? 41.042 23.500 -30.115 1.00 87.56 171 GLU A C 1
ATOM 1364 O O . GLU A 1 171 ? 42.267 23.429 -30.008 1.00 87.56 171 GLU A O 1
ATOM 1369 N N . ILE A 1 172 ? 40.446 24.032 -31.180 1.00 87.44 172 ILE A N 1
ATOM 1370 C CA . ILE A 1 172 ? 41.191 24.551 -32.323 1.00 87.44 172 ILE A CA 1
ATOM 1371 C C . ILE A 1 172 ? 41.369 26.054 -32.131 1.00 87.44 172 ILE A C 1
ATOM 1373 O O . ILE A 1 172 ? 40.400 26.802 -32.009 1.00 87.44 172 ILE A O 1
ATOM 1377 N N . GLU A 1 173 ? 42.618 26.516 -32.114 1.00 89.56 173 GLU A N 1
ATOM 1378 C CA . GLU A 1 173 ? 42.926 27.944 -32.102 1.00 89.56 173 GLU A CA 1
ATOM 1379 C C . GLU A 1 173 ? 42.953 28.479 -33.538 1.00 89.56 173 GLU A C 1
ATOM 1381 O O . GLU A 1 173 ? 43.722 28.028 -34.392 1.00 89.56 173 GLU A O 1
ATOM 1386 N N . HIS A 1 174 ? 42.104 29.463 -33.803 1.00 87.56 174 HIS A N 1
ATOM 1387 C CA . HIS A 1 174 ? 42.047 30.179 -35.064 1.00 87.56 174 HIS A CA 1
ATOM 1388 C C . HIS A 1 174 ? 42.747 31.523 -34.910 1.00 87.56 174 HIS A C 1
ATOM 1390 O O . HIS A 1 174 ? 42.652 32.174 -33.873 1.00 87.56 174 HIS A O 1
ATOM 1396 N N . THR A 1 175 ? 43.431 31.963 -35.962 1.00 87.12 175 THR A N 1
ATOM 1397 C CA . THR A 1 175 ? 43.959 33.325 -36.067 1.00 87.12 175 THR A CA 1
ATOM 1398 C C . THR A 1 175 ? 43.448 33.943 -37.353 1.00 87.12 175 THR A C 1
ATOM 1400 O O . THR A 1 175 ? 43.652 33.374 -38.428 1.00 87.12 175 THR A O 1
ATOM 1403 N N . ASP A 1 176 ? 42.811 35.106 -37.259 1.00 84.38 176 ASP A N 1
ATOM 1404 C CA . ASP A 1 176 ? 42.451 35.896 -38.430 1.00 84.38 176 ASP A CA 1
ATOM 1405 C C . ASP A 1 176 ? 43.740 36.359 -39.142 1.00 84.38 176 ASP A C 1
ATOM 1407 O O . ASP A 1 176 ? 44.536 37.103 -38.558 1.00 84.38 176 ASP A O 1
ATOM 1411 N N . PRO A 1 177 ? 43.984 35.943 -40.395 1.00 79.88 177 PRO A N 1
ATOM 1412 C CA . PRO A 1 177 ? 45.201 36.299 -41.115 1.00 79.88 177 PRO A CA 1
ATOM 1413 C C . PRO A 1 177 ? 45.279 37.785 -41.512 1.00 79.88 177 PRO A C 1
ATOM 1415 O O . PRO A 1 177 ? 46.364 38.248 -41.868 1.00 79.88 177 PRO A O 1
ATOM 1418 N N . GLU A 1 178 ? 44.173 38.535 -41.472 1.00 80.56 178 GLU A N 1
ATOM 1419 C CA . GLU A 1 178 ? 44.124 39.963 -41.811 1.00 80.56 178 GLU A CA 1
ATOM 1420 C C . GLU A 1 178 ? 44.195 40.870 -40.575 1.00 80.56 178 GLU A C 1
ATOM 1422 O O . GLU A 1 178 ? 44.837 41.923 -40.627 1.00 80.56 178 GLU A O 1
ATOM 1427 N N . THR A 1 179 ? 43.566 40.472 -39.465 1.00 86.81 179 THR A N 1
ATOM 1428 C CA . THR A 1 179 ? 43.483 41.293 -38.239 1.00 86.81 179 THR A CA 1
ATOM 1429 C C . THR A 1 179 ? 44.412 40.825 -37.114 1.00 86.81 179 THR A C 1
ATOM 1431 O O . THR A 1 179 ? 44.770 41.624 -36.248 1.00 86.81 179 THR A O 1
ATOM 1434 N N . GLY A 1 180 ? 44.861 39.565 -37.146 1.00 87.12 180 GLY A N 1
ATOM 1435 C CA . GLY A 1 180 ? 45.703 38.950 -36.118 1.00 87.12 180 GLY A CA 1
ATOM 1436 C C . GLY A 1 180 ? 44.964 38.564 -34.833 1.00 87.12 180 GLY A C 1
ATOM 1437 O O . GLY A 1 180 ? 45.616 38.140 -33.880 1.00 87.12 180 GLY A O 1
ATOM 1438 N N . GLU A 1 181 ? 43.637 38.716 -34.779 1.00 84.75 181 GLU A N 1
ATOM 1439 C CA . GLU A 1 181 ? 42.832 38.280 -33.635 1.00 84.75 181 GLU A CA 1
ATOM 1440 C C . GLU A 1 181 ? 42.762 36.753 -33.566 1.00 84.75 181 GLU A C 1
ATOM 1442 O O . GLU A 1 181 ? 42.595 36.083 -34.588 1.00 84.75 181 GLU A O 1
ATOM 1447 N N . THR A 1 182 ? 42.879 36.206 -32.353 1.00 86.69 182 THR A N 1
ATOM 1448 C CA . THR A 1 182 ? 42.719 34.775 -32.099 1.00 86.69 182 THR A CA 1
ATOM 1449 C C . THR A 1 182 ? 41.420 34.470 -31.373 1.00 86.69 182 THR A C 1
ATOM 1451 O O . THR A 1 182 ? 40.996 35.207 -30.481 1.00 86.69 182 THR A O 1
ATOM 1454 N N . TRP A 1 183 ? 40.791 33.361 -31.751 1.00 88.12 183 TRP A N 1
ATOM 1455 C CA . TRP A 1 183 ? 39.674 32.776 -31.017 1.00 88.12 183 TRP A CA 1
ATOM 1456 C C . TRP A 1 183 ? 39.808 31.259 -31.002 1.00 88.12 183 TRP A C 1
ATOM 1458 O O . TRP A 1 183 ? 40.435 30.667 -31.880 1.00 88.12 183 TRP A O 1
ATOM 1468 N N . THR A 1 184 ? 39.208 30.631 -30.001 1.00 88.81 184 THR A N 1
ATOM 1469 C CA . THR A 1 184 ? 39.167 29.178 -29.876 1.00 88.81 184 THR A CA 1
ATOM 1470 C C . THR A 1 184 ? 37.802 28.659 -30.311 1.00 88.81 184 THR A C 1
ATOM 1472 O O . THR A 1 184 ? 36.762 29.205 -29.937 1.00 88.81 184 THR A O 1
ATOM 1475 N N . GLU A 1 185 ? 37.806 27.617 -31.136 1.00 87.12 185 GLU A N 1
ATOM 1476 C CA . GLU A 1 185 ? 36.629 26.818 -31.460 1.00 87.12 185 GLU A CA 1
ATOM 1477 C C . GLU A 1 185 ? 36.715 25.509 -30.675 1.00 87.12 185 GLU A C 1
ATOM 1479 O O . GLU A 1 185 ? 37.681 24.753 -30.789 1.00 87.12 185 GLU A O 1
ATOM 1484 N N . GLU A 1 186 ? 35.713 25.245 -29.842 1.00 89.50 186 GLU A N 1
ATOM 1485 C CA . GLU A 1 186 ? 35.616 23.968 -29.144 1.00 89.50 186 GLU A CA 1
ATOM 1486 C C . GLU A 1 186 ? 35.000 22.920 -30.072 1.00 89.50 186 GLU A C 1
ATOM 1488 O O . GLU A 1 186 ? 33.899 23.117 -30.591 1.00 89.50 186 GLU A O 1
ATOM 1493 N N . VAL A 1 187 ? 35.684 21.789 -30.246 1.00 81.06 187 VAL A N 1
ATOM 1494 C CA . VAL A 1 187 ? 35.167 20.661 -31.023 1.00 81.06 187 VAL A CA 1
ATOM 1495 C C . VAL A 1 187 ? 34.533 19.667 -30.067 1.00 81.06 187 VAL A C 1
ATOM 1497 O O . VAL A 1 187 ? 35.180 19.159 -29.147 1.00 81.06 187 VAL A O 1
ATOM 1500 N N . TRP A 1 188 ? 33.262 19.376 -30.307 1.00 78.56 188 TRP A N 1
ATOM 1501 C CA . TRP A 1 188 ? 32.471 18.474 -29.487 1.00 78.56 188 TRP A CA 1
ATOM 1502 C C . TRP A 1 188 ? 32.008 17.276 -30.319 1.00 78.56 188 TRP A C 1
ATOM 1504 O O . TRP A 1 188 ? 31.467 17.452 -31.411 1.00 78.56 188 TRP A O 1
ATOM 1514 N N . GLU A 1 189 ? 32.176 16.065 -29.791 1.00 70.38 189 GLU A N 1
ATOM 1515 C CA . GLU A 1 189 ? 31.718 14.822 -30.422 1.00 70.38 189 GLU A CA 1
ATOM 1516 C C . GLU A 1 189 ? 30.844 14.008 -29.463 1.00 70.38 189 GLU A C 1
ATOM 1518 O O . GLU A 1 189 ? 31.036 14.033 -28.244 1.00 70.38 189 GLU A O 1
ATOM 1523 N N . TRP A 1 190 ? 29.889 13.262 -30.026 1.00 66.38 190 TRP A N 1
ATOM 1524 C CA . TRP A 1 190 ? 29.143 12.245 -29.290 1.00 66.38 190 TRP A CA 1
ATOM 1525 C C . TRP A 1 190 ? 30.013 11.005 -29.129 1.00 66.38 190 TRP A C 1
ATOM 1527 O O . TRP A 1 190 ? 30.375 10.364 -30.117 1.00 66.38 190 TRP A O 1
ATOM 1537 N N . VAL A 1 191 ? 30.302 10.629 -27.887 1.00 62.28 191 VAL A N 1
ATOM 1538 C CA . VAL A 1 191 ? 31.069 9.419 -27.580 1.00 62.28 191 VAL A CA 1
ATOM 1539 C C . VAL A 1 191 ? 30.184 8.444 -26.816 1.00 62.28 191 VAL A C 1
ATOM 1541 O O . VAL A 1 191 ? 29.452 8.833 -25.906 1.00 62.28 191 VAL A O 1
ATOM 1544 N N . ALA A 1 192 ? 30.224 7.168 -27.213 1.00 60.53 192 ALA A N 1
ATOM 1545 C CA . ALA A 1 192 ? 29.546 6.105 -26.483 1.00 60.53 192 ALA A CA 1
ATOM 1546 C C . ALA A 1 192 ? 30.178 5.977 -25.095 1.00 60.53 192 ALA A C 1
ATOM 1548 O O . ALA A 1 192 ? 31.385 5.740 -24.983 1.00 60.53 192 ALA A O 1
ATOM 1549 N N . ILE A 1 193 ? 29.365 6.077 -24.042 1.00 59.59 193 ILE A N 1
ATOM 1550 C CA . ILE A 1 193 ? 29.865 6.007 -22.662 1.00 59.59 193 ILE A CA 1
ATOM 1551 C C . ILE A 1 193 ? 30.532 4.645 -22.392 1.00 59.59 193 ILE A C 1
ATOM 1553 O O . ILE A 1 193 ? 31.500 4.554 -21.642 1.00 59.59 193 ILE A O 1
ATOM 1557 N N . SER A 1 194 ? 30.107 3.587 -23.089 1.00 52.25 194 SER A N 1
ATOM 1558 C CA . SER A 1 194 ? 30.650 2.233 -22.944 1.00 52.25 194 SER A CA 1
ATOM 1559 C C . SER A 1 194 ? 32.080 2.019 -23.465 1.00 52.25 194 SER A C 1
ATOM 1561 O O . SER A 1 194 ? 32.664 0.991 -23.134 1.00 52.25 194 SER A O 1
ATOM 1563 N N . ASP A 1 195 ? 32.651 2.927 -24.269 1.00 48.41 195 ASP A N 1
ATOM 1564 C CA . ASP A 1 195 ? 33.798 2.610 -25.149 1.00 48.41 195 ASP A CA 1
ATOM 1565 C C . ASP A 1 195 ? 35.130 3.316 -24.817 1.00 48.41 195 ASP A C 1
ATOM 1567 O O . ASP A 1 195 ? 36.081 3.231 -25.595 1.00 48.41 195 ASP A O 1
ATOM 1571 N N . THR A 1 196 ? 35.272 3.993 -23.671 1.00 44.81 196 THR A N 1
ATOM 1572 C CA . THR A 1 196 ? 36.516 4.732 -23.368 1.00 44.81 196 THR A CA 1
ATOM 1573 C C . THR A 1 196 ? 37.268 4.208 -22.148 1.00 44.81 196 THR A C 1
ATOM 1575 O O . THR A 1 196 ? 36.704 3.990 -21.086 1.00 44.81 196 THR A O 1
ATOM 1578 N N . ALA A 1 197 ? 38.599 4.115 -22.251 1.00 45.94 197 ALA A N 1
ATOM 1579 C CA . ALA A 1 197 ? 39.542 3.881 -21.144 1.00 45.94 197 ALA A CA 1
ATOM 1580 C C . ALA A 1 197 ? 39.493 4.948 -20.014 1.00 45.94 197 ALA A C 1
ATOM 1582 O O . ALA A 1 197 ? 40.328 4.950 -19.116 1.00 45.94 197 ALA A O 1
ATOM 1583 N N . ARG A 1 198 ? 38.504 5.848 -20.058 1.00 49.56 198 ARG A N 1
ATOM 1584 C CA . ARG A 1 198 ? 38.153 6.881 -19.078 1.00 49.56 198 ARG A CA 1
ATOM 1585 C C . ARG A 1 198 ? 37.470 6.298 -17.828 1.00 49.56 198 ARG A C 1
ATOM 1587 O O . ARG A 1 198 ? 37.371 6.979 -16.810 1.00 49.56 198 ARG A O 1
ATOM 1594 N N . TRP A 1 199 ? 37.060 5.026 -17.895 1.00 48.91 199 TRP A N 1
ATOM 1595 C CA . TRP A 1 199 ? 36.451 4.258 -16.803 1.00 48.91 199 TRP A CA 1
ATOM 1596 C C . TRP A 1 199 ? 37.302 4.213 -15.527 1.00 48.91 199 TRP A C 1
ATOM 1598 O O . TRP A 1 199 ? 36.773 4.453 -14.444 1.00 48.91 199 TRP A O 1
ATOM 1608 N N . ASP A 1 200 ? 38.608 3.949 -15.628 1.00 47.75 200 ASP A N 1
ATOM 1609 C CA . ASP A 1 200 ? 39.487 3.869 -14.447 1.00 47.75 200 ASP A CA 1
ATOM 1610 C C . ASP A 1 200 ? 39.717 5.252 -13.803 1.00 47.75 200 ASP A C 1
ATOM 1612 O O . ASP A 1 200 ? 39.916 5.370 -12.592 1.00 47.75 200 ASP A O 1
ATOM 1616 N N . GLU A 1 201 ? 39.650 6.320 -14.604 1.00 48.31 201 GLU A N 1
ATOM 1617 C CA . GLU A 1 201 ? 39.904 7.696 -14.173 1.00 48.31 201 GLU A CA 1
ATOM 1618 C C . GLU A 1 201 ? 38.699 8.298 -13.432 1.00 48.31 201 GLU A C 1
ATOM 1620 O O . GLU A 1 201 ? 38.872 8.907 -12.373 1.00 48.31 201 GLU A O 1
ATOM 1625 N N . LEU A 1 202 ? 37.474 8.051 -13.912 1.00 42.91 202 LEU A N 1
ATOM 1626 C CA . LEU A 1 202 ? 36.232 8.505 -13.270 1.00 42.91 202 LEU A CA 1
ATOM 1627 C C . LEU A 1 202 ? 35.945 7.762 -11.949 1.00 42.91 202 LEU A C 1
ATOM 1629 O O . LEU A 1 202 ? 35.549 8.389 -10.962 1.00 42.91 202 LEU A O 1
ATOM 1633 N N . HIS A 1 203 ? 36.258 6.461 -11.864 1.00 45.81 203 HIS A N 1
ATOM 1634 C CA . HIS A 1 203 ? 36.157 5.688 -10.614 1.00 45.81 203 HIS A CA 1
ATOM 1635 C C . HIS A 1 203 ? 37.060 6.233 -9.497 1.00 45.81 203 HIS A C 1
ATOM 1637 O O . HIS A 1 203 ? 36.685 6.201 -8.323 1.00 45.81 203 HIS A O 1
ATOM 1643 N N . SER A 1 204 ? 38.232 6.776 -9.844 1.00 46.34 204 SER A N 1
ATOM 1644 C CA . SER A 1 204 ? 39.175 7.336 -8.867 1.00 46.34 204 SER A CA 1
ATOM 1645 C C . SER A 1 204 ? 38.681 8.628 -8.193 1.00 46.34 204 SER A C 1
ATOM 1647 O O . SER A 1 204 ? 39.200 9.006 -7.142 1.00 46.34 204 SER A O 1
ATOM 1649 N N . GLN A 1 205 ? 37.656 9.281 -8.760 1.00 42.19 205 GLN A N 1
ATOM 1650 C CA . GLN A 1 205 ? 37.095 10.544 -8.265 1.00 42.19 205 GLN A CA 1
ATOM 1651 C C . GLN A 1 205 ? 35.839 10.360 -7.391 1.00 42.19 205 GLN A C 1
ATOM 1653 O O . GLN A 1 205 ? 35.350 11.328 -6.813 1.00 42.19 205 GLN A O 1
ATOM 1658 N N . GLY A 1 206 ? 35.351 9.123 -7.214 1.00 36.16 206 GLY A N 1
ATOM 1659 C CA . GLY A 1 206 ? 34.316 8.781 -6.226 1.00 36.16 206 GLY A CA 1
ATOM 1660 C C . GLY A 1 206 ? 32.878 9.178 -6.587 1.00 36.16 206 GLY A C 1
ATOM 1661 O O . GLY A 1 206 ? 32.033 9.237 -5.697 1.00 36.16 206 GLY A O 1
ATOM 1662 N N . TRP A 1 207 ? 32.585 9.470 -7.858 1.00 35.03 207 TRP A N 1
ATOM 1663 C CA . TRP A 1 207 ? 31.306 10.068 -8.282 1.00 35.03 207 TRP A CA 1
ATOM 1664 C C . TRP A 1 207 ? 30.213 9.075 -8.732 1.00 35.03 207 TRP A C 1
ATOM 1666 O O . TRP A 1 207 ? 29.089 9.504 -8.975 1.00 35.03 207 TRP A O 1
ATOM 1676 N N . ALA A 1 208 ? 30.483 7.767 -8.816 1.00 41.34 208 ALA A N 1
ATOM 1677 C CA . ALA A 1 208 ? 29.716 6.901 -9.727 1.00 41.34 208 ALA A CA 1
ATOM 1678 C C . ALA A 1 208 ? 28.981 5.681 -9.130 1.00 41.34 208 ALA A C 1
ATOM 1680 O O . ALA A 1 208 ? 28.601 4.796 -9.885 1.00 41.34 208 ALA A O 1
ATOM 1681 N N . LEU A 1 209 ? 28.745 5.582 -7.815 1.00 38.66 209 LEU A N 1
ATOM 1682 C CA . LEU A 1 209 ? 28.115 4.359 -7.266 1.00 38.66 209 LEU A CA 1
ATOM 1683 C C . LEU A 1 209 ? 26.772 4.548 -6.555 1.00 38.66 209 LEU A C 1
ATOM 1685 O O . LEU A 1 209 ? 26.061 3.568 -6.382 1.00 38.66 209 LEU A O 1
ATOM 1689 N N . ASN A 1 210 ? 26.384 5.772 -6.179 1.00 38.28 210 ASN A N 1
ATOM 1690 C CA . ASN A 1 210 ? 25.193 5.995 -5.339 1.00 38.28 210 ASN A CA 1
ATOM 1691 C C . ASN A 1 210 ? 24.298 7.169 -5.782 1.00 38.28 210 ASN A C 1
ATOM 1693 O O . ASN A 1 210 ? 23.413 7.572 -5.031 1.00 38.28 210 ASN A O 1
ATOM 1697 N N . SER A 1 211 ? 24.512 7.713 -6.981 1.00 39.03 211 SER A N 1
ATOM 1698 C CA . SER A 1 211 ? 23.709 8.808 -7.546 1.00 39.03 211 SER A CA 1
ATOM 1699 C C . SER A 1 211 ? 23.036 8.362 -8.847 1.00 39.03 211 SER A C 1
ATOM 1701 O O . SER A 1 211 ? 23.527 7.423 -9.476 1.00 39.03 211 SER A O 1
ATOM 1703 N N . PRO A 1 212 ? 21.964 9.042 -9.297 1.00 46.66 212 PRO A N 1
ATOM 1704 C CA . PRO A 1 212 ? 21.527 8.985 -10.687 1.00 46.66 212 PRO A CA 1
ATOM 1705 C C . PRO A 1 212 ? 22.660 9.533 -11.576 1.00 46.66 212 PRO A C 1
ATOM 1707 O O . PRO A 1 212 ? 22.687 10.714 -11.909 1.00 46.66 212 PRO A O 1
ATOM 1710 N N . SER A 1 213 ? 23.667 8.708 -11.869 1.00 44.88 213 SER A N 1
ATOM 1711 C CA . SER A 1 213 ? 24.814 9.094 -12.682 1.00 44.88 213 SER A CA 1
ATOM 1712 C C . SER A 1 213 ? 24.390 9.180 -14.144 1.00 44.88 213 SER A C 1
ATOM 1714 O O . SER A 1 213 ? 23.562 8.409 -14.627 1.00 44.88 213 SER A O 1
ATOM 1716 N N . TRP A 1 214 ? 24.974 10.127 -14.872 1.00 49.34 214 TRP A N 1
ATOM 1717 C CA . TRP A 1 214 ? 24.770 10.296 -16.314 1.00 49.34 214 TRP A CA 1
ATOM 1718 C C . TRP A 1 214 ? 25.394 9.160 -17.146 1.00 49.34 214 TRP A C 1
ATOM 1720 O O . TRP A 1 214 ? 25.318 9.186 -18.368 1.00 49.34 214 TRP A O 1
ATOM 1730 N N . GLU A 1 215 ? 25.995 8.164 -16.489 1.00 54.75 215 GLU A N 1
ATOM 1731 C CA . GLU A 1 215 ? 26.821 7.122 -17.088 1.00 54.75 215 GLU A CA 1
ATOM 1732 C C . GLU A 1 215 ? 26.003 5.873 -17.436 1.00 54.75 215 GLU A C 1
ATOM 1734 O O . GLU A 1 215 ? 25.216 5.385 -16.627 1.00 54.75 215 GLU A O 1
ATOM 1739 N N . TRP A 1 216 ? 26.224 5.324 -18.631 1.00 69.81 216 TRP A N 1
ATOM 1740 C CA . TRP A 1 216 ? 25.541 4.130 -19.120 1.00 69.81 216 TRP A CA 1
ATOM 1741 C C . TRP A 1 216 ? 26.298 2.855 -18.731 1.00 69.81 216 TRP A C 1
ATOM 1743 O O . TRP A 1 216 ? 27.347 2.550 -19.301 1.00 69.81 216 TRP A O 1
ATOM 1753 N N . TYR A 1 217 ? 25.778 2.089 -17.772 1.00 77.31 217 TYR A N 1
ATOM 1754 C CA . TYR A 1 217 ? 26.442 0.888 -17.247 1.00 77.31 217 TYR A CA 1
ATOM 1755 C C . TYR A 1 217 ? 25.659 -0.377 -17.578 1.00 77.31 217 TYR A C 1
ATOM 1757 O O . TYR A 1 217 ? 24.490 -0.484 -17.212 1.00 77.31 217 TYR A O 1
ATOM 1765 N N . LYS A 1 218 ? 26.296 -1.364 -18.223 1.00 87.12 218 LYS A N 1
ATOM 1766 C CA . LYS A 1 218 ? 25.646 -2.652 -18.500 1.00 87.12 218 LYS A CA 1
ATOM 1767 C C . LYS A 1 218 ? 25.477 -3.448 -17.210 1.00 87.12 218 LYS A C 1
ATOM 1769 O O . LYS A 1 218 ? 26.461 -3.881 -16.621 1.00 87.12 218 LYS A O 1
ATOM 1774 N N . VAL A 1 219 ? 24.232 -3.679 -16.818 1.00 91.12 219 VAL A N 1
ATOM 1775 C CA . VAL A 1 219 ? 23.889 -4.408 -15.597 1.00 91.12 219 VAL A CA 1
ATOM 1776 C C . VAL A 1 219 ? 24.207 -5.895 -15.774 1.00 91.12 219 VAL A C 1
ATOM 1778 O O . VAL A 1 219 ? 23.824 -6.496 -16.779 1.00 91.12 219 VAL A O 1
ATOM 1781 N N . ASP A 1 220 ? 24.880 -6.509 -14.796 1.00 95.19 220 ASP A N 1
ATOM 1782 C CA . ASP A 1 220 ? 25.045 -7.966 -14.745 1.00 95.19 220 ASP A CA 1
ATOM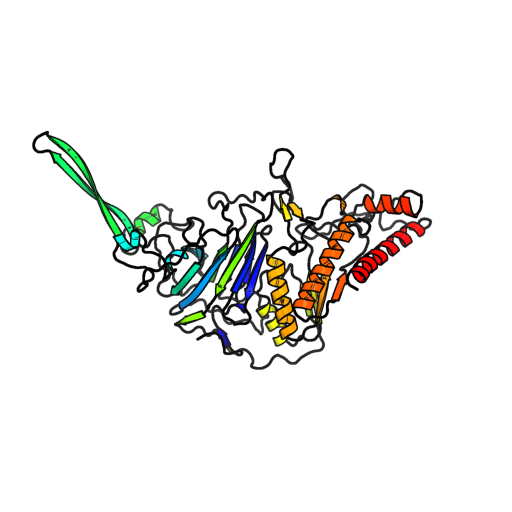 1783 C C . ASP A 1 220 ? 23.728 -8.627 -14.322 1.00 95.19 220 ASP A C 1
ATOM 1785 O O . ASP A 1 220 ? 23.415 -8.800 -13.141 1.00 95.19 220 ASP A O 1
ATOM 1789 N N . THR A 1 221 ? 22.932 -9.010 -15.315 1.00 96.44 221 THR A N 1
ATOM 1790 C CA . THR A 1 221 ? 21.613 -9.611 -15.108 1.00 96.44 221 THR A CA 1
ATOM 1791 C C . THR A 1 221 ? 21.662 -11.082 -14.693 1.00 96.44 221 THR A C 1
ATOM 1793 O O . THR A 1 221 ? 20.610 -11.687 -14.484 1.00 96.44 221 THR A O 1
ATOM 1796 N N . THR A 1 222 ? 22.855 -11.657 -14.492 1.00 97.44 222 THR A N 1
ATOM 1797 C CA . THR A 1 222 ? 23.009 -13.016 -13.948 1.00 97.44 222 THR A CA 1
ATOM 1798 C C . THR A 1 222 ? 22.908 -13.057 -12.418 1.00 97.44 222 THR A C 1
ATOM 1800 O O . THR A 1 222 ? 22.669 -14.119 -11.842 1.00 97.44 222 THR A O 1
ATOM 1803 N N . GLN A 1 223 ? 23.074 -11.906 -11.753 1.00 96.69 223 GLN A N 1
ATOM 1804 C CA . GLN A 1 223 ? 23.167 -11.776 -10.293 1.00 96.69 223 GLN A CA 1
ATOM 1805 C C . GLN A 1 223 ? 22.050 -10.900 -9.698 1.00 96.69 223 GLN A C 1
ATOM 1807 O O . GLN A 1 223 ? 22.255 -10.260 -8.666 1.00 96.69 223 GLN A O 1
ATOM 1812 N N . ILE A 1 224 ? 20.865 -10.842 -10.319 1.00 98.00 224 ILE A N 1
ATOM 1813 C CA . ILE A 1 224 ? 19.768 -9.989 -9.837 1.00 98.00 224 ILE A CA 1
ATOM 1814 C C . ILE A 1 224 ? 19.312 -10.455 -8.456 1.00 98.00 224 ILE A C 1
ATOM 1816 O O . ILE A 1 224 ? 18.925 -11.608 -8.273 1.00 98.00 224 ILE A O 1
ATOM 1820 N N . LYS A 1 225 ? 19.304 -9.549 -7.483 1.00 97.88 225 LYS A N 1
ATOM 1821 C CA . LYS A 1 225 ? 18.726 -9.756 -6.151 1.00 97.88 225 LYS A CA 1
ATOM 1822 C C . LYS A 1 225 ? 17.331 -9.151 -6.034 1.00 97.88 225 LYS A C 1
ATOM 1824 O O . LYS A 1 225 ? 16.489 -9.730 -5.355 1.00 97.88 225 LYS A O 1
ATOM 1829 N N . LYS A 1 226 ? 17.080 -8.012 -6.683 1.00 97.19 226 LYS A N 1
ATOM 1830 C CA . LYS A 1 226 ? 15.790 -7.312 -6.634 1.00 97.19 226 LYS A CA 1
ATOM 1831 C C . LYS A 1 226 ? 15.641 -6.363 -7.817 1.00 97.19 226 LYS A C 1
ATOM 1833 O O . LYS A 1 226 ? 16.612 -5.731 -8.223 1.00 97.19 226 LYS A O 1
ATOM 1838 N N . LEU A 1 227 ? 14.424 -6.250 -8.334 1.00 98.06 227 LEU A N 1
ATOM 1839 C CA . LEU A 1 227 ? 13.999 -5.200 -9.257 1.00 98.06 227 LEU A CA 1
ATOM 1840 C C . LEU A 1 227 ? 12.878 -4.404 -8.595 1.00 98.06 227 LEU A C 1
ATOM 1842 O O . LEU A 1 227 ? 12.007 -4.999 -7.962 1.00 98.06 227 LEU A O 1
ATOM 1846 N N . GLN A 1 228 ? 12.890 -3.087 -8.758 1.00 97.75 228 GLN A N 1
ATOM 1847 C CA . GLN A 1 228 ? 11.888 -2.186 -8.205 1.00 97.75 228 GLN A CA 1
ATOM 1848 C C . GLN A 1 228 ? 11.453 -1.163 -9.251 1.00 97.75 228 GLN A C 1
ATOM 1850 O O . GLN A 1 228 ? 12.295 -0.448 -9.779 1.00 97.75 228 GLN A O 1
ATOM 1855 N N . TRP A 1 229 ? 10.149 -1.027 -9.474 1.00 97.62 229 TRP A N 1
ATOM 1856 C CA . TRP A 1 229 ? 9.547 0.121 -10.152 1.00 97.62 229 TRP A CA 1
ATOM 1857 C C . TRP A 1 229 ? 9.202 1.166 -9.094 1.00 97.62 229 TRP A C 1
ATOM 1859 O O . TRP A 1 229 ? 8.335 0.915 -8.258 1.00 97.62 229 TRP A O 1
ATOM 1869 N N . GLY A 1 230 ? 9.933 2.283 -9.078 1.00 94.81 230 GLY A N 1
ATOM 1870 C CA . GLY A 1 230 ? 9.786 3.329 -8.063 1.00 94.81 230 GLY A CA 1
ATOM 1871 C C . GLY A 1 230 ? 8.630 4.290 -8.347 1.00 94.81 230 GLY A C 1
ATOM 1872 O O . GLY A 1 230 ? 8.424 4.697 -9.489 1.00 94.81 230 GLY A O 1
ATOM 1873 N N . PHE A 1 231 ? 7.918 4.692 -7.296 1.00 95.31 231 PHE A N 1
ATOM 1874 C CA . PHE A 1 231 ? 6.813 5.647 -7.334 1.00 95.31 231 PHE A CA 1
ATOM 1875 C C . PHE A 1 231 ? 7.089 6.810 -6.383 1.00 95.31 231 PHE A C 1
ATOM 1877 O O . PHE A 1 231 ? 7.353 6.608 -5.197 1.00 95.31 231 PHE A O 1
ATOM 1884 N N . THR A 1 232 ? 7.004 8.023 -6.915 1.00 93.56 232 THR A N 1
ATOM 1885 C CA . THR A 1 232 ? 7.237 9.295 -6.223 1.00 93.56 232 THR A CA 1
ATOM 1886 C C . THR A 1 232 ? 6.157 10.291 -6.618 1.00 93.56 232 THR A C 1
ATOM 1888 O O . THR A 1 232 ? 5.602 10.198 -7.712 1.00 93.56 232 THR A O 1
ATOM 1891 N N . SER A 1 233 ? 5.866 11.262 -5.754 1.00 93.62 233 SER A N 1
ATOM 1892 C CA . SER A 1 233 ? 4.967 12.362 -6.125 1.00 93.62 233 SER A CA 1
ATOM 1893 C C . SER A 1 233 ? 5.629 13.335 -7.109 1.00 93.62 233 SER A C 1
ATOM 1895 O O . SER A 1 233 ? 6.858 13.418 -7.177 1.00 93.62 233 SER A O 1
ATOM 1897 N N . THR A 1 234 ? 4.838 14.149 -7.817 1.00 92.81 234 THR A N 1
ATOM 1898 C CA . THR A 1 234 ? 5.375 15.246 -8.656 1.00 92.81 234 THR A CA 1
ATOM 1899 C C . THR A 1 234 ? 6.117 16.325 -7.863 1.00 92.81 234 THR A C 1
ATOM 1901 O O . THR A 1 234 ? 6.857 17.121 -8.437 1.00 92.81 234 THR A O 1
ATOM 1904 N N . GLU A 1 235 ? 5.969 16.334 -6.537 1.00 90.06 235 GLU A N 1
ATOM 1905 C CA . GLU A 1 235 ? 6.662 17.239 -5.617 1.00 90.06 235 GLU A CA 1
ATOM 1906 C C . GLU A 1 235 ? 7.882 16.592 -4.938 1.00 90.06 235 GLU A C 1
ATOM 1908 O O . GLU A 1 235 ? 8.497 17.218 -4.069 1.00 90.06 235 GLU A O 1
ATOM 1913 N N . TYR A 1 236 ? 8.227 15.348 -5.290 1.00 88.12 236 TYR A N 1
ATOM 1914 C CA . TYR A 1 236 ? 9.299 14.609 -4.631 1.00 88.12 236 TYR A CA 1
ATOM 1915 C C . TYR A 1 236 ? 10.658 15.285 -4.816 1.00 88.12 236 TYR A C 1
ATOM 1917 O O . TYR A 1 236 ? 11.102 15.563 -5.933 1.00 88.12 236 TYR A O 1
ATOM 1925 N N . ASN A 1 237 ? 11.356 15.506 -3.702 1.00 77.62 237 ASN A N 1
ATOM 1926 C CA . ASN A 1 237 ? 12.693 16.082 -3.704 1.00 77.62 237 ASN A CA 1
ATOM 1927 C C . ASN A 1 237 ? 13.746 15.012 -3.409 1.00 77.62 237 ASN A C 1
ATOM 1929 O O . ASN A 1 237 ? 14.050 14.723 -2.256 1.00 77.62 237 ASN A O 1
ATOM 1933 N N . TRP A 1 238 ? 14.373 14.484 -4.458 1.00 72.25 238 TRP A N 1
ATOM 1934 C CA . TRP A 1 238 ? 15.417 13.462 -4.335 1.00 72.25 238 TRP A CA 1
ATOM 1935 C C . TRP A 1 238 ? 16.713 13.960 -3.673 1.00 72.25 238 TRP A C 1
ATOM 1937 O O . TRP A 1 238 ? 17.487 13.148 -3.172 1.00 72.25 238 TRP A O 1
ATOM 1947 N N . THR A 1 239 ? 16.964 15.275 -3.648 1.00 70.06 239 THR A N 1
ATOM 1948 C CA . THR A 1 239 ? 18.172 15.847 -3.017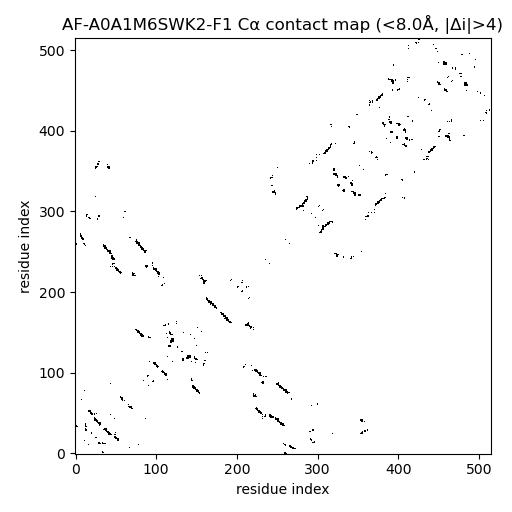 1.00 70.06 239 THR A CA 1
ATOM 1949 C C . THR A 1 239 ? 18.022 16.054 -1.514 1.00 70.06 239 THR A C 1
ATOM 1951 O O . THR A 1 239 ? 19.014 16.087 -0.790 1.00 70.06 239 THR A O 1
ATOM 1954 N N . ASN A 1 240 ? 16.783 16.201 -1.049 1.00 70.12 240 ASN A N 1
ATOM 1955 C CA . ASN A 1 240 ? 16.443 16.343 0.357 1.00 70.12 240 ASN A CA 1
ATOM 1956 C C . ASN A 1 240 ? 15.017 15.810 0.573 1.00 70.12 240 ASN A C 1
ATOM 1958 O O . ASN A 1 240 ? 14.071 16.608 0.581 1.00 70.12 240 ASN A O 1
ATOM 1962 N N . PRO A 1 241 ? 14.844 14.477 0.670 1.00 68.44 241 PRO A N 1
ATOM 1963 C CA . PRO A 1 241 ? 13.537 13.862 0.853 1.00 68.44 241 PRO A CA 1
ATOM 1964 C C . PRO A 1 241 ? 13.087 14.073 2.300 1.00 68.44 241 PRO A C 1
ATOM 1966 O O . PRO A 1 241 ? 13.175 13.189 3.149 1.00 68.44 241 PRO A O 1
ATOM 1969 N N . GLU A 1 242 ? 12.645 15.287 2.613 1.00 76.62 242 GLU A N 1
ATOM 1970 C CA . GLU A 1 242 ? 12.016 15.562 3.895 1.00 76.62 242 GLU A CA 1
ATOM 1971 C C . GLU A 1 242 ? 10.591 15.011 3.875 1.00 76.62 242 GLU A C 1
ATOM 1973 O O . GLU A 1 242 ? 9.815 15.284 2.956 1.00 76.62 242 GLU A O 1
ATOM 1978 N N . TYR A 1 243 ? 10.214 14.296 4.935 1.00 83.62 243 TYR A N 1
ATOM 1979 C CA . TYR A 1 243 ? 8.843 13.834 5.179 1.00 83.62 243 TYR A CA 1
ATOM 1980 C C . TYR A 1 243 ? 7.904 14.988 5.565 1.00 83.62 243 TYR A C 1
ATOM 1982 O O . TYR A 1 243 ? 7.074 14.844 6.461 1.00 83.62 243 TYR A O 1
ATOM 1990 N N . ILE A 1 244 ? 8.050 16.153 4.923 1.00 89.94 244 ILE A N 1
ATOM 1991 C CA . ILE A 1 244 ? 7.135 17.277 5.088 1.00 89.94 244 ILE A CA 1
ATOM 1992 C C . ILE A 1 244 ? 5.757 16.785 4.647 1.00 89.94 244 ILE A C 1
ATOM 1994 O O . ILE A 1 244 ? 5.596 16.421 3.473 1.00 89.94 244 ILE A O 1
ATOM 1998 N N . PRO A 1 245 ? 4.770 16.763 5.553 1.00 94.38 245 PRO A N 1
ATOM 1999 C CA . PRO A 1 245 ? 3.448 16.288 5.215 1.00 94.38 245 PRO A CA 1
ATOM 2000 C C . PRO A 1 245 ? 2.796 17.233 4.205 1.00 94.38 245 PRO A C 1
ATOM 2002 O O . PRO A 1 245 ? 3.099 18.428 4.143 1.00 94.38 245 PRO A O 1
ATOM 2005 N N . LYS A 1 246 ? 1.866 16.704 3.421 1.00 94.25 246 LYS A N 1
ATOM 2006 C CA . LYS A 1 246 ? 0.991 17.490 2.556 1.00 94.25 246 LYS A CA 1
ATOM 2007 C C . LYS A 1 246 ? -0.249 17.944 3.328 1.00 94.25 246 LYS A C 1
ATOM 2009 O O . LYS A 1 246 ? -0.718 17.257 4.235 1.00 94.25 246 LYS A O 1
ATOM 2014 N N . SER A 1 247 ? -0.799 19.098 2.948 1.00 93.94 247 SER A N 1
ATOM 2015 C CA . SER A 1 247 ? -2.070 19.608 3.490 1.00 93.94 247 SER A CA 1
ATOM 2016 C C . SER A 1 247 ? -3.274 18.760 3.091 1.00 93.94 247 SER A C 1
ATOM 2018 O O . SER A 1 247 ? -4.289 18.784 3.782 1.00 93.94 247 SER A O 1
ATOM 2020 N N . ASP A 1 248 ? -3.150 17.998 2.007 1.00 95.12 248 ASP A N 1
ATOM 2021 C CA . ASP A 1 248 ? -4.051 16.912 1.662 1.00 95.12 248 ASP A CA 1
ATOM 2022 C C . ASP A 1 248 ? -3.285 15.805 0.931 1.00 95.12 248 ASP A C 1
ATOM 2024 O O . ASP A 1 248 ? -2.250 16.060 0.308 1.00 95.12 248 ASP A O 1
ATOM 2028 N N . SER A 1 249 ? -3.792 14.580 1.014 1.00 95.81 249 SER A N 1
ATOM 2029 C CA . SER A 1 249 ? -3.260 13.453 0.256 1.00 95.81 249 SER A CA 1
ATOM 2030 C C . SER A 1 249 ? -3.517 13.633 -1.246 1.00 95.81 249 SER A C 1
ATOM 2032 O O . SER A 1 249 ? -4.517 14.224 -1.664 1.00 95.81 249 SER A O 1
ATOM 2034 N N . THR A 1 250 ? -2.626 13.112 -2.087 1.00 97.31 250 THR A N 1
ATOM 2035 C CA . THR A 1 250 ? -2.781 13.142 -3.547 1.00 97.31 250 THR A CA 1
ATOM 2036 C C . THR A 1 250 ? -2.824 11.736 -4.117 1.00 97.31 250 THR A C 1
ATOM 2038 O O . THR A 1 250 ? -1.935 10.923 -3.883 1.00 97.31 250 THR A O 1
ATOM 2041 N N . TRP A 1 251 ? -3.884 11.439 -4.868 1.00 98.25 251 TRP A N 1
ATOM 2042 C CA . TRP A 1 251 ? -4.067 10.140 -5.509 1.00 98.25 251 TRP A CA 1
ATOM 2043 C C . TRP A 1 251 ? -3.131 9.951 -6.698 1.00 98.25 251 TRP A C 1
ATOM 2045 O O . TRP A 1 251 ? -2.891 10.884 -7.471 1.00 98.25 251 TRP A O 1
ATOM 2055 N N . PHE A 1 252 ? -2.687 8.713 -6.885 1.00 98.50 252 PHE A N 1
ATOM 2056 C CA . PHE A 1 252 ? -2.020 8.276 -8.095 1.00 98.50 252 PHE A CA 1
ATOM 2057 C C . PHE A 1 252 ? -2.425 6.862 -8.495 1.00 98.50 252 PHE A C 1
ATOM 2059 O O . PHE A 1 252 ? -2.827 6.044 -7.664 1.00 98.50 252 PHE A O 1
ATOM 2066 N N . LYS A 1 253 ? -2.235 6.562 -9.779 1.00 98.62 253 LYS A N 1
ATOM 2067 C CA . LYS A 1 253 ? -2.381 5.217 -10.320 1.00 98.62 253 LYS A CA 1
ATOM 2068 C C . LYS A 1 253 ? -1.428 5.001 -11.486 1.00 98.62 253 LYS A C 1
ATOM 2070 O O . LYS A 1 253 ? -1.289 5.864 -12.353 1.00 98.62 253 LYS A O 1
ATOM 2075 N N . MET A 1 254 ? -0.809 3.830 -11.524 1.00 98.25 254 MET A N 1
ATOM 2076 C CA . MET A 1 254 ? -0.103 3.325 -12.687 1.00 98.25 254 MET A CA 1
ATOM 2077 C C . MET A 1 254 ? -0.661 1.968 -13.092 1.00 98.25 254 MET A C 1
ATOM 2079 O O . MET A 1 254 ? -0.658 1.011 -12.317 1.00 98.25 254 MET A O 1
ATOM 2083 N N . GLU A 1 255 ? -1.126 1.891 -14.331 1.00 98.62 255 GLU A N 1
ATOM 2084 C CA . GLU A 1 255 ? -1.590 0.653 -14.939 1.00 98.62 255 GLU A CA 1
ATOM 2085 C C . GLU A 1 255 ? -0.488 0.083 -15.819 1.00 98.62 255 GLU A C 1
ATOM 2087 O O . GLU A 1 255 ? 0.062 0.781 -16.670 1.00 98.62 255 GLU A O 1
ATOM 2092 N N . PHE A 1 256 ? -0.199 -1.198 -15.632 1.00 98.62 256 PHE A N 1
ATOM 2093 C CA . PHE A 1 256 ? 0.655 -1.990 -16.500 1.00 98.62 256 PHE A CA 1
ATOM 2094 C C . PHE A 1 256 ? -0.240 -2.992 -17.214 1.00 98.62 256 PHE A C 1
ATOM 2096 O O . PHE A 1 256 ? -0.865 -3.831 -16.567 1.00 98.62 256 PHE A O 1
ATOM 2103 N N . THR A 1 257 ? -0.323 -2.920 -18.536 1.00 98.56 257 THR A N 1
ATOM 2104 C CA . THR A 1 257 ? -1.145 -3.837 -19.339 1.00 98.56 257 THR A CA 1
ATOM 2105 C C . THR A 1 257 ? -0.284 -4.562 -20.358 1.00 98.56 257 THR A C 1
ATOM 2107 O O . THR A 1 257 ? 0.881 -4.227 -20.565 1.00 98.56 257 THR A O 1
ATOM 2110 N N . ASN A 1 258 ? -0.820 -5.625 -20.958 1.00 97.44 258 ASN A N 1
ATOM 2111 C CA . ASN A 1 258 ? -0.071 -6.498 -21.864 1.00 97.44 258 ASN A CA 1
ATOM 2112 C C . ASN A 1 258 ? 1.210 -7.101 -21.255 1.00 97.44 258 ASN A C 1
ATOM 2114 O O . ASN A 1 258 ? 2.018 -7.655 -22.000 1.00 97.44 258 ASN A O 1
ATOM 2118 N N . TRP A 1 259 ? 1.328 -7.106 -19.925 1.00 97.75 259 TRP A N 1
ATOM 2119 C CA . TRP A 1 259 ? 2.482 -7.556 -19.158 1.00 97.75 259 TRP A CA 1
ATOM 2120 C C . TRP A 1 259 ? 2.809 -9.021 -19.436 1.00 97.75 259 TRP A C 1
ATOM 2122 O O . TRP A 1 259 ? 1.996 -9.922 -19.194 1.00 97.75 259 TRP A O 1
ATOM 2132 N N . GLN A 1 260 ? 3.993 -9.271 -19.990 1.00 96.00 260 GLN A N 1
ATOM 2133 C CA . GLN A 1 260 ? 4.400 -10.612 -20.397 1.00 96.00 260 GLN A CA 1
ATOM 2134 C C . GLN A 1 260 ? 5.912 -10.759 -20.550 1.00 96.00 260 GLN A C 1
ATOM 2136 O O . GLN A 1 260 ? 6.611 -9.840 -20.972 1.00 96.00 260 GLN A O 1
ATOM 2141 N N . VAL A 1 261 ? 6.393 -11.983 -20.337 1.00 96.81 261 VAL A N 1
ATOM 2142 C CA . VAL A 1 261 ? 7.723 -12.390 -20.797 1.00 96.81 261 VAL A CA 1
ATOM 2143 C C . VAL A 1 261 ? 7.628 -12.895 -22.242 1.00 96.81 261 VAL A C 1
ATOM 2145 O O . VAL A 1 261 ? 6.901 -13.855 -22.531 1.00 96.81 261 VAL A O 1
ATOM 2148 N N . THR A 1 262 ? 8.335 -12.240 -23.165 1.00 94.38 262 THR A N 1
ATOM 2149 C CA . THR A 1 262 ? 8.288 -12.537 -24.611 1.00 94.38 262 THR A CA 1
ATOM 2150 C C . THR A 1 262 ? 9.426 -13.432 -25.093 1.00 94.38 262 THR A C 1
ATOM 2152 O O . THR A 1 262 ? 9.255 -14.126 -26.097 1.00 94.38 262 THR A O 1
ATOM 2155 N N . SER A 1 263 ? 10.542 -13.479 -24.363 1.00 93.88 263 SER A N 1
ATOM 2156 C CA . SER A 1 263 ? 11.728 -14.277 -24.693 1.00 93.88 263 SER A CA 1
ATOM 2157 C C . SER A 1 263 ? 12.357 -14.912 -23.451 1.00 93.88 263 SER A C 1
ATOM 2159 O O . SER A 1 263 ? 12.139 -14.460 -22.327 1.00 93.88 263 SER A O 1
ATOM 2161 N N . GLY A 1 264 ? 13.148 -15.960 -23.685 1.00 92.69 264 GLY A N 1
ATOM 2162 C CA . GLY A 1 264 ? 13.920 -16.664 -22.668 1.00 92.69 264 GLY A CA 1
ATOM 2163 C C . GLY A 1 264 ? 13.123 -17.704 -21.884 1.00 92.69 264 GLY A C 1
ATOM 2164 O O . GLY A 1 264 ? 11.909 -17.862 -22.026 1.00 92.69 264 GLY A O 1
ATOM 2165 N N . ASN A 1 265 ? 13.832 -18.471 -21.057 1.00 93.06 265 ASN A N 1
ATOM 2166 C CA . ASN A 1 265 ? 13.207 -19.478 -20.209 1.00 93.06 265 ASN A CA 1
ATOM 2167 C C . ASN A 1 265 ? 12.640 -18.810 -18.954 1.00 93.06 265 ASN A C 1
ATOM 2169 O O . ASN A 1 265 ? 13.374 -18.609 -17.994 1.00 93.06 265 ASN A O 1
ATOM 2173 N N . SER A 1 266 ? 11.343 -18.509 -18.925 1.00 94.31 266 SER A N 1
ATOM 2174 C CA . SER A 1 266 ? 10.693 -17.887 -17.764 1.00 94.31 266 SER A CA 1
ATOM 2175 C C . SER A 1 266 ? 10.208 -18.872 -16.700 1.00 94.31 266 SER A C 1
ATOM 2177 O O . SER A 1 266 ? 9.782 -18.431 -15.639 1.00 94.31 266 SER A O 1
ATOM 2179 N N . PHE A 1 267 ? 10.265 -20.183 -16.948 1.00 94.00 267 PHE A N 1
ATOM 2180 C CA . PHE A 1 267 ? 9.741 -21.197 -16.031 1.00 94.00 267 PHE A CA 1
ATOM 2181 C C . PHE A 1 267 ? 10.464 -21.168 -14.676 1.00 94.00 267 PHE A C 1
ATOM 2183 O O . PHE A 1 267 ? 11.697 -21.053 -14.618 1.00 94.00 267 PHE A O 1
ATOM 2190 N N . LEU A 1 268 ? 9.683 -21.283 -13.600 1.00 93.06 268 LEU A N 1
ATOM 2191 C CA . LEU A 1 268 ? 10.160 -21.397 -12.223 1.00 93.06 268 LEU A CA 1
ATOM 2192 C C . LEU A 1 268 ? 9.879 -22.786 -11.664 1.00 93.06 268 LEU A C 1
ATOM 2194 O O . LEU A 1 268 ? 10.801 -23.481 -11.249 1.00 93.06 268 LEU A O 1
ATOM 2198 N N . MET A 1 269 ? 8.611 -23.195 -11.651 1.00 91.31 269 MET A N 1
ATOM 2199 C CA . MET A 1 269 ? 8.207 -24.502 -11.144 1.00 91.31 269 MET A CA 1
ATOM 2200 C C . MET A 1 269 ? 6.832 -24.910 -11.660 1.00 91.31 269 MET A C 1
ATOM 2202 O O . MET A 1 269 ? 5.991 -24.067 -11.974 1.00 91.31 269 MET A O 1
ATOM 2206 N N . THR A 1 270 ? 6.583 -26.217 -11.645 1.00 88.50 270 THR A N 1
ATOM 2207 C CA . THR A 1 270 ? 5.235 -26.772 -11.745 1.00 88.50 270 THR A CA 1
ATOM 2208 C C . THR A 1 270 ? 4.587 -26.720 -10.367 1.00 88.50 270 THR A C 1
ATOM 2210 O O . THR A 1 270 ? 5.147 -27.188 -9.375 1.00 88.50 270 THR A O 1
ATOM 2213 N N . ILE A 1 271 ? 3.396 -26.151 -10.309 1.00 81.44 271 ILE A N 1
ATOM 2214 C CA . ILE A 1 271 ? 2.521 -26.165 -9.145 1.00 81.44 271 ILE A CA 1
ATOM 2215 C C . ILE A 1 271 ? 1.835 -27.539 -9.067 1.00 81.44 271 ILE A C 1
ATOM 2217 O O . ILE A 1 271 ? 1.499 -28.105 -10.111 1.00 81.44 271 ILE A O 1
ATOM 2221 N N . PRO A 1 272 ? 1.564 -28.089 -7.864 1.00 74.88 272 PRO A N 1
ATOM 2222 C CA . PRO A 1 272 ? 0.707 -29.264 -7.729 1.00 74.88 272 PRO A CA 1
ATOM 2223 C C . PRO A 1 272 ? -0.594 -29.113 -8.529 1.00 74.88 272 PRO A C 1
ATOM 2225 O O . PRO A 1 272 ? -1.344 -28.170 -8.331 1.00 74.88 272 PRO A O 1
ATOM 2228 N N . THR A 1 273 ? -0.930 -30.071 -9.392 1.00 73.38 273 THR A N 1
ATOM 2229 C CA . THR A 1 273 ? -2.167 -30.007 -10.201 1.00 73.38 273 THR A CA 1
ATOM 2230 C C . THR A 1 273 ? -3.449 -30.055 -9.364 1.00 73.38 273 THR A C 1
ATOM 2232 O O . THR A 1 273 ? -4.558 -29.977 -9.890 1.00 73.38 273 THR A O 1
ATOM 2235 N N . SER A 1 274 ? -3.331 -30.277 -8.056 1.00 80.31 274 SER A N 1
ATOM 2236 C CA . SER A 1 274 ? -4.441 -30.256 -7.118 1.00 80.31 274 SER A CA 1
ATOM 2237 C C . SER A 1 274 ? -3.990 -29.642 -5.793 1.00 80.31 274 SER A C 1
ATOM 2239 O O . SER A 1 274 ? -2.875 -29.931 -5.350 1.00 80.31 274 SER A O 1
ATOM 2241 N N . PRO A 1 275 ? -4.851 -28.837 -5.145 1.00 84.94 275 PRO A N 1
ATOM 2242 C CA . PRO A 1 275 ? -4.630 -28.376 -3.782 1.00 84.94 275 PRO A CA 1
ATOM 2243 C C . PRO A 1 275 ? -4.361 -29.530 -2.816 1.00 84.94 275 PRO A C 1
ATOM 2245 O O . PRO A 1 275 ? -4.811 -30.663 -3.032 1.00 84.94 275 PRO A O 1
ATOM 2248 N N . TYR A 1 276 ? -3.709 -29.219 -1.698 1.00 89.00 276 TYR A N 1
ATOM 2249 C CA . TYR A 1 276 ? -3.715 -30.098 -0.538 1.00 89.00 276 TYR A CA 1
ATOM 2250 C C . TYR A 1 276 ? -5.152 -30.386 -0.095 1.00 89.00 276 TYR A C 1
ATOM 2252 O O . TYR A 1 276 ? -6.088 -29.623 -0.357 1.00 89.00 276 TYR A O 1
ATOM 2260 N N . LYS A 1 277 ? -5.329 -31.540 0.557 1.00 92.62 277 LYS A N 1
ATOM 2261 C CA . LYS A 1 277 ? -6.640 -31.990 1.018 1.00 92.62 277 LYS A CA 1
ATOM 2262 C C . LYS A 1 277 ? -7.260 -30.915 1.910 1.00 92.62 277 LYS A C 1
ATOM 2264 O O . LYS A 1 277 ? -6.656 -30.527 2.905 1.00 92.62 277 LYS A O 1
ATOM 2269 N N . GLU A 1 278 ? -8.482 -30.518 1.572 1.00 94.19 278 GLU A N 1
ATOM 2270 C CA . GLU A 1 278 ? -9.308 -29.668 2.423 1.00 94.19 278 GLU A CA 1
ATOM 2271 C C . GLU A 1 278 ? -9.354 -30.204 3.860 1.00 94.19 278 GLU A C 1
ATOM 2273 O O . GLU A 1 278 ? -9.538 -31.405 4.103 1.00 94.19 278 GLU A O 1
ATOM 2278 N N . HIS A 1 279 ? -9.204 -29.290 4.812 1.00 93.94 279 HIS A N 1
ATOM 2279 C CA . HIS A 1 279 ? -9.260 -29.575 6.238 1.00 93.94 279 HIS A CA 1
ATOM 2280 C C . HIS A 1 279 ? -10.209 -28.613 6.954 1.00 93.94 279 HIS A C 1
ATOM 2282 O O . HIS A 1 279 ? -10.468 -27.512 6.484 1.00 93.94 279 HIS A O 1
ATOM 2288 N N . GLY A 1 280 ? -10.690 -29.003 8.137 1.00 93.50 280 GLY A N 1
ATOM 2289 C CA . GLY A 1 280 ? -11.678 -28.226 8.902 1.00 93.50 280 GLY A CA 1
ATOM 2290 C C . GLY A 1 280 ? -11.152 -26.955 9.582 1.00 93.50 280 GLY A C 1
ATOM 2291 O O . GLY A 1 280 ? -11.875 -26.369 10.381 1.00 93.50 280 GLY A O 1
ATOM 2292 N N . ILE A 1 281 ? -9.904 -26.556 9.325 1.00 93.88 281 ILE A N 1
ATOM 2293 C CA . ILE A 1 281 ? -9.312 -25.319 9.847 1.00 93.88 281 ILE A CA 1
ATOM 2294 C C . ILE A 1 281 ? -9.583 -24.184 8.848 1.00 93.88 281 ILE A C 1
ATOM 2296 O O . ILE A 1 281 ? -9.278 -24.318 7.662 1.00 93.88 281 ILE A O 1
ATOM 2300 N N . CYS A 1 282 ? -10.163 -23.093 9.350 1.00 94.62 282 CYS A N 1
ATOM 2301 C CA . CYS A 1 282 ? -10.393 -21.832 8.637 1.00 94.62 282 CYS A CA 1
ATOM 2302 C C . CYS A 1 282 ? -9.204 -20.874 8.829 1.00 94.62 282 CYS A C 1
ATOM 2304 O O . CYS A 1 282 ? -8.296 -21.173 9.605 1.00 94.62 282 CYS A O 1
ATOM 2306 N N . PHE A 1 283 ? -9.198 -19.737 8.134 1.00 94.69 283 PHE A N 1
ATOM 2307 C CA . PHE A 1 283 ? -8.067 -18.806 8.158 1.00 94.69 283 PHE A CA 1
ATOM 2308 C C . PHE A 1 283 ? -8.379 -17.535 8.961 1.00 94.69 283 PHE A C 1
ATOM 2310 O O . PHE A 1 283 ? -9.517 -17.062 8.960 1.00 94.69 283 PHE A O 1
ATOM 2317 N N . ALA A 1 284 ? -7.372 -16.986 9.635 1.00 95.31 284 ALA A N 1
ATOM 2318 C CA . ALA A 1 284 ? -7.409 -15.654 10.228 1.00 95.31 284 ALA A CA 1
ATOM 2319 C C . ALA A 1 284 ? -6.142 -14.907 9.808 1.00 95.31 284 ALA A C 1
ATOM 2321 O O . ALA A 1 284 ? -5.063 -15.493 9.861 1.00 95.31 284 ALA A O 1
ATOM 2322 N N . ASP A 1 285 ? -6.305 -13.671 9.357 1.00 93.69 285 ASP A N 1
ATOM 2323 C CA . ASP A 1 285 ? -5.236 -12.828 8.814 1.00 93.69 285 ASP A CA 1
ATOM 2324 C C . ASP A 1 285 ? -5.609 -11.355 8.970 1.00 93.69 285 ASP A C 1
ATOM 2326 O O . ASP A 1 285 ? -6.720 -11.048 9.419 1.00 93.69 285 ASP A O 1
ATOM 2330 N N . ASP A 1 286 ? -4.741 -10.450 8.536 1.00 94.88 286 ASP A N 1
ATOM 2331 C CA . ASP A 1 286 ? -5.020 -9.020 8.581 1.00 94.88 286 ASP A CA 1
ATOM 2332 C C . ASP A 1 286 ? -4.443 -8.218 7.408 1.00 94.88 286 ASP A C 1
ATOM 2334 O O . ASP A 1 286 ? -3.614 -8.692 6.634 1.00 94.88 286 ASP A O 1
ATOM 2338 N N . TYR A 1 287 ? -4.946 -6.995 7.240 1.00 96.12 287 TYR A N 1
ATOM 2339 C CA . TYR A 1 287 ? -4.489 -6.072 6.204 1.00 96.12 287 TYR A CA 1
ATOM 2340 C C . TYR A 1 287 ? -3.131 -5.434 6.522 1.00 96.12 287 TYR A C 1
ATOM 2342 O O . TYR A 1 287 ? -2.318 -5.271 5.613 1.00 96.12 287 TYR A O 1
ATOM 2350 N N . ASP A 1 288 ? -2.898 -5.054 7.780 1.00 91.25 288 ASP A N 1
ATOM 2351 C CA . ASP A 1 288 ? -1.739 -4.249 8.182 1.00 91.25 288 ASP A CA 1
ATOM 2352 C C . ASP A 1 288 ? -0.421 -5.052 8.025 1.00 91.25 288 ASP A C 1
ATOM 2354 O O . ASP A 1 288 ? 0.623 -4.448 7.796 1.00 91.25 288 ASP A O 1
ATOM 2358 N N . ASP A 1 289 ? -0.478 -6.390 8.021 1.00 91.25 289 ASP A N 1
ATOM 2359 C CA . ASP A 1 289 ? 0.657 -7.299 7.790 1.00 91.25 289 ASP A CA 1
ATOM 2360 C C . ASP A 1 289 ? 0.763 -7.840 6.344 1.00 91.25 289 ASP A C 1
ATOM 2362 O O . ASP A 1 289 ? 1.761 -8.481 5.997 1.00 91.25 289 ASP A O 1
ATOM 2366 N N . ASN A 1 290 ? -0.243 -7.602 5.487 1.00 94.75 290 ASN A N 1
ATOM 2367 C CA . ASN A 1 290 ? -0.317 -8.179 4.131 1.00 94.75 290 ASN A CA 1
ATOM 2368 C C . ASN A 1 290 ? -0.520 -7.165 2.996 1.00 94.75 290 ASN A C 1
ATOM 2370 O O . ASN A 1 290 ? -0.595 -7.574 1.831 1.00 94.75 290 ASN A O 1
ATOM 2374 N N . TYR A 1 291 ? -0.613 -5.863 3.283 1.00 94.12 291 TYR A N 1
ATOM 2375 C CA . TYR A 1 291 ? -0.811 -4.828 2.256 1.00 94.12 291 TYR A CA 1
ATOM 2376 C C . TYR A 1 291 ? 0.282 -4.825 1.171 1.00 94.12 291 TYR A C 1
ATOM 2378 O O . TYR A 1 291 ? 0.090 -4.241 0.105 1.00 94.12 291 TYR A O 1
ATOM 2386 N N . ASP A 1 292 ? 1.428 -5.455 1.448 1.00 94.88 292 ASP A N 1
ATOM 2387 C CA . ASP A 1 292 ? 2.605 -5.543 0.591 1.00 94.88 292 ASP A CA 1
ATOM 2388 C C . ASP A 1 292 ? 2.592 -6.750 -0.371 1.00 94.88 292 ASP A C 1
ATOM 2390 O O . ASP A 1 292 ? 3.454 -6.876 -1.248 1.00 94.88 292 ASP A O 1
ATOM 2394 N N . ILE A 1 293 ? 1.608 -7.646 -0.241 1.00 96.00 293 ILE A N 1
ATOM 2395 C CA . ILE A 1 293 ? 1.450 -8.851 -1.064 1.00 96.00 293 ILE A CA 1
ATOM 2396 C C . ILE A 1 293 ? 0.264 -8.675 -2.016 1.00 96.00 293 ILE A C 1
ATOM 2398 O O . ILE A 1 293 ? -0.830 -8.300 -1.598 1.00 96.00 293 ILE A O 1
ATOM 2402 N N . THR A 1 294 ? 0.428 -9.042 -3.292 1.00 97.00 294 THR A N 1
ATOM 2403 C CA . THR A 1 294 ? -0.703 -9.080 -4.235 1.00 97.00 294 TH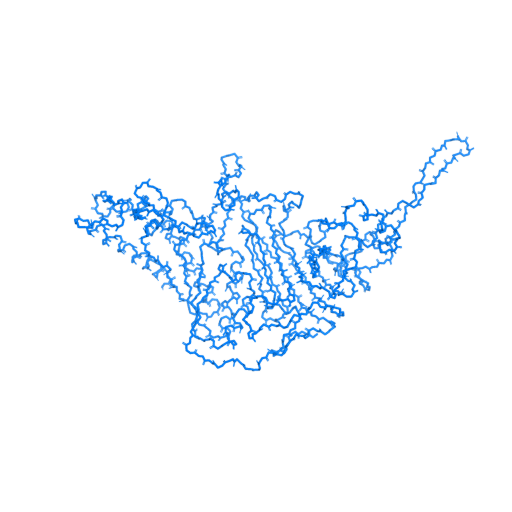R A CA 1
ATOM 2404 C C . THR A 1 294 ? -1.793 -10.054 -3.740 1.00 97.00 294 THR A C 1
ATOM 2406 O O . THR A 1 294 ? -1.493 -11.239 -3.533 1.00 97.00 294 THR A O 1
ATOM 2409 N N . PRO A 1 295 ? -3.072 -9.635 -3.622 1.00 97.75 295 PRO A N 1
ATOM 2410 C CA . PRO A 1 295 ? -4.125 -10.467 -3.033 1.00 97.75 295 PRO A CA 1
ATOM 2411 C C . PRO A 1 295 ? -4.318 -11.829 -3.705 1.00 97.75 295 PRO A C 1
ATOM 2413 O O . PRO A 1 295 ? -4.553 -12.829 -3.025 1.00 97.75 295 PRO A O 1
ATOM 2416 N N . GLU A 1 296 ? -4.177 -11.902 -5.035 1.00 96.38 296 GLU A N 1
ATOM 2417 C CA . GLU A 1 296 ? -4.275 -13.167 -5.777 1.00 96.38 296 GLU A CA 1
ATOM 2418 C C . GLU A 1 296 ? -3.348 -14.241 -5.199 1.00 96.38 296 GLU A C 1
ATOM 2420 O O . GLU A 1 296 ? -3.769 -15.386 -5.030 1.00 96.38 296 GLU A O 1
ATOM 2425 N N . TRP A 1 297 ? -2.098 -13.882 -4.890 1.00 94.19 297 TRP A N 1
ATOM 2426 C CA . TRP A 1 297 ? -1.105 -14.821 -4.376 1.00 94.19 297 TRP A CA 1
ATOM 2427 C C . TRP A 1 297 ? -1.418 -15.263 -2.956 1.00 94.19 297 TRP A C 1
ATOM 2429 O O . TRP A 1 297 ? -1.288 -16.448 -2.650 1.00 94.19 297 TRP A O 1
ATOM 2439 N N . LEU A 1 298 ? -1.898 -14.353 -2.113 1.00 95.00 298 LEU A N 1
ATOM 2440 C CA . LEU A 1 298 ? -2.320 -14.676 -0.755 1.00 95.00 298 LEU A CA 1
ATOM 2441 C C . LEU A 1 298 ? -3.471 -15.702 -0.758 1.00 95.00 298 LEU A C 1
ATOM 2443 O O . LEU A 1 298 ? -3.336 -16.792 -0.195 1.00 95.00 298 LEU A O 1
ATOM 2447 N N . LEU A 1 299 ? -4.564 -15.420 -1.477 1.00 95.94 299 LEU A N 1
ATOM 2448 C CA . LEU A 1 299 ? -5.720 -16.326 -1.553 1.00 95.94 299 LEU A CA 1
ATOM 2449 C C . LEU A 1 299 ? -5.387 -17.644 -2.256 1.00 95.94 299 LEU A C 1
ATOM 2451 O O . LEU A 1 299 ? -5.860 -18.709 -1.850 1.00 95.94 299 LEU A O 1
ATOM 2455 N N . TYR A 1 300 ? -4.559 -17.586 -3.299 1.00 93.12 300 TYR A N 1
ATOM 2456 C CA . TYR A 1 300 ? -4.053 -18.774 -3.968 1.00 93.12 300 TYR A CA 1
ATOM 2457 C C . TYR A 1 300 ? -3.336 -19.691 -2.969 1.00 93.12 300 TYR A C 1
ATOM 2459 O O . TYR A 1 300 ? -3.626 -20.887 -2.920 1.00 93.12 300 TYR A O 1
ATOM 2467 N N . GLN A 1 301 ? -2.446 -19.149 -2.133 1.00 92.38 301 GLN A N 1
ATOM 2468 C CA . GLN A 1 301 ? -1.721 -19.945 -1.147 1.00 92.38 301 GLN A CA 1
ATOM 2469 C C . GLN A 1 301 ? -2.654 -20.556 -0.099 1.00 92.38 301 GLN A C 1
ATOM 2471 O O . GLN A 1 301 ? -2.569 -21.760 0.153 1.00 92.38 301 GLN A O 1
ATOM 2476 N N . MET A 1 302 ? -3.591 -19.774 0.450 1.00 94.19 302 MET A N 1
ATOM 2477 C CA . MET A 1 302 ? -4.604 -20.277 1.388 1.00 94.19 302 MET A CA 1
ATOM 2478 C C . MET A 1 302 ? -5.383 -21.458 0.785 1.00 94.19 302 MET A C 1
ATOM 2480 O O . MET A 1 302 ? -5.505 -22.528 1.396 1.00 94.19 302 MET A O 1
ATOM 2484 N N . TYR A 1 303 ? -5.852 -21.311 -0.456 1.00 94.25 303 TYR A N 1
ATOM 2485 C CA . TYR A 1 303 ? -6.612 -22.353 -1.137 1.00 94.25 303 TYR A CA 1
ATOM 2486 C C . TYR A 1 303 ? -5.771 -23.599 -1.404 1.00 94.25 303 TYR A C 1
ATOM 2488 O O . TYR A 1 303 ? -6.222 -24.724 -1.152 1.00 94.25 303 TYR A O 1
ATOM 2496 N N . TYR A 1 304 ? -4.540 -23.422 -1.878 1.00 92.00 304 TYR A N 1
ATOM 2497 C CA . TYR A 1 304 ? -3.658 -24.539 -2.182 1.00 92.00 304 TYR A CA 1
ATOM 2498 C C . TYR A 1 304 ? -3.238 -25.316 -0.942 1.00 92.00 304 TYR A C 1
ATOM 2500 O O . TYR A 1 304 ? -3.098 -26.530 -1.039 1.00 92.00 304 TYR A O 1
ATOM 2508 N N . LEU A 1 305 ? -3.110 -24.667 0.216 1.00 92.81 305 LEU A N 1
ATOM 2509 C CA . LEU A 1 305 ? -2.781 -25.321 1.486 1.00 92.81 305 LEU A CA 1
ATOM 2510 C C . LEU A 1 305 ? -3.951 -26.103 2.107 1.00 92.81 305 LEU A C 1
ATOM 2512 O O . LEU A 1 305 ? -3.718 -26.913 2.999 1.00 92.81 305 LEU A O 1
ATOM 2516 N N . GLY A 1 306 ? -5.177 -25.935 1.600 1.00 94.44 306 GLY A N 1
ATOM 2517 C CA . GLY A 1 306 ? -6.354 -26.694 2.040 1.00 94.44 306 GLY A CA 1
ATOM 2518 C C . GLY A 1 306 ? -7.329 -25.922 2.936 1.00 94.44 306 GLY A C 1
ATOM 2519 O O . GLY A 1 306 ? -8.328 -26.505 3.362 1.00 94.44 306 GLY A O 1
ATOM 2520 N N . PHE A 1 307 ? -7.104 -24.625 3.183 1.00 95.94 307 PHE A N 1
ATOM 2521 C CA . PHE A 1 307 ? -8.044 -23.770 3.921 1.00 95.94 307 PHE A CA 1
ATOM 2522 C C . PHE A 1 307 ? -9.317 -23.527 3.108 1.00 95.94 307 PHE A C 1
ATOM 2524 O O . PHE A 1 307 ? -9.242 -23.248 1.909 1.00 95.94 307 PHE A O 1
ATOM 2531 N N . ARG A 1 308 ? -10.492 -23.624 3.734 1.00 95.31 308 ARG A N 1
ATOM 2532 C CA . ARG A 1 308 ? -11.808 -23.455 3.089 1.00 95.31 308 ARG A CA 1
ATOM 2533 C C . ARG A 1 308 ? -12.778 -22.704 3.997 1.00 95.31 308 ARG A C 1
ATOM 2535 O O . ARG A 1 308 ? -12.507 -22.498 5.175 1.00 95.31 308 ARG A O 1
ATOM 2542 N N . ASP A 1 309 ? -13.929 -22.373 3.423 1.00 96.12 309 ASP A N 1
ATOM 2543 C CA . ASP A 1 309 ? -15.085 -21.764 4.079 1.00 96.12 309 ASP A CA 1
ATOM 2544 C C . ASP A 1 309 ? -14.806 -20.341 4.580 1.00 96.12 309 ASP A C 1
ATOM 2546 O O . ASP A 1 309 ? -15.039 -19.399 3.830 1.00 96.12 309 ASP A O 1
ATOM 2550 N N . TRP A 1 310 ? -14.280 -20.157 5.791 1.00 97.44 310 TRP A N 1
ATOM 2551 C CA . TRP A 1 310 ? -14.196 -18.837 6.420 1.00 97.44 310 TRP A CA 1
ATOM 2552 C C . TRP A 1 310 ? -12.791 -18.240 6.406 1.00 97.44 310 TRP A C 1
ATOM 2554 O O . TRP A 1 310 ? -11.808 -18.916 6.722 1.00 97.44 310 TRP A O 1
ATOM 2564 N N . ILE A 1 311 ? -12.734 -16.938 6.135 1.00 98.06 311 ILE A N 1
ATOM 2565 C CA . ILE A 1 311 ? -11.596 -16.079 6.446 1.00 98.06 311 ILE A CA 1
ATOM 2566 C C . ILE A 1 311 ? -12.061 -15.001 7.426 1.00 98.06 311 ILE A C 1
ATOM 2568 O O . ILE A 1 311 ? -12.996 -14.256 7.134 1.00 98.06 311 ILE A O 1
ATOM 2572 N N . ASN A 1 312 ? -11.422 -14.926 8.590 1.00 97.56 312 ASN A N 1
ATOM 2573 C CA . ASN A 1 312 ? -11.545 -13.788 9.493 1.00 97.56 312 ASN A CA 1
ATOM 2574 C C . ASN A 1 312 ? -10.428 -12.792 9.181 1.00 97.56 312 ASN A C 1
ATOM 2576 O O . ASN A 1 312 ? -9.274 -13.066 9.494 1.00 97.56 312 ASN A O 1
ATOM 2580 N N . PHE A 1 313 ? -10.768 -11.681 8.530 1.00 97.75 313 PHE A N 1
ATOM 2581 C CA . PHE A 1 313 ? -9.791 -10.723 8.034 1.00 97.75 313 PHE A CA 1
ATOM 2582 C C . PHE A 1 313 ? -9.852 -9.431 8.844 1.00 97.75 313 PHE A C 1
ATOM 2584 O O . PHE A 1 313 ? -10.847 -8.699 8.788 1.00 97.75 313 PHE A O 1
ATOM 2591 N N . TYR A 1 314 ? -8.806 -9.171 9.622 1.00 97.31 314 TYR A N 1
ATOM 2592 C CA . TYR A 1 314 ? -8.693 -7.974 10.437 1.00 97.31 314 TYR A CA 1
ATOM 2593 C C . TYR A 1 314 ? -8.276 -6.768 9.591 1.00 97.31 314 TYR A C 1
ATOM 2595 O O . TYR A 1 314 ? -7.367 -6.835 8.770 1.00 97.31 314 TYR A O 1
ATOM 2603 N N . ILE A 1 315 ? -8.980 -5.656 9.771 1.00 96.69 315 ILE A N 1
ATOM 2604 C CA . ILE A 1 315 ? -8.674 -4.37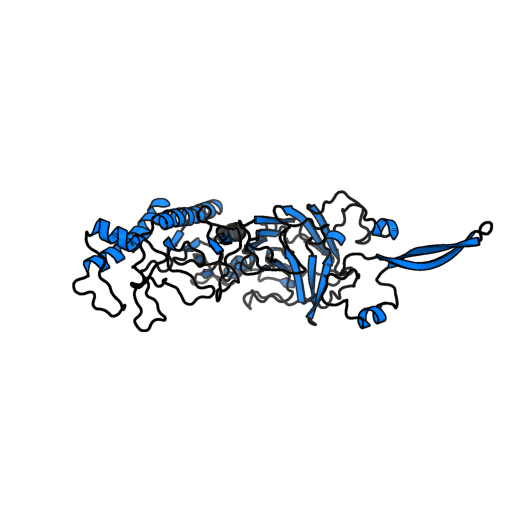5 9.142 1.00 96.69 315 ILE A CA 1
ATOM 2605 C C . ILE A 1 315 ? -8.222 -3.457 10.268 1.00 96.69 315 ILE A C 1
ATOM 2607 O O . ILE A 1 315 ? -9.031 -3.053 11.116 1.00 96.69 315 ILE A O 1
ATOM 2611 N N . GLY A 1 316 ? -6.910 -3.228 10.291 1.00 92.31 316 GLY A N 1
ATOM 2612 C CA . GLY A 1 316 ? -6.190 -2.716 11.442 1.00 92.31 316 GLY A CA 1
ATOM 2613 C C . GLY A 1 316 ? -6.369 -1.230 11.706 1.00 92.31 316 GLY A C 1
ATOM 2614 O O . GLY A 1 316 ? -7.297 -0.575 11.233 1.00 92.31 316 GLY A O 1
ATOM 2615 N N . ALA A 1 317 ? -5.486 -0.702 12.544 1.00 93.38 317 ALA A N 1
ATOM 2616 C CA . ALA A 1 317 ? -5.634 0.614 13.154 1.00 93.38 317 ALA A CA 1
ATOM 2617 C C . ALA A 1 317 ? -4.880 1.724 12.414 1.00 93.38 317 ALA A C 1
ATOM 2619 O O . ALA A 1 317 ? -4.950 2.875 12.850 1.00 93.38 317 ALA A O 1
ATOM 2620 N N . SER A 1 318 ? -4.134 1.393 11.351 1.00 92.06 318 SER A N 1
ATOM 2621 C CA . SER A 1 318 ? -3.073 2.278 10.852 1.00 92.06 318 SER A CA 1
ATOM 2622 C C . SER A 1 318 ? -3.040 2.505 9.334 1.00 92.06 318 SER A C 1
ATOM 2624 O O . SER A 1 318 ? -2.670 3.598 8.909 1.00 92.06 318 SER A O 1
ATOM 2626 N N . HIS A 1 319 ? -3.468 1.539 8.507 1.00 93.56 319 HIS A N 1
ATOM 2627 C CA . HIS A 1 319 ? -3.224 1.616 7.057 1.00 93.56 319 HIS A CA 1
ATOM 2628 C C . HIS A 1 319 ? -4.470 1.832 6.185 1.00 93.56 319 HIS A C 1
ATOM 2630 O O . HIS A 1 319 ? -4.337 2.381 5.097 1.00 93.56 319 HIS A O 1
ATOM 2636 N N . PHE A 1 320 ? -5.676 1.415 6.594 1.00 96.31 320 PHE A N 1
ATOM 2637 C CA . PHE A 1 320 ? -6.842 1.369 5.684 1.00 96.31 320 PHE A CA 1
ATOM 2638 C C . PHE A 1 320 ? -7.429 2.742 5.309 1.00 96.31 320 PHE A C 1
ATOM 2640 O O . PHE A 1 320 ? -8.041 2.901 4.248 1.00 96.31 320 PHE A O 1
ATOM 2647 N N . TYR A 1 321 ? -7.277 3.729 6.190 1.00 96.31 321 TYR A N 1
ATOM 2648 C CA . TYR A 1 321 ? -7.882 5.052 6.056 1.00 96.31 321 TYR A CA 1
ATOM 2649 C C . TYR A 1 321 ? -6.940 6.044 5.402 1.00 96.31 321 TYR A C 1
ATOM 2651 O O . TYR A 1 321 ? -5.765 5.749 5.174 1.00 96.31 321 TYR A O 1
ATOM 2659 N N . ASP A 1 322 ? -7.469 7.217 5.062 1.00 95.88 322 ASP A N 1
ATOM 2660 C CA . ASP A 1 322 ? -6.666 8.317 4.551 1.00 95.88 322 ASP A CA 1
ATOM 2661 C C . ASP A 1 322 ? -6.395 9.386 5.608 1.00 95.88 322 ASP A C 1
ATOM 2663 O O . ASP A 1 322 ? -7.184 9.581 6.531 1.00 95.88 322 ASP A O 1
ATOM 2667 N N . LYS A 1 323 ? -5.269 10.084 5.475 1.00 95.06 323 LYS A N 1
ATOM 2668 C CA . LYS A 1 323 ? -4.828 11.114 6.418 1.00 95.06 323 LYS A CA 1
ATOM 2669 C C . LYS A 1 323 ? -4.079 12.230 5.706 1.00 95.06 323 LYS A C 1
ATOM 2671 O O . LYS A 1 323 ? -3.661 12.087 4.559 1.00 95.06 323 LYS A O 1
ATOM 2676 N N . LYS A 1 324 ? -3.930 13.350 6.399 1.00 94.62 324 LYS A N 1
ATOM 2677 C CA . LYS A 1 324 ? -3.247 14.556 5.922 1.00 94.62 324 LYS A CA 1
ATOM 2678 C C . LYS A 1 324 ? -2.431 15.174 7.052 1.00 94.62 324 LYS A C 1
ATOM 2680 O O . LYS A 1 324 ? -2.686 14.890 8.220 1.00 94.62 324 LYS A O 1
ATOM 2685 N N . GLY A 1 325 ? -1.454 16.008 6.716 1.00 95.19 325 GLY A N 1
ATOM 2686 C CA . GLY A 1 325 ? -0.659 16.711 7.718 1.00 95.19 325 GLY A CA 1
ATOM 2687 C C . GLY A 1 325 ? -1.490 17.671 8.555 1.00 95.19 325 GLY A C 1
ATOM 2688 O O . GLY A 1 325 ? -2.391 18.332 8.035 1.00 95.19 325 GLY A O 1
ATOM 2689 N N . LYS A 1 326 ? -1.134 17.811 9.833 1.00 95.12 326 LYS A N 1
ATOM 2690 C CA . LYS A 1 326 ? -1.608 18.921 10.666 1.00 95.12 326 LYS A CA 1
ATOM 2691 C C . LYS A 1 326 ? -0.685 20.123 10.492 1.00 95.12 326 LYS A C 1
ATOM 2693 O O . LYS A 1 326 ? 0.541 19.994 10.510 1.00 95.12 326 LYS A O 1
ATOM 2698 N N . PHE A 1 327 ? -1.288 21.300 10.367 1.00 95.81 327 PHE A N 1
ATOM 2699 C CA . PHE A 1 327 ? -0.585 22.565 10.175 1.00 95.81 327 PHE A CA 1
ATOM 2700 C C . PHE A 1 327 ? -1.012 23.577 11.236 1.00 95.81 327 PHE A C 1
ATOM 2702 O O . PHE A 1 327 ? -2.165 23.578 11.669 1.00 95.81 327 PHE A O 1
ATOM 2709 N N . ASP A 1 328 ? -0.076 24.421 11.667 1.00 95.69 328 ASP A N 1
ATOM 2710 C CA . ASP A 1 328 ? -0.370 25.545 12.554 1.00 95.69 328 ASP A CA 1
ATOM 2711 C C . ASP A 1 328 ? -1.149 26.658 11.819 1.00 95.69 328 ASP A C 1
ATOM 2713 O O . ASP A 1 328 ? -1.366 26.612 10.606 1.00 95.69 328 ASP A O 1
ATOM 2717 N N . GLU A 1 329 ? -1.556 27.698 12.549 1.00 95.44 329 GLU A N 1
ATOM 2718 C CA . GLU A 1 329 ? -2.295 28.843 11.989 1.00 95.44 329 GLU A CA 1
ATOM 2719 C C . GLU A 1 329 ? -1.527 29.600 10.885 1.00 95.44 329 GLU A C 1
ATOM 2721 O O . GLU A 1 329 ? -2.132 30.344 10.112 1.00 95.44 329 GLU A O 1
ATOM 2726 N N . ASN A 1 330 ? -0.206 29.411 10.792 1.00 95.31 330 ASN A N 1
ATOM 2727 C CA . ASN A 1 330 ? 0.661 30.028 9.788 1.00 95.31 330 ASN A CA 1
ATOM 2728 C C . ASN A 1 330 ? 0.934 29.103 8.589 1.00 95.31 330 ASN A C 1
ATOM 2730 O O . ASN A 1 330 ? 1.647 29.505 7.668 1.00 95.31 330 ASN A O 1
ATOM 2734 N N . GLY A 1 331 ? 0.388 27.883 8.582 1.00 93.62 331 GLY A N 1
ATOM 2735 C CA . GLY A 1 331 ? 0.606 26.896 7.528 1.00 93.62 331 GLY A CA 1
ATOM 2736 C C . GLY A 1 331 ? 1.932 26.138 7.635 1.00 93.62 331 GLY A C 1
ATOM 2737 O O . GLY A 1 331 ? 2.373 25.573 6.635 1.00 93.62 331 GLY A O 1
ATOM 2738 N N . ASN A 1 332 ? 2.574 26.100 8.807 1.00 94.88 332 ASN A N 1
ATOM 2739 C CA . ASN A 1 332 ? 3.748 25.252 9.035 1.00 94.88 332 ASN A CA 1
ATOM 2740 C C . ASN A 1 332 ? 3.321 23.860 9.521 1.00 94.88 332 ASN A C 1
ATOM 2742 O O . ASN A 1 332 ? 2.413 23.772 10.352 1.00 94.88 332 ASN A O 1
ATOM 2746 N N . PRO A 1 333 ? 3.968 22.773 9.058 1.00 95.00 333 PRO A N 1
ATOM 2747 C CA . PRO A 1 333 ? 3.671 21.432 9.548 1.00 95.00 333 PRO A CA 1
ATOM 2748 C C . PRO A 1 333 ? 4.000 21.333 11.042 1.00 95.00 333 PRO A C 1
ATOM 2750 O O . PRO A 1 333 ? 5.060 21.782 11.483 1.00 95.00 333 PRO A O 1
ATOM 2753 N N . ILE A 1 334 ? 3.092 20.750 11.825 1.00 96.00 334 ILE A N 1
ATOM 2754 C CA . ILE A 1 334 ? 3.253 20.629 13.279 1.00 96.00 334 ILE A CA 1
ATOM 2755 C C . ILE A 1 334 ? 4.210 19.465 13.583 1.00 96.00 334 ILE A C 1
ATOM 2757 O O . ILE A 1 334 ? 3.890 18.330 13.224 1.00 96.00 334 ILE A O 1
ATOM 2761 N N . PRO A 1 335 ? 5.364 19.695 14.240 1.00 95.31 335 PRO A N 1
ATOM 2762 C CA . PRO A 1 335 ? 6.275 18.616 14.619 1.00 95.31 335 PRO A CA 1
ATOM 2763 C C . PRO A 1 335 ? 5.644 17.646 15.624 1.00 95.31 335 PRO A C 1
ATOM 2765 O O . PRO A 1 335 ? 4.834 18.056 16.458 1.00 95.31 335 PRO A O 1
ATOM 2768 N N . ASP A 1 336 ? 6.085 16.388 15.609 1.00 92.19 336 ASP A N 1
ATOM 2769 C CA . ASP A 1 336 ? 5.707 15.372 16.602 1.00 92.19 336 ASP A CA 1
ATOM 2770 C C . ASP A 1 336 ? 6.941 14.828 17.350 1.00 92.19 336 ASP A C 1
ATOM 2772 O O . ASP A 1 336 ? 7.469 13.763 17.024 1.00 92.19 336 ASP A O 1
ATOM 2776 N N . PRO A 1 337 ? 7.499 15.576 18.323 1.00 91.44 337 PRO A N 1
ATOM 2777 C CA . PRO A 1 337 ? 8.702 15.150 19.029 1.00 91.44 337 PRO A CA 1
ATOM 2778 C C . PRO A 1 337 ? 8.478 13.837 19.790 1.00 91.44 337 PRO A C 1
ATOM 2780 O O . PRO A 1 337 ? 7.690 13.782 20.730 1.00 91.44 337 PRO A O 1
ATOM 2783 N N . GLY A 1 338 ? 9.223 12.793 19.420 1.00 84.44 338 GLY A N 1
ATOM 2784 C CA . GLY A 1 338 ? 9.057 11.451 19.992 1.00 84.44 338 GLY A CA 1
ATOM 2785 C C . GLY A 1 338 ? 7.933 10.632 19.349 1.00 84.44 338 GLY A C 1
ATOM 2786 O O . GLY A 1 338 ? 7.732 9.486 19.747 1.00 84.44 338 GLY A O 1
ATOM 2787 N N . GLY A 1 339 ? 7.242 11.197 18.356 1.00 85.69 339 GLY A N 1
ATOM 2788 C CA . GLY A 1 339 ? 6.337 10.483 17.471 1.00 85.69 339 GLY A CA 1
ATOM 2789 C C . GLY A 1 339 ? 7.066 9.504 16.558 1.00 85.69 339 GLY A C 1
ATOM 2790 O O . GLY A 1 339 ? 8.285 9.561 16.380 1.00 85.69 339 GLY A O 1
ATOM 2791 N N . TYR A 1 340 ? 6.298 8.590 15.965 1.00 88.50 340 TYR A N 1
ATOM 2792 C CA . TYR A 1 340 ? 6.825 7.643 14.979 1.00 88.50 340 TYR A CA 1
ATOM 2793 C C . TYR A 1 340 ? 7.303 8.358 13.706 1.00 88.50 340 TYR A C 1
ATOM 2795 O O . TYR A 1 340 ? 8.326 7.993 13.130 1.00 88.50 340 TYR A O 1
ATOM 2803 N N . MET A 1 341 ? 6.590 9.417 13.317 1.00 90.50 341 MET A N 1
ATOM 2804 C CA . MET A 1 341 ? 6.959 10.325 12.237 1.00 90.50 341 MET A CA 1
ATOM 2805 C C . MET A 1 341 ? 7.389 11.688 12.790 1.00 90.50 341 MET A C 1
ATOM 2807 O O . MET A 1 341 ? 6.983 12.059 13.888 1.00 90.50 341 MET A O 1
ATOM 2811 N N . PRO A 1 342 ? 8.176 12.477 12.035 1.00 91.94 342 PRO A N 1
ATOM 2812 C CA . PRO A 1 342 ? 8.644 13.786 12.496 1.00 91.94 342 PRO A CA 1
ATOM 2813 C C . PRO A 1 342 ? 7.539 14.850 12.614 1.00 91.94 342 PRO A C 1
ATOM 2815 O O . PRO A 1 342 ? 7.756 15.873 13.267 1.00 91.94 342 PRO A O 1
ATOM 2818 N N . TYR A 1 343 ? 6.375 14.631 11.995 1.00 94.38 343 TYR A N 1
ATOM 2819 C CA . TYR A 1 343 ? 5.250 15.566 11.967 1.00 94.38 343 TYR A CA 1
ATOM 2820 C C . TYR A 1 343 ? 3.936 14.860 12.285 1.00 94.38 343 TYR A C 1
ATOM 2822 O O . TYR A 1 343 ? 3.786 13.666 12.030 1.00 94.38 343 TYR A O 1
ATOM 2830 N N . GLN A 1 344 ? 2.976 15.627 12.799 1.00 93.88 344 GLN A N 1
ATOM 2831 C CA . GLN A 1 344 ? 1.646 15.130 13.120 1.00 93.88 344 GLN A CA 1
ATOM 2832 C C . GLN A 1 344 ? 0.768 15.011 11.871 1.00 93.88 344 GLN A C 1
ATOM 2834 O O . GLN A 1 344 ? 0.751 15.899 11.011 1.00 93.88 344 GLN A O 1
ATOM 2839 N N . TYR A 1 345 ? -0.045 13.960 11.846 1.00 94.56 345 TYR A N 1
ATOM 2840 C CA . TYR A 1 345 ? -1.094 13.738 10.859 1.00 94.56 345 TYR A CA 1
ATOM 2841 C C . TYR A 1 345 ? -2.468 13.691 11.536 1.00 94.56 345 TYR A C 1
ATOM 2843 O O . TYR A 1 345 ? -2.582 13.504 12.748 1.00 94.56 345 TYR A O 1
ATOM 2851 N N . GLU A 1 346 ? -3.519 13.903 10.750 1.00 93.88 346 GLU A N 1
ATOM 2852 C CA . GLU A 1 346 ? -4.903 13.675 11.155 1.00 93.88 346 GLU A CA 1
ATOM 2853 C C . GLU A 1 346 ? -5.643 12.845 10.106 1.00 93.88 346 GLU A C 1
ATOM 2855 O O . GLU A 1 346 ? -5.528 13.079 8.897 1.00 93.88 346 GLU A O 1
ATOM 2860 N N . MET A 1 347 ? -6.418 11.870 10.579 1.00 95.88 347 MET A N 1
ATOM 2861 C CA . MET A 1 347 ? -7.300 11.067 9.743 1.00 95.88 347 MET A CA 1
ATOM 2862 C C . MET A 1 347 ? -8.354 11.948 9.064 1.00 95.88 347 MET A C 1
ATOM 2864 O O . MET A 1 347 ? -9.009 12.782 9.694 1.00 95.88 347 MET A O 1
ATOM 2868 N N . LYS A 1 348 ? -8.568 11.713 7.771 1.00 95.12 348 LYS A N 1
ATOM 2869 C CA . LYS A 1 348 ? -9.680 12.288 7.014 1.00 95.12 348 LYS A CA 1
ATOM 2870 C C . LYS A 1 348 ? -10.960 11.549 7.401 1.00 95.12 348 LYS A C 1
ATOM 2872 O O . LYS A 1 348 ? -11.063 10.341 7.231 1.00 95.12 348 LYS A O 1
ATOM 2877 N N . THR A 1 349 ? -11.931 12.262 7.963 1.00 94.38 349 THR A N 1
ATOM 2878 C CA . THR A 1 349 ? -13.165 11.660 8.505 1.00 94.38 349 THR A CA 1
ATOM 2879 C C . THR A 1 349 ? -14.335 11.669 7.518 1.00 94.38 349 THR A C 1
ATOM 2881 O O . THR A 1 349 ? -15.339 10.993 7.741 1.00 94.38 349 THR A O 1
ATOM 2884 N N . ASP A 1 350 ? -14.210 12.406 6.415 1.00 89.75 350 ASP A N 1
ATOM 2885 C CA . ASP A 1 350 ? -15.175 12.493 5.316 1.00 89.75 350 ASP A CA 1
ATOM 2886 C C . ASP A 1 350 ? -15.063 11.320 4.327 1.00 89.75 350 ASP A C 1
ATOM 2888 O O . ASP A 1 350 ? -16.046 10.961 3.674 1.00 89.75 350 ASP A O 1
ATOM 2892 N N . LYS A 1 351 ? -13.887 10.686 4.256 1.00 88.88 351 LYS A N 1
ATOM 2893 C CA . LYS A 1 351 ? -13.608 9.499 3.444 1.00 88.88 351 LYS A CA 1
ATOM 2894 C C . LYS A 1 351 ? -12.987 8.405 4.308 1.00 88.88 351 LYS A C 1
ATOM 2896 O O . LYS A 1 351 ? -11.959 8.621 4.929 1.00 88.88 351 LYS A O 1
ATOM 2901 N N . VAL A 1 352 ? -13.582 7.212 4.297 1.00 92.19 352 VAL A N 1
ATOM 2902 C CA . VAL A 1 352 ? -13.119 6.103 5.148 1.00 92.19 352 VAL A CA 1
ATOM 2903 C C . VAL A 1 352 ? -11.866 5.428 4.602 1.00 92.19 352 VAL A C 1
ATOM 2905 O O . VAL A 1 352 ? -10.967 5.133 5.371 1.00 92.19 352 VAL A O 1
ATOM 2908 N N . PHE A 1 353 ? -11.817 5.138 3.301 1.00 97.44 353 PHE A N 1
ATOM 2909 C CA . PHE A 1 353 ? -10.752 4.329 2.703 1.00 97.44 353 PHE A CA 1
ATOM 2910 C C . PHE A 1 353 ? -9.784 5.190 1.905 1.00 97.44 353 PHE A C 1
ATOM 2912 O O . PHE A 1 353 ? -10.220 6.028 1.110 1.00 97.44 353 PHE A O 1
ATOM 2919 N N . ASN A 1 354 ? -8.482 4.948 2.049 1.00 97.38 354 ASN A N 1
ATOM 2920 C CA . ASN A 1 354 ? -7.543 5.410 1.030 1.00 97.38 354 ASN A CA 1
ATOM 2921 C C . ASN A 1 354 ? -7.624 4.519 -0.223 1.00 97.38 354 ASN A C 1
ATOM 2923 O O . ASN A 1 354 ? -8.190 3.425 -0.198 1.00 97.38 354 ASN A O 1
ATOM 2927 N N . GLU A 1 355 ? -7.070 5.009 -1.329 1.00 97.69 355 GLU A N 1
ATOM 2928 C CA . GLU A 1 355 ? -7.199 4.344 -2.632 1.00 97.69 355 GLU A CA 1
ATOM 2929 C C . GLU A 1 355 ? -6.347 3.074 -2.741 1.00 97.69 355 GLU A C 1
ATOM 2931 O O . GLU A 1 355 ? -6.759 2.122 -3.398 1.00 97.69 355 GLU A O 1
ATOM 2936 N N . GLY A 1 356 ? -5.223 3.002 -2.018 1.00 97.81 356 GLY A N 1
ATOM 2937 C CA . GLY A 1 356 ? -4.393 1.799 -1.951 1.00 97.81 356 GLY A CA 1
ATOM 2938 C C . GLY A 1 356 ? -5.118 0.639 -1.274 1.00 97.81 356 GLY A C 1
ATOM 2939 O O . GLY A 1 356 ? -5.205 -0.449 -1.849 1.00 97.81 356 GLY A O 1
ATOM 2940 N N . PHE A 1 357 ? -5.722 0.889 -0.108 1.00 98.31 357 PHE A N 1
ATOM 2941 C CA . PHE A 1 357 ? -6.575 -0.085 0.576 1.00 98.31 357 PHE A CA 1
ATOM 2942 C C . PHE A 1 357 ? -7.764 -0.485 -0.293 1.00 98.31 357 PHE A C 1
ATOM 2944 O O . PHE A 1 357 ? -8.060 -1.670 -0.423 1.00 98.31 357 PHE A O 1
ATOM 2951 N N . LEU A 1 358 ? -8.449 0.484 -0.909 1.00 98.12 358 LEU A N 1
ATOM 2952 C CA . LEU A 1 358 ? -9.637 0.194 -1.706 1.00 98.12 358 LEU A CA 1
ATOM 2953 C C . LEU A 1 358 ? -9.308 -0.699 -2.912 1.00 98.12 358 LEU A C 1
ATOM 2955 O O . LEU A 1 358 ? -10.029 -1.670 -3.157 1.00 98.12 358 LEU A O 1
ATOM 2959 N N . ALA A 1 359 ? -8.216 -0.413 -3.628 1.00 98.31 359 ALA A N 1
ATOM 2960 C CA . ALA A 1 359 ? -7.744 -1.235 -4.738 1.00 98.31 359 ALA A CA 1
ATOM 2961 C C . ALA A 1 359 ? -7.378 -2.655 -4.273 1.00 98.31 359 ALA A C 1
ATOM 2963 O O . ALA A 1 359 ? -7.876 -3.639 -4.835 1.00 98.31 359 ALA A O 1
ATOM 2964 N N . TRP A 1 360 ? -6.585 -2.767 -3.201 1.00 98.62 360 TRP A N 1
ATOM 2965 C CA . TRP A 1 360 ? -6.162 -4.050 -2.633 1.00 98.62 360 TRP A CA 1
ATOM 2966 C C . TRP A 1 360 ? -7.356 -4.882 -2.175 1.00 98.62 360 TRP A C 1
ATOM 2968 O O . TRP A 1 360 ? -7.510 -6.038 -2.565 1.00 98.62 360 TRP A O 1
ATOM 2978 N N . TYR A 1 361 ? -8.252 -4.285 -1.390 1.00 98.56 361 TYR A N 1
ATOM 2979 C CA . TYR A 1 361 ? -9.329 -5.011 -0.733 1.00 98.56 361 TYR A CA 1
ATOM 2980 C C . TYR A 1 361 ? -10.434 -5.430 -1.705 1.00 98.56 361 TYR A C 1
ATOM 2982 O O . TYR A 1 361 ? -10.972 -6.532 -1.590 1.00 98.56 361 TYR A O 1
ATOM 2990 N N . LYS A 1 362 ? -10.714 -4.630 -2.743 1.00 98.44 362 LYS A N 1
ATOM 2991 C CA . LYS A 1 362 ? -11.580 -5.066 -3.850 1.00 98.44 362 LYS A CA 1
ATOM 2992 C C . LYS A 1 362 ? -11.000 -6.276 -4.582 1.00 98.44 362 LYS A C 1
ATOM 2994 O O . LYS A 1 362 ? -11.729 -7.229 -4.861 1.00 98.44 362 LYS A O 1
ATOM 2999 N N . ASN A 1 363 ? -9.697 -6.265 -4.868 1.00 98.44 363 ASN A N 1
ATOM 3000 C CA . ASN A 1 363 ? -9.026 -7.392 -5.513 1.00 98.44 363 ASN A CA 1
ATOM 3001 C C . ASN A 1 363 ? -9.004 -8.632 -4.598 1.00 98.44 363 ASN A C 1
ATOM 3003 O O . ASN A 1 363 ? -9.305 -9.736 -5.050 1.00 98.44 363 ASN A O 1
ATOM 3007 N N . TYR A 1 364 ? -8.764 -8.445 -3.298 1.00 98.62 364 TYR A N 1
ATOM 3008 C CA . TYR A 1 364 ? -8.847 -9.493 -2.281 1.00 98.62 364 TYR A CA 1
ATOM 3009 C C . TYR A 1 364 ? -10.223 -10.162 -2.248 1.00 98.62 364 TYR A C 1
ATOM 3011 O O . TYR A 1 364 ? -10.311 -11.384 -2.360 1.00 98.62 364 TYR A O 1
ATOM 3019 N N . LEU A 1 365 ? -11.306 -9.383 -2.159 1.00 98.62 365 LEU A N 1
ATOM 3020 C CA . LEU A 1 365 ? -12.669 -9.920 -2.117 1.00 98.62 365 LEU A CA 1
ATOM 3021 C C . LEU A 1 365 ? -13.067 -10.595 -3.436 1.00 98.62 365 LEU A C 1
ATOM 3023 O O . LEU A 1 365 ? -13.740 -11.626 -3.413 1.00 98.62 365 LEU A O 1
ATOM 3027 N N . TYR A 1 366 ? -12.600 -10.083 -4.579 1.00 97.81 366 TYR A N 1
ATOM 3028 C CA . TYR A 1 366 ? -12.765 -10.760 -5.866 1.00 97.81 366 TYR A CA 1
ATOM 3029 C C . TYR A 1 366 ? -12.144 -12.167 -5.845 1.00 97.81 366 TYR A C 1
ATOM 3031 O O . TYR A 1 366 ? -12.816 -13.146 -6.184 1.00 97.81 366 TYR A O 1
ATOM 3039 N N . TRP A 1 367 ? -10.886 -12.295 -5.408 1.00 97.81 367 TRP A N 1
ATOM 3040 C CA . TRP A 1 367 ? -10.211 -13.594 -5.338 1.00 97.81 367 TRP A CA 1
ATOM 3041 C C . TRP A 1 367 ? -10.789 -14.499 -4.250 1.00 97.81 367 TRP A C 1
ATOM 3043 O O . TRP A 1 367 ? -10.934 -15.701 -4.473 1.00 97.81 367 TRP A O 1
ATOM 3053 N N . ALA A 1 368 ? -11.190 -13.941 -3.109 1.00 98.19 368 ALA A N 1
ATOM 3054 C CA . ALA A 1 368 ? -11.864 -14.687 -2.055 1.00 98.19 368 ALA A CA 1
ATOM 3055 C C . ALA A 1 368 ? -13.158 -15.326 -2.585 1.00 98.19 368 ALA A C 1
ATOM 3057 O O . ALA A 1 368 ? -13.366 -16.529 -2.414 1.00 98.19 368 ALA A O 1
ATOM 3058 N N . ASN A 1 369 ? -13.973 -14.562 -3.320 1.00 98.19 369 ASN A N 1
ATOM 3059 C CA . ASN A 1 369 ? -15.171 -15.079 -3.976 1.00 98.19 369 ASN A CA 1
ATOM 3060 C C . ASN A 1 369 ? -14.836 -16.128 -5.051 1.00 98.19 369 ASN A C 1
ATOM 3062 O O . ASN A 1 369 ? -15.474 -17.178 -5.103 1.00 98.19 369 ASN A O 1
ATOM 3066 N N . TYR A 1 370 ? -13.800 -15.895 -5.870 1.00 96.31 370 TYR A N 1
ATOM 3067 C CA . TYR A 1 370 ? -13.340 -16.856 -6.883 1.00 96.31 370 TYR A CA 1
ATOM 3068 C C . TYR A 1 370 ? -12.997 -18.230 -6.279 1.00 96.31 370 TYR A C 1
ATOM 3070 O O . TYR A 1 370 ? -13.341 -19.262 -6.858 1.00 96.31 370 TYR A O 1
ATOM 3078 N N . TYR A 1 371 ? -12.360 -18.256 -5.105 1.00 95.50 371 TYR A N 1
ATOM 3079 C CA . TYR A 1 371 ? -12.039 -19.492 -4.380 1.00 95.50 371 TYR A CA 1
ATOM 3080 C C . TYR A 1 371 ? -13.172 -20.003 -3.469 1.00 95.50 371 TYR A C 1
ATOM 3082 O O . TYR A 1 371 ? -13.037 -21.076 -2.875 1.00 95.50 371 TYR A O 1
ATOM 3090 N N . GLY A 1 372 ? -14.302 -19.291 -3.395 1.00 96.69 372 GLY A N 1
ATOM 3091 C CA . GLY A 1 372 ? -15.495 -19.693 -2.649 1.00 96.69 372 GLY A CA 1
ATOM 3092 C C . GLY A 1 372 ? -15.433 -19.433 -1.141 1.00 96.69 372 GLY A C 1
ATOM 3093 O O . GLY A 1 372 ? -16.100 -20.137 -0.381 1.00 96.69 372 GLY A O 1
ATOM 3094 N N . TYR A 1 373 ? -14.635 -18.461 -0.699 1.00 98.00 373 TYR A N 1
ATOM 3095 C CA . TYR A 1 373 ? -14.546 -18.069 0.706 1.00 98.00 373 TYR A CA 1
ATOM 3096 C C . TYR A 1 373 ? -15.682 -17.133 1.130 1.00 98.00 373 TYR A C 1
ATOM 3098 O O . TYR A 1 373 ? -16.168 -16.303 0.364 1.00 98.00 373 TYR A O 1
ATOM 3106 N N . LYS A 1 374 ? -16.050 -17.231 2.406 1.00 97.94 374 LYS A N 1
ATOM 3107 C CA . LYS A 1 374 ? -16.785 -16.213 3.158 1.00 97.94 374 LYS A CA 1
ATOM 3108 C C . LYS A 1 374 ? -15.774 -15.379 3.927 1.00 97.94 374 LYS A C 1
ATOM 3110 O O . LYS A 1 374 ? -14.851 -15.935 4.521 1.00 97.94 374 LYS A O 1
ATOM 3115 N N . VAL A 1 375 ? -15.977 -14.070 3.960 1.00 98.44 375 VAL A N 1
ATOM 3116 C CA . VAL A 1 375 ? -15.067 -13.144 4.636 1.00 98.44 375 VAL A CA 1
ATOM 3117 C C . VAL A 1 375 ? -15.808 -12.455 5.774 1.00 98.44 375 VAL A C 1
ATOM 3119 O O . VAL A 1 375 ? -16.902 -11.929 5.585 1.00 98.44 375 VAL A O 1
ATOM 3122 N N . VAL A 1 376 ? -15.210 -12.491 6.961 1.00 98.31 376 VAL A N 1
ATOM 3123 C CA . VAL A 1 376 ? -15.577 -11.641 8.093 1.00 98.31 376 VAL A CA 1
ATOM 3124 C C . VAL A 1 376 ? -14.631 -10.452 8.082 1.00 98.31 376 VAL A C 1
ATOM 3126 O O . VAL A 1 376 ? -13.419 -10.639 8.158 1.00 98.31 376 VAL A O 1
ATOM 3129 N N . HIS A 1 377 ? -15.176 -9.242 8.002 1.00 97.88 377 HIS A N 1
ATOM 3130 C CA . HIS A 1 377 ? -14.408 -8.012 8.156 1.00 97.88 377 HIS A CA 1
ATOM 3131 C C . HIS A 1 377 ? -14.332 -7.682 9.646 1.00 97.88 377 HIS A C 1
ATOM 3133 O O . HIS A 1 377 ? -15.296 -7.171 10.226 1.00 97.88 377 HIS A O 1
ATOM 3139 N N . SER A 1 378 ? -13.215 -8.026 10.283 1.00 97.25 378 SER A N 1
ATOM 3140 C CA . SER A 1 378 ? -12.971 -7.699 11.686 1.00 97.25 378 SER A CA 1
ATOM 3141 C C . SER A 1 378 ? -12.366 -6.307 11.772 1.00 97.25 378 SER A C 1
ATOM 3143 O O . SER A 1 378 ? -11.210 -6.113 11.422 1.00 97.25 378 SER A O 1
ATOM 3145 N N . ILE A 1 379 ? -13.143 -5.324 12.210 1.00 96.00 379 ILE A N 1
ATOM 3146 C CA . ILE A 1 379 ? -12.707 -3.926 12.228 1.00 96.00 379 ILE A CA 1
ATOM 3147 C C . ILE A 1 379 ? -12.098 -3.545 13.580 1.00 96.00 379 ILE A C 1
ATOM 3149 O O . ILE A 1 379 ? -12.650 -3.886 14.630 1.00 96.00 379 ILE A O 1
ATOM 3153 N N . SER A 1 380 ? -10.977 -2.823 13.546 1.00 94.62 380 SER A N 1
ATOM 3154 C CA . SER A 1 380 ? -10.358 -2.217 14.729 1.00 94.62 380 SER A CA 1
ATOM 3155 C C . SER A 1 380 ? -11.301 -1.234 15.434 1.00 94.62 380 SER A C 1
ATOM 3157 O O . SER A 1 380 ? -12.041 -0.511 14.767 1.00 94.62 380 SER A O 1
ATOM 3159 N N . MET A 1 381 ? -11.247 -1.191 16.771 1.00 93.69 381 MET A N 1
ATOM 3160 C CA . MET A 1 381 ? -11.882 -0.161 17.618 1.00 93.69 381 MET A CA 1
ATOM 3161 C C . MET A 1 381 ? -10.877 0.886 18.130 1.00 93.69 381 MET A C 1
ATOM 3163 O O . MET A 1 381 ? -11.200 1.731 18.968 1.00 93.69 381 MET A O 1
ATOM 3167 N N . GLU A 1 382 ? -9.655 0.834 17.610 1.00 94.00 382 GLU A N 1
ATOM 3168 C CA . GLU A 1 382 ? -8.569 1.775 17.852 1.00 94.00 382 GLU A CA 1
ATOM 3169 C C . GLU A 1 382 ? -8.027 2.334 16.531 1.00 94.00 382 GLU A C 1
ATOM 3171 O O . GLU A 1 382 ? -8.200 1.740 15.462 1.00 94.00 382 GLU A O 1
ATOM 3176 N N . ASN A 1 383 ? -7.389 3.500 16.585 1.00 95.19 383 ASN A N 1
ATOM 3177 C CA . ASN A 1 383 ? -6.844 4.152 15.397 1.00 95.19 383 ASN A CA 1
ATOM 3178 C C . ASN A 1 383 ? -5.649 5.046 15.744 1.00 95.19 383 ASN A C 1
ATOM 3180 O O . ASN A 1 383 ? -5.654 5.700 16.787 1.00 95.19 383 ASN A O 1
ATOM 3184 N N . VAL A 1 384 ? -4.635 5.080 14.881 1.00 95.06 384 VAL A N 1
ATOM 3185 C CA . VAL A 1 384 ? -3.401 5.851 15.110 1.00 95.06 384 VAL A CA 1
ATOM 3186 C C . VAL A 1 384 ? -3.621 7.358 14.974 1.00 95.06 384 VAL A C 1
ATOM 3188 O O . VAL A 1 384 ? -3.140 8.115 15.815 1.00 95.06 384 VAL A O 1
ATOM 3191 N N . ASP A 1 385 ? -4.388 7.794 13.974 1.00 94.88 385 ASP A N 1
ATOM 3192 C CA . ASP A 1 385 ? -4.503 9.208 13.582 1.00 94.88 385 ASP A CA 1
ATOM 3193 C C . ASP A 1 385 ? -5.908 9.799 13.823 1.00 94.88 385 ASP A C 1
ATOM 3195 O O . ASP A 1 385 ? -6.256 10.851 13.276 1.00 94.88 385 ASP A O 1
ATOM 3199 N N . ALA A 1 386 ? -6.754 9.128 14.613 1.00 95.75 386 ALA A N 1
ATOM 3200 C CA . ALA A 1 386 ? -8.117 9.583 14.880 1.00 95.75 386 ALA A CA 1
ATOM 3201 C C . ALA A 1 386 ? -8.146 10.954 15.585 1.00 95.75 386 ALA A C 1
ATOM 3203 O O . ALA A 1 386 ? -7.259 11.248 16.391 1.00 95.75 386 ALA A O 1
ATOM 3204 N N . PRO A 1 387 ? -9.197 11.770 15.368 1.00 95.88 387 PRO A N 1
ATOM 3205 C CA . PRO A 1 387 ? -9.365 13.047 16.056 1.00 95.88 387 PRO A CA 1
ATOM 3206 C C . PRO A 1 387 ? -9.274 12.936 17.583 1.00 95.88 387 PRO A C 1
ATOM 3208 O O . PRO A 1 387 ? -9.850 12.034 18.188 1.00 95.88 387 PRO A O 1
ATOM 3211 N N . GLU A 1 388 ? -8.629 13.913 18.226 1.00 95.75 388 GLU A N 1
ATOM 3212 C CA . GLU A 1 388 ? -8.415 13.931 19.685 1.00 95.75 388 GLU A CA 1
ATOM 3213 C C . GLU A 1 388 ? -9.700 13.877 20.520 1.00 95.75 388 GLU A C 1
ATOM 3215 O O . GLU A 1 388 ? -9.690 13.394 21.659 1.00 95.75 388 GLU A O 1
ATOM 3220 N N . SER A 1 389 ? -10.804 14.382 19.964 1.00 96.44 389 SER A N 1
ATOM 3221 C CA . SER A 1 389 ? -12.133 14.354 20.579 1.00 96.44 389 SER A CA 1
ATOM 3222 C C . SER A 1 389 ? -12.747 12.953 20.614 1.00 96.44 389 SER A C 1
ATOM 3224 O O . SER A 1 389 ? -13.721 12.733 21.335 1.00 96.44 389 SER A O 1
ATOM 3226 N N . TRP A 1 390 ? -12.204 12.006 19.845 1.00 97.12 390 TRP A N 1
ATOM 3227 C CA . TRP A 1 390 ? -12.675 10.623 19.791 1.00 97.12 390 TRP A CA 1
ATOM 3228 C C . TRP A 1 390 ? -11.945 9.728 20.784 1.00 97.12 390 TRP A C 1
ATOM 3230 O O . TRP A 1 390 ? -12.378 8.602 20.996 1.00 97.12 390 TRP A O 1
ATOM 3240 N N . TRP A 1 391 ? -10.842 10.181 21.376 1.00 97.00 391 TRP A N 1
ATOM 3241 C CA . TRP A 1 391 ? -10.011 9.325 22.213 1.00 97.00 391 TRP A CA 1
ATOM 3242 C C . TRP A 1 391 ? -10.694 9.026 23.545 1.00 97.00 391 TRP A C 1
ATOM 3244 O O . TRP A 1 391 ? -11.101 9.943 24.258 1.00 97.00 391 TRP A O 1
ATOM 3254 N N . GLN A 1 392 ? -10.737 7.746 23.904 1.00 96.69 392 GLN A N 1
ATOM 3255 C CA . GLN A 1 392 ? -10.946 7.291 25.274 1.00 96.69 392 GLN A CA 1
ATOM 3256 C C . GLN A 1 392 ? -9.865 7.889 26.186 1.00 96.69 392 GLN A C 1
ATOM 3258 O O . GLN A 1 392 ? -8.712 8.054 25.777 1.00 96.69 392 GLN A O 1
ATOM 3263 N N . ARG A 1 393 ? -10.224 8.240 27.425 1.00 97.19 393 ARG A N 1
ATOM 3264 C CA . ARG A 1 393 ? -9.311 8.893 28.382 1.00 97.19 393 ARG A CA 1
ATOM 3265 C C . ARG A 1 393 ? -9.484 8.352 29.789 1.00 97.19 393 ARG A C 1
ATOM 3267 O O . ARG A 1 393 ? -10.598 8.020 30.191 1.00 97.19 393 ARG A O 1
ATOM 3274 N N . ALA A 1 394 ? -8.387 8.304 30.537 1.00 97.12 394 ALA A N 1
ATOM 3275 C CA . ALA A 1 394 ? -8.403 8.091 31.977 1.00 97.12 394 ALA A CA 1
ATOM 3276 C C . ALA A 1 394 ? -8.953 9.322 32.722 1.00 97.12 394 ALA A C 1
ATOM 3278 O O . ALA A 1 394 ? -9.179 10.387 32.138 1.00 97.12 394 ALA A O 1
ATOM 3279 N N . TYR A 1 395 ? -9.191 9.172 34.027 1.00 96.31 395 TYR A N 1
ATOM 3280 C CA . TYR A 1 395 ? -9.817 10.198 34.871 1.00 96.31 395 TYR A CA 1
ATOM 3281 C C . TYR A 1 395 ? -9.054 11.535 34.889 1.00 96.31 395 TYR A C 1
ATOM 3283 O O . TYR A 1 395 ? -9.666 12.591 35.051 1.00 96.31 395 TYR A O 1
ATOM 3291 N N . ASP A 1 396 ? -7.736 11.488 34.702 1.00 95.69 396 ASP A N 1
ATOM 3292 C CA . ASP A 1 396 ? -6.813 12.625 34.670 1.00 95.69 396 ASP A CA 1
ATOM 3293 C C . ASP A 1 396 ? -6.658 13.250 33.269 1.00 95.69 396 ASP A C 1
ATOM 3295 O O . ASP A 1 396 ? -5.931 14.227 33.099 1.00 95.69 396 ASP A O 1
ATOM 3299 N N . GLY A 1 397 ? -7.363 12.713 32.269 1.00 95.75 397 GLY A N 1
ATOM 3300 C CA . GLY A 1 397 ? -7.315 13.161 30.879 1.00 95.75 397 GLY A CA 1
ATOM 3301 C C . GLY A 1 397 ? -6.265 12.456 30.017 1.00 95.75 397 GLY A C 1
ATOM 3302 O O . GLY A 1 397 ? -6.230 12.710 28.805 1.00 95.75 397 GLY A O 1
ATOM 3303 N N . THR A 1 398 ? -5.459 11.557 30.592 1.00 95.94 398 THR A N 1
ATOM 3304 C CA . THR A 1 398 ? -4.462 10.773 29.854 1.00 95.94 398 THR A CA 1
ATOM 3305 C C . THR A 1 398 ? -5.150 9.940 28.760 1.00 95.94 398 THR A C 1
ATOM 3307 O O . THR A 1 398 ? -6.120 9.238 29.062 1.00 95.94 398 THR A O 1
ATOM 3310 N N . PRO A 1 399 ? -4.710 10.015 27.485 1.00 94.94 399 PRO A N 1
ATOM 3311 C CA . PRO A 1 399 ? -5.271 9.203 26.406 1.00 94.94 399 PRO A CA 1
ATOM 3312 C C . PRO A 1 399 ? -5.135 7.702 26.674 1.00 94.94 399 PRO A C 1
ATOM 3314 O O . PRO A 1 399 ? -4.069 7.236 27.067 1.00 94.94 399 PRO A O 1
ATOM 3317 N N . GLY A 1 400 ? -6.195 6.945 26.399 1.00 94.50 400 GLY A N 1
ATOM 3318 C CA . GLY A 1 400 ? -6.134 5.490 26.328 1.00 94.50 400 GLY A CA 1
ATOM 3319 C C . GLY A 1 400 ? -5.393 5.054 25.066 1.00 94.50 400 GLY A C 1
ATOM 3320 O O . GLY A 1 400 ? -5.779 5.420 23.952 1.00 94.50 400 GLY A O 1
ATOM 3321 N N . THR A 1 401 ? -4.331 4.274 25.240 1.00 93.25 401 THR A N 1
ATOM 3322 C CA . THR A 1 401 ? -3.467 3.796 24.156 1.00 93.25 401 THR A CA 1
ATOM 3323 C C . THR A 1 401 ? -3.128 2.327 24.332 1.00 93.25 401 THR A C 1
ATOM 3325 O O . THR A 1 401 ? -3.047 1.849 25.464 1.00 93.25 401 THR A O 1
ATOM 3328 N N . THR A 1 402 ? -2.835 1.641 23.233 1.00 89.44 402 THR A N 1
ATOM 3329 C CA . THR A 1 402 ? -2.211 0.310 23.264 1.00 89.44 402 THR A CA 1
ATOM 3330 C C . THR A 1 402 ? -0.685 0.413 23.173 1.00 89.44 402 THR A C 1
ATOM 3332 O O . THR A 1 402 ? -0.120 1.504 23.238 1.00 89.44 402 THR A O 1
ATOM 3335 N N . MET A 1 403 ? 0.012 -0.724 23.099 1.00 86.81 403 MET A N 1
ATOM 3336 C CA . MET A 1 403 ? 1.485 -0.791 23.092 1.00 86.81 403 MET A CA 1
ATOM 3337 C C . MET A 1 403 ? 2.089 -0.966 21.689 1.00 86.81 403 MET A C 1
ATOM 3339 O O . MET A 1 403 ? 3.290 -1.209 21.562 1.00 86.81 403 MET A O 1
ATOM 3343 N N . TRP A 1 404 ? 1.275 -0.863 20.636 1.00 88.81 404 TRP A N 1
ATOM 3344 C CA . TRP A 1 404 ? 1.741 -0.961 19.253 1.00 88.81 404 TRP A CA 1
ATOM 3345 C C . TRP A 1 404 ? 2.512 0.291 18.815 1.00 88.81 404 TRP A C 1
ATOM 3347 O O . TRP A 1 404 ? 2.449 1.345 19.455 1.00 88.81 404 TRP A O 1
ATOM 3357 N N . VAL A 1 405 ? 3.269 0.163 17.725 1.00 87.69 405 VAL A N 1
ATOM 3358 C CA . VAL A 1 405 ? 4.045 1.255 17.129 1.00 87.69 405 VAL A CA 1
ATOM 3359 C C . VAL A 1 405 ? 3.729 1.336 15.628 1.00 87.69 405 VAL A C 1
ATOM 3361 O O . VAL A 1 405 ? 3.966 0.347 14.936 1.00 87.69 405 VAL A O 1
ATOM 3364 N N . PRO A 1 406 ? 3.251 2.491 15.121 1.00 90.38 406 PRO A N 1
ATOM 3365 C CA . PRO A 1 406 ? 2.847 3.676 15.888 1.00 90.38 406 PRO A CA 1
ATOM 3366 C C . PRO A 1 406 ? 1.650 3.402 16.797 1.00 90.38 406 PRO A C 1
ATOM 3368 O O . PRO A 1 406 ? 0.844 2.523 16.523 1.00 90.38 406 PRO A O 1
ATOM 3371 N N . THR A 1 407 ? 1.562 4.155 17.893 1.00 91.88 407 THR A N 1
ATOM 3372 C CA . THR A 1 407 ? 0.660 3.864 19.012 1.00 91.88 407 THR A CA 1
ATOM 3373 C C . THR A 1 407 ? -0.788 4.275 18.744 1.00 91.88 407 THR A C 1
ATOM 3375 O O . THR A 1 407 ? -1.084 5.477 18.782 1.00 91.88 407 THR A O 1
ATOM 3378 N N . PRO A 1 408 ? -1.712 3.309 18.569 1.00 93.88 408 PRO A N 1
ATOM 3379 C CA . PRO A 1 408 ? -3.126 3.584 18.387 1.00 93.88 408 PRO A CA 1
ATOM 3380 C C . PRO A 1 408 ? -3.765 4.214 19.623 1.00 93.88 408 PRO A C 1
ATOM 3382 O O . PRO A 1 408 ? -3.342 4.009 20.768 1.00 93.88 408 PRO A O 1
ATOM 3385 N N . LYS A 1 409 ? -4.822 4.985 19.374 1.00 94.50 409 LYS A N 1
ATOM 3386 C CA . LYS A 1 409 ? -5.718 5.536 20.385 1.00 94.50 409 LYS A CA 1
ATOM 3387 C C . LYS A 1 409 ? -6.989 4.714 20.429 1.00 94.50 409 LYS A C 1
ATOM 3389 O O . LYS A 1 409 ? -7.598 4.428 19.399 1.00 94.50 409 LYS A O 1
ATOM 3394 N N . LEU A 1 410 ? -7.400 4.381 21.641 1.00 95.06 410 LEU A N 1
ATOM 3395 C CA . LEU A 1 410 ? -8.674 3.735 21.909 1.00 95.06 410 LEU A CA 1
ATOM 3396 C C . LEU A 1 410 ? -9.803 4.739 21.687 1.00 95.06 410 LEU A C 1
ATOM 3398 O O . LEU A 1 410 ? -9.662 5.910 22.050 1.00 95.06 410 LEU A O 1
ATOM 3402 N N . LEU A 1 411 ? -10.918 4.310 21.099 1.00 95.88 411 LEU A N 1
ATOM 3403 C CA . LEU A 1 411 ? -11.930 5.246 20.614 1.00 95.88 411 LEU A CA 1
ATOM 3404 C C . LEU A 1 411 ? -13.245 5.199 21.402 1.00 95.88 411 LEU A C 1
ATOM 3406 O O . LEU A 1 411 ? -13.698 4.147 21.846 1.00 95.88 411 LEU A O 1
ATOM 3410 N N . SER A 1 412 ? -13.854 6.365 21.603 1.00 95.56 412 SER A N 1
ATOM 3411 C CA . SER A 1 412 ? -15.028 6.568 22.451 1.00 95.56 412 SER A CA 1
ATOM 3412 C C . SER A 1 412 ? -16.319 6.168 21.742 1.00 95.56 412 SER A C 1
ATOM 3414 O O . SER A 1 412 ? -16.770 6.818 20.796 1.00 95.56 412 SER A O 1
ATOM 3416 N N . PHE A 1 413 ? -16.979 5.132 22.257 1.00 93.69 413 PHE A N 1
ATOM 3417 C CA . PHE A 1 413 ? -18.239 4.627 21.708 1.00 93.69 413 PHE A CA 1
ATOM 3418 C C . PHE A 1 413 ? -19.458 5.489 22.044 1.00 93.69 413 PHE A C 1
ATOM 3420 O O . PHE A 1 413 ? -20.573 5.135 21.668 1.00 93.69 413 PHE A O 1
ATOM 3427 N N . THR A 1 414 ? -19.289 6.617 22.731 1.00 96.69 414 THR A N 1
ATOM 3428 C CA . THR A 1 414 ? -20.362 7.594 22.978 1.00 96.69 414 THR A CA 1
ATOM 3429 C C . THR A 1 414 ? -20.229 8.837 22.099 1.00 96.69 414 THR A C 1
ATOM 3431 O O . THR A 1 414 ? -21.168 9.631 22.037 1.00 96.69 414 THR A O 1
ATOM 3434 N N . ASN A 1 415 ? -19.106 8.998 21.387 1.00 97.50 415 ASN A N 1
ATOM 3435 C CA . ASN A 1 415 ? -18.869 10.147 20.526 1.00 97.50 415 ASN A CA 1
ATOM 3436 C C . ASN A 1 415 ? -19.744 10.077 19.248 1.00 97.50 415 ASN A C 1
ATOM 3438 O O . ASN A 1 415 ? -19.630 9.123 18.472 1.00 97.50 415 ASN A O 1
ATOM 3442 N N . PRO A 1 416 ? -20.604 11.083 18.986 1.00 96.94 416 PRO A N 1
ATOM 3443 C CA . PRO A 1 416 ? -21.524 11.054 17.850 1.00 96.94 416 PRO A CA 1
ATOM 3444 C C . PRO A 1 416 ? -20.827 11.174 16.486 1.00 96.94 416 PRO A C 1
ATOM 3446 O O . PRO A 1 416 ? -21.292 10.569 15.519 1.00 96.94 416 PRO A O 1
ATOM 3449 N N . ASP A 1 417 ? -19.709 11.896 16.390 1.00 97.12 417 ASP A N 1
ATOM 3450 C CA . ASP A 1 417 ? -18.946 12.023 15.140 1.00 97.12 417 ASP A CA 1
ATOM 3451 C C . ASP A 1 417 ? -18.258 10.698 14.795 1.00 97.12 417 ASP A C 1
ATOM 3453 O O . ASP A 1 417 ? -18.274 10.256 13.642 1.00 97.12 417 ASP A O 1
ATOM 3457 N N . LEU A 1 418 ? -17.748 10.001 15.814 1.00 96.00 418 LEU A N 1
ATOM 3458 C CA . LEU A 1 418 ? -17.234 8.644 15.662 1.00 96.00 418 LEU A CA 1
ATOM 3459 C C . LEU A 1 418 ? -18.322 7.688 15.161 1.00 96.00 418 LEU A C 1
ATOM 3461 O O . LEU A 1 418 ? -18.059 6.861 14.287 1.00 96.00 418 LEU A O 1
ATOM 3465 N N . HIS A 1 419 ? -19.559 7.797 15.661 1.00 96.88 419 HIS A N 1
ATOM 3466 C CA . HIS A 1 419 ? -20.666 6.966 15.167 1.00 96.88 419 HIS A CA 1
ATOM 3467 C C . HIS A 1 419 ? -20.919 7.181 13.677 1.00 96.88 419 HIS A C 1
ATOM 3469 O O . HIS A 1 419 ? -21.198 6.215 12.967 1.00 96.88 419 HIS A O 1
ATOM 3475 N N . VAL A 1 420 ? -20.842 8.425 13.196 1.00 96.88 420 VAL A N 1
ATOM 3476 C CA . VAL A 1 420 ? -20.988 8.739 11.766 1.00 96.88 420 VAL A CA 1
ATOM 3477 C C . VAL A 1 420 ? -19.871 8.080 10.961 1.00 96.88 420 VAL A C 1
ATOM 3479 O O . VAL A 1 420 ? -20.153 7.418 9.961 1.00 96.88 420 VAL A O 1
ATOM 3482 N N . TYR A 1 421 ? -18.626 8.189 11.424 1.00 97.12 421 TYR A N 1
ATOM 3483 C CA . TYR A 1 421 ? -17.484 7.567 10.760 1.00 97.12 421 TYR A CA 1
ATOM 3484 C C . TYR A 1 421 ? -17.612 6.041 10.686 1.00 97.12 421 TYR A C 1
ATOM 3486 O O . TYR A 1 421 ? -17.533 5.470 9.599 1.00 97.12 421 TYR A O 1
ATOM 3494 N N . TYR A 1 422 ? -17.897 5.370 11.806 1.00 96.81 422 TYR A N 1
ATOM 3495 C CA . TYR A 1 422 ? -18.019 3.909 11.826 1.00 96.81 422 TYR A CA 1
ATOM 3496 C C . TYR A 1 422 ? -19.208 3.396 11.014 1.00 96.81 422 TYR A C 1
ATOM 3498 O O . TYR A 1 422 ? -19.106 2.331 10.412 1.00 96.81 422 TYR A O 1
ATOM 3506 N N . LYS A 1 423 ? -20.314 4.149 10.936 1.00 97.25 423 LYS A N 1
ATOM 3507 C CA . LYS A 1 423 ? -21.426 3.838 10.023 1.00 97.25 423 LYS A CA 1
ATOM 3508 C C . LYS A 1 423 ? -20.966 3.830 8.568 1.00 97.25 423 LYS A C 1
ATOM 3510 O O . LYS A 1 423 ? -21.196 2.848 7.865 1.00 97.25 423 LYS A O 1
ATOM 3515 N N . ASN A 1 424 ? -20.264 4.881 8.143 1.00 96.81 424 ASN A N 1
ATOM 3516 C CA . ASN A 1 424 ? -19.699 4.949 6.797 1.00 96.81 424 ASN A CA 1
ATOM 3517 C C . ASN A 1 424 ? -18.676 3.832 6.563 1.00 96.81 424 ASN A C 1
ATOM 3519 O O . ASN A 1 424 ? -18.634 3.266 5.473 1.00 96.81 424 ASN A O 1
ATOM 3523 N N . TYR A 1 425 ? -17.900 3.474 7.589 1.00 96.75 425 TYR A N 1
ATOM 3524 C CA . TYR A 1 425 ? -16.902 2.414 7.507 1.00 96.75 425 TYR A CA 1
ATOM 3525 C C . TYR A 1 425 ? -17.533 1.043 7.275 1.00 96.75 425 TYR A C 1
ATOM 3527 O O . TYR A 1 425 ? -17.243 0.397 6.266 1.00 96.75 425 TYR A O 1
ATOM 3535 N N . VAL A 1 426 ? -18.466 0.622 8.135 1.00 97.25 426 VAL A N 1
ATOM 3536 C CA . VAL A 1 426 ? -19.144 -0.672 7.959 1.00 97.25 426 VAL A CA 1
ATOM 3537 C C . VAL A 1 426 ? -19.952 -0.713 6.668 1.00 97.25 426 VAL A C 1
ATOM 3539 O O . VAL A 1 426 ? -19.972 -1.743 5.996 1.00 97.25 426 VAL A O 1
ATOM 3542 N N . LYS A 1 427 ? -20.572 0.409 6.275 1.00 97.44 427 LYS A N 1
ATOM 3543 C CA . LYS A 1 427 ? -21.294 0.506 5.008 1.00 97.44 427 LYS A CA 1
ATOM 3544 C C . LYS A 1 427 ? -20.350 0.320 3.821 1.00 97.44 427 LYS A C 1
ATOM 3546 O O . LYS A 1 427 ? -20.657 -0.471 2.937 1.00 97.44 427 LYS A O 1
ATOM 3551 N N . GLY A 1 428 ? -19.206 1.002 3.816 1.00 97.31 428 GLY A N 1
ATOM 3552 C CA . GLY A 1 428 ? -18.216 0.891 2.750 1.00 97.31 428 GLY A CA 1
ATOM 3553 C C . GLY A 1 428 ? -17.718 -0.544 2.563 1.00 97.31 428 GLY A C 1
ATOM 3554 O O . GLY A 1 428 ? -17.659 -1.018 1.432 1.00 97.31 428 GLY A O 1
ATOM 3555 N N . LEU A 1 429 ? -17.453 -1.266 3.660 1.00 98.00 429 LEU A N 1
ATOM 3556 C CA . LEU A 1 429 ? -17.090 -2.691 3.621 1.00 98.00 429 LEU A CA 1
ATOM 3557 C C . LEU A 1 429 ? -18.225 -3.580 3.091 1.00 98.00 429 LEU A C 1
ATOM 3559 O O . LEU A 1 429 ? -17.982 -4.534 2.347 1.00 98.00 429 LEU A O 1
ATOM 3563 N N . CYS A 1 430 ? -19.473 -3.269 3.447 1.00 97.81 430 CYS A N 1
ATOM 3564 C CA . CYS A 1 430 ? -20.629 -3.986 2.917 1.00 97.81 430 CYS A CA 1
ATOM 3565 C C . CYS A 1 430 ? -20.800 -3.755 1.412 1.00 97.81 430 CYS A C 1
ATOM 3567 O O . CYS A 1 430 ? -21.030 -4.715 0.680 1.00 97.81 430 CYS A O 1
ATOM 3569 N N . ASP A 1 431 ? -20.652 -2.513 0.945 1.00 97.38 431 ASP A N 1
ATOM 3570 C CA . ASP A 1 431 ? -20.812 -2.151 -0.465 1.00 97.38 431 ASP A CA 1
ATOM 3571 C C . ASP A 1 431 ? -19.800 -2.902 -1.349 1.00 97.38 431 ASP A C 1
ATOM 3573 O O . ASP A 1 431 ? -20.195 -3.550 -2.320 1.00 97.38 431 ASP A O 1
ATOM 3577 N N . ILE A 1 432 ? -18.512 -2.895 -0.981 1.00 97.69 432 ILE A N 1
ATOM 3578 C CA . ILE A 1 432 ? -17.462 -3.603 -1.739 1.00 97.69 432 ILE A CA 1
ATOM 3579 C C . ILE A 1 432 ? -17.603 -5.131 -1.670 1.00 97.69 432 ILE A C 1
ATOM 3581 O O . ILE A 1 432 ? -17.252 -5.828 -2.620 1.00 97.69 432 ILE A O 1
ATOM 3585 N N . SER A 1 433 ? -18.164 -5.667 -0.584 1.00 98.12 433 SER A N 1
ATOM 3586 C CA . SER A 1 433 ? -18.456 -7.101 -0.474 1.00 98.12 433 SER A CA 1
ATOM 3587 C C . SER A 1 433 ? -19.586 -7.513 -1.400 1.00 98.12 433 SER A C 1
ATOM 3589 O O . SER A 1 433 ? -19.452 -8.492 -2.132 1.00 98.12 433 SER A O 1
ATOM 3591 N N . VAL A 1 434 ? -20.668 -6.730 -1.435 1.00 97.75 434 VAL A N 1
ATOM 3592 C CA . VAL A 1 434 ? -21.784 -6.947 -2.363 1.00 97.75 434 VAL A CA 1
ATOM 3593 C C . VAL A 1 434 ? -21.311 -6.838 -3.815 1.00 97.75 434 VAL A C 1
ATOM 3595 O O . VAL A 1 434 ? -21.681 -7.686 -4.625 1.00 97.75 434 VAL A O 1
ATOM 3598 N N . GLU A 1 435 ? -20.463 -5.854 -4.137 1.00 97.56 435 GLU A N 1
ATOM 3599 C CA . GLU A 1 435 ? -19.838 -5.701 -5.462 1.00 97.56 435 GLU A CA 1
ATOM 3600 C C . GLU A 1 435 ? -19.041 -6.954 -5.866 1.00 97.56 435 GLU A C 1
ATOM 3602 O O . GLU A 1 435 ? -19.149 -7.416 -7.002 1.00 97.56 435 GLU A O 1
ATOM 3607 N N . ALA A 1 436 ? -18.306 -7.554 -4.924 1.00 97.25 436 ALA A N 1
ATOM 3608 C CA . ALA A 1 436 ? -17.540 -8.782 -5.138 1.00 97.25 436 ALA A CA 1
ATOM 3609 C C . ALA A 1 436 ? -18.385 -10.074 -5.120 1.00 97.25 436 ALA A C 1
ATOM 3611 O O . ALA A 1 436 ? -17.862 -11.150 -5.418 1.00 97.25 436 ALA A O 1
ATOM 3612 N N . GLY A 1 437 ? -19.677 -10.001 -4.780 1.00 97.75 437 GLY A N 1
ATOM 3613 C CA . GLY A 1 437 ? -20.557 -11.165 -4.634 1.00 97.75 437 GLY A CA 1
ATOM 3614 C C . GLY A 1 437 ? -20.427 -11.905 -3.295 1.00 97.75 437 GLY A C 1
ATOM 3615 O O . GLY A 1 437 ? -20.907 -13.032 -3.174 1.00 97.75 437 GLY A O 1
ATOM 3616 N N . ILE A 1 438 ? -19.811 -11.283 -2.289 1.00 97.75 438 ILE A N 1
ATOM 3617 C CA . ILE A 1 438 ? -19.648 -11.812 -0.931 1.00 97.75 438 ILE A CA 1
ATOM 3618 C C . ILE A 1 438 ? -20.765 -11.281 -0.029 1.00 97.75 438 ILE A C 1
ATOM 3620 O O . ILE A 1 438 ? -21.108 -10.100 -0.050 1.00 97.75 438 ILE A O 1
ATOM 3624 N N . HIS A 1 439 ? -21.336 -12.161 0.797 1.00 96.69 439 HIS A N 1
ATOM 3625 C CA . HIS A 1 439 ? -22.286 -11.744 1.825 1.00 96.69 439 HIS A CA 1
ATOM 3626 C C . HIS A 1 439 ? -21.557 -10.948 2.924 1.00 96.69 439 HIS A C 1
ATOM 3628 O O . HIS A 1 439 ? -20.667 -11.522 3.553 1.00 96.69 439 HIS A O 1
ATOM 3634 N N . PRO A 1 440 ? -21.924 -9.679 3.188 1.00 96.50 440 PRO A N 1
ATOM 3635 C CA . PRO A 1 440 ? -21.220 -8.861 4.170 1.00 96.50 440 PRO A CA 1
ATOM 3636 C C . PRO A 1 440 ? -21.358 -9.394 5.595 1.00 96.50 440 PRO A C 1
ATOM 3638 O O . PRO A 1 440 ? -22.472 -9.628 6.071 1.00 96.50 440 PRO A O 1
ATOM 3641 N N . ILE A 1 441 ? -20.234 -9.536 6.300 1.00 97.00 441 ILE A N 1
ATOM 3642 C CA . ILE A 1 441 ? -20.207 -9.912 7.717 1.00 97.00 441 ILE A CA 1
ATOM 3643 C C . ILE A 1 441 ? -19.197 -9.027 8.436 1.00 97.00 441 ILE A C 1
ATOM 3645 O O . ILE A 1 441 ? -18.002 -9.097 8.171 1.00 97.00 441 ILE A O 1
ATOM 3649 N N . ILE A 1 442 ? -19.680 -8.204 9.363 1.00 96.81 442 ILE A N 1
ATOM 3650 C CA . ILE A 1 442 ? -18.844 -7.315 10.172 1.00 96.81 442 ILE A CA 1
ATOM 3651 C C . ILE A 1 442 ? -18.652 -7.926 11.559 1.00 96.81 442 ILE A C 1
ATOM 3653 O O . ILE A 1 442 ? -19.623 -8.319 12.209 1.00 96.81 442 ILE A O 1
ATOM 3657 N N . GLN A 1 443 ? -17.408 -7.951 12.025 1.00 96.44 443 GLN A N 1
ATOM 3658 C CA . GLN A 1 443 ? -17.035 -8.245 13.404 1.00 96.44 443 GLN A CA 1
ATOM 3659 C C . GLN A 1 443 ? -16.410 -6.992 14.024 1.00 96.44 443 GLN A C 1
ATOM 3661 O O . GLN A 1 443 ? -15.560 -6.354 13.413 1.00 96.44 443 GLN A O 1
ATOM 3666 N N . LEU A 1 444 ? -16.819 -6.641 15.242 1.00 94.50 444 LEU A N 1
ATOM 3667 C CA . LEU A 1 444 ? -16.188 -5.562 16.002 1.00 94.50 444 LEU A CA 1
ATOM 3668 C C . LEU A 1 444 ? -15.023 -6.145 16.807 1.00 94.50 444 LEU A C 1
ATOM 3670 O O . LEU A 1 444 ? -15.241 -7.072 17.590 1.00 94.50 444 LEU A O 1
ATOM 3674 N N . GLY A 1 445 ? -13.811 -5.629 16.610 1.00 88.75 445 GLY A N 1
ATOM 3675 C CA . GLY A 1 445 ? -12.639 -6.026 17.387 1.00 88.75 445 GLY A CA 1
ATOM 3676 C C . GLY A 1 445 ? -12.672 -5.399 18.776 1.00 88.75 445 GLY A C 1
ATOM 3677 O O . GLY A 1 445 ? -12.564 -4.190 18.893 1.00 88.75 445 GLY A O 1
ATOM 3678 N N . GLU A 1 446 ? -12.843 -6.205 19.823 1.00 87.75 446 GLU A N 1
ATOM 3679 C CA . GLU A 1 446 ? -12.685 -5.767 21.223 1.00 87.75 446 GLU A CA 1
ATOM 3680 C C . GLU A 1 446 ? -13.434 -4.458 21.600 1.00 87.75 446 GLU A C 1
ATOM 3682 O O . GLU A 1 446 ? -12.828 -3.512 22.106 1.00 87.75 446 GLU A O 1
ATOM 3687 N N . PRO A 1 447 ? -14.766 -4.360 21.380 1.00 87.81 447 PRO A N 1
ATOM 3688 C CA . PRO A 1 447 ? -15.547 -3.160 21.694 1.00 87.81 447 PRO A CA 1
ATOM 3689 C C . PRO A 1 447 ? -15.802 -3.032 23.208 1.00 87.81 447 PRO A C 1
ATOM 3691 O O . PRO A 1 447 ? -16.920 -3.239 23.693 1.00 87.81 447 PRO A O 1
ATOM 3694 N N . TRP A 1 448 ? -14.758 -2.724 23.977 1.00 88.06 448 TRP A N 1
ATOM 3695 C CA . TRP A 1 448 ? -14.829 -2.522 25.423 1.00 88.06 448 TRP A CA 1
ATOM 3696 C C . TRP A 1 448 ? -14.180 -1.209 25.884 1.00 88.06 448 TRP A C 1
ATOM 3698 O O . TRP A 1 448 ? -13.442 -0.549 25.153 1.00 88.06 448 TRP A O 1
ATOM 3708 N N . TRP A 1 449 ? -14.483 -0.827 27.125 1.00 91.31 449 TRP A N 1
ATOM 3709 C CA . TRP A 1 449 ? -13.799 0.261 27.817 1.00 91.31 449 TRP A CA 1
ATOM 3710 C C . TRP A 1 449 ? -12.510 -0.294 28.408 1.00 91.31 449 TRP A C 1
ATOM 3712 O O . TRP A 1 449 ? -12.550 -1.087 29.350 1.00 91.31 449 TRP A O 1
ATOM 3722 N N . TRP A 1 450 ? -11.386 0.085 27.820 1.00 91.00 450 TRP A N 1
ATOM 3723 C CA . TRP A 1 450 ? -10.072 -0.381 28.245 1.00 91.00 450 TRP A CA 1
ATOM 3724 C C . TRP A 1 450 ? -9.607 0.310 29.526 1.00 91.00 450 TRP A C 1
ATOM 3726 O O . TRP A 1 450 ? -10.240 1.236 30.031 1.00 91.00 450 TRP A O 1
ATOM 3736 N N . TRP A 1 451 ? -8.456 -0.120 30.023 1.00 92.00 451 TRP A N 1
ATOM 3737 C CA . TRP A 1 451 ? -7.635 0.614 30.976 1.00 92.00 451 TRP A CA 1
ATOM 3738 C C . TRP A 1 451 ? -6.232 0.812 30.402 1.00 92.00 451 TRP A C 1
ATOM 3740 O O . TRP A 1 451 ? -5.833 0.122 29.465 1.00 92.00 451 TRP A O 1
ATOM 3750 N N . ILE A 1 452 ? -5.461 1.735 30.976 1.00 91.25 452 ILE A N 1
ATOM 3751 C CA . ILE A 1 452 ? -4.060 1.937 30.584 1.00 91.25 452 ILE A CA 1
ATOM 3752 C C . ILE A 1 452 ? -3.221 0.777 31.136 1.00 91.25 452 ILE A C 1
ATOM 3754 O O . ILE A 1 452 ? -2.895 0.757 32.318 1.00 91.25 452 ILE A O 1
ATOM 3758 N N . GLU A 1 453 ? -2.876 -0.202 30.297 1.00 86.62 453 GLU A N 1
ATOM 3759 C CA . GLU A 1 453 ? -2.221 -1.447 30.743 1.00 86.62 453 GLU A CA 1
ATOM 3760 C C . GLU A 1 453 ? -0.852 -1.244 31.402 1.00 86.62 453 GLU A C 1
ATOM 3762 O O . GLU A 1 453 ? -0.484 -2.004 32.298 1.00 86.62 453 GLU A O 1
ATOM 3767 N N . ILE A 1 454 ? -0.107 -0.229 30.957 1.00 86.19 454 ILE A N 1
ATOM 3768 C CA . ILE A 1 454 ? 1.267 0.043 31.401 1.00 86.19 454 ILE A CA 1
ATOM 3769 C C . ILE A 1 454 ? 1.350 0.802 32.731 1.00 86.19 454 ILE A C 1
ATOM 3771 O O . ILE A 1 454 ? 2.435 0.910 33.303 1.00 86.19 454 ILE A O 1
ATOM 3775 N N . ASP A 1 455 ? 0.234 1.353 33.208 1.00 89.06 455 ASP A N 1
ATOM 3776 C CA . ASP A 1 455 ? 0.175 2.043 34.493 1.00 89.06 455 ASP A CA 1
ATOM 3777 C C . ASP A 1 455 ? -0.028 1.028 35.628 1.00 89.06 455 ASP A C 1
ATOM 3779 O O . ASP A 1 455 ? -0.812 0.089 35.493 1.00 89.06 455 ASP A O 1
ATOM 3783 N N . GLU A 1 456 ? 0.649 1.225 36.764 1.00 91.00 456 GLU A N 1
ATOM 3784 C CA . GLU A 1 456 ? 0.552 0.339 37.935 1.00 91.00 456 GLU A CA 1
ATOM 3785 C C . GLU A 1 456 ? -0.891 0.179 38.433 1.00 91.00 456 GLU A C 1
ATOM 3787 O O . GLU A 1 456 ? -1.289 -0.909 38.847 1.00 91.00 456 GLU A O 1
ATOM 3792 N N . ASN A 1 457 ? -1.682 1.251 38.378 1.00 93.25 457 ASN A N 1
ATOM 3793 C CA . ASN A 1 457 ? -3.063 1.256 38.841 1.00 93.25 457 ASN A CA 1
ATOM 3794 C C . ASN A 1 457 ? -4.053 0.848 37.753 1.00 93.25 457 ASN A C 1
ATOM 3796 O O . ASN A 1 457 ? -5.218 0.601 38.078 1.00 93.25 457 ASN A O 1
ATOM 3800 N N . GLN A 1 458 ? -3.618 0.774 36.492 1.00 95.25 458 GLN A N 1
ATOM 3801 C CA . GLN A 1 458 ? -4.463 0.439 35.349 1.00 95.25 458 GLN A CA 1
ATOM 3802 C C . GLN A 1 458 ? -5.767 1.260 35.340 1.00 95.25 458 GLN A C 1
ATOM 3804 O O . GLN A 1 458 ? -6.859 0.694 35.451 1.00 95.25 458 GLN A O 1
ATOM 3809 N N . PRO A 1 459 ? -5.700 2.603 35.285 1.00 95.88 459 PRO A N 1
ATOM 3810 C CA . PRO A 1 459 ? -6.888 3.440 35.332 1.00 95.88 459 PRO A CA 1
ATOM 3811 C C . PRO A 1 459 ? -7.773 3.172 34.104 1.00 95.88 459 PRO A C 1
ATOM 3813 O O . PRO A 1 459 ? -7.257 3.098 32.982 1.00 95.88 459 PRO A O 1
ATOM 3816 N N . PRO A 1 460 ? -9.099 3.041 34.277 1.00 96.06 460 PRO A N 1
ATOM 3817 C CA . PRO A 1 460 ? -9.998 2.791 33.160 1.00 96.06 460 PRO A CA 1
ATOM 3818 C C . PRO A 1 460 ? -10.183 4.035 32.276 1.00 96.06 460 PRO A C 1
ATOM 3820 O O . PRO A 1 460 ? -10.158 5.170 32.755 1.00 96.06 460 PRO A O 1
ATOM 3823 N N . CYS A 1 461 ? -10.409 3.818 30.981 1.00 95.81 461 CYS A N 1
ATOM 3824 C CA . CYS A 1 461 ? -10.378 4.829 29.926 1.00 95.81 461 CYS A CA 1
ATOM 3825 C C . CYS A 1 461 ? -11.775 5.246 29.421 1.00 95.81 461 CYS A C 1
ATOM 3827 O O . CYS A 1 461 ? -11.989 5.397 28.225 1.00 95.81 461 CYS A O 1
ATOM 3829 N N . PHE A 1 462 ? -12.746 5.457 30.307 1.00 96.19 462 PHE A N 1
ATOM 3830 C CA . PHE A 1 462 ? -14.113 5.864 29.930 1.00 96.19 462 PHE A CA 1
ATOM 3831 C C . PHE A 1 462 ? -14.459 7.319 30.302 1.00 96.19 462 PHE A C 1
ATOM 3833 O O . PHE A 1 462 ? -15.626 7.671 30.445 1.00 96.19 462 PHE A O 1
ATOM 3840 N N . TYR A 1 463 ? -13.454 8.176 30.499 1.00 97.31 463 TYR A N 1
ATOM 3841 C CA . TYR A 1 463 ? -13.613 9.561 30.970 1.00 97.31 463 TYR A CA 1
ATOM 3842 C C . TYR A 1 463 ? -13.397 10.618 29.881 1.00 97.31 463 TYR A C 1
ATOM 3844 O O . TYR A 1 463 ? -13.084 11.776 30.193 1.00 97.31 463 TYR A O 1
ATOM 3852 N N . ASP A 1 464 ? -13.542 10.246 28.611 1.00 97.31 464 ASP A N 1
ATOM 3853 C CA . ASP A 1 464 ? -13.586 11.218 27.524 1.00 97.31 464 ASP A CA 1
ATOM 3854 C C . ASP A 1 464 ? -14.811 12.141 27.649 1.00 97.31 464 ASP A C 1
ATOM 3856 O O . ASP A 1 464 ? -15.782 11.838 28.350 1.00 97.31 464 ASP A O 1
ATOM 3860 N N . GLN A 1 465 ? -14.748 13.304 26.998 1.00 97.50 465 GLN A N 1
ATOM 3861 C CA . GLN A 1 465 ? -15.763 14.344 27.177 1.00 97.50 465 GLN A CA 1
ATOM 3862 C C . GLN A 1 465 ? -17.148 13.887 26.701 1.00 97.50 465 GLN A C 1
ATOM 3864 O O . GLN A 1 465 ? -18.130 14.134 27.397 1.00 97.50 465 GLN A O 1
ATOM 3869 N N . ALA A 1 466 ? -17.227 13.168 25.575 1.00 97.69 466 ALA A N 1
ATOM 3870 C CA . ALA A 1 466 ? -18.500 12.676 25.054 1.00 97.69 466 ALA A CA 1
ATOM 3871 C C . ALA A 1 466 ? -19.159 11.688 26.029 1.00 97.69 466 ALA A C 1
ATOM 3873 O O . ALA A 1 466 ? -20.364 11.771 26.270 1.00 97.69 466 ALA A O 1
ATOM 3874 N N . THR A 1 467 ? -18.368 10.809 26.652 1.00 97.94 467 THR A N 1
ATOM 3875 C CA . THR A 1 467 ? -18.880 9.857 27.646 1.00 97.94 467 THR A CA 1
ATOM 3876 C C . THR A 1 467 ? -19.369 10.564 28.908 1.00 97.94 467 THR A C 1
ATOM 3878 O O . THR A 1 467 ? -20.467 10.264 29.377 1.00 97.94 467 THR A O 1
ATOM 3881 N N . LYS A 1 468 ? -18.615 11.547 29.422 1.00 98.19 468 LYS A N 1
ATOM 3882 C CA . LYS A 1 468 ? -19.015 12.352 30.592 1.00 98.19 468 LYS A CA 1
ATOM 3883 C C . LYS A 1 468 ? -20.304 13.131 30.351 1.00 98.19 468 LYS A C 1
ATOM 3885 O O . LYS A 1 468 ? -21.206 13.083 31.186 1.00 98.19 468 LYS A O 1
ATOM 3890 N N . ASP A 1 469 ? -20.398 13.815 29.214 1.00 98.25 469 ASP A N 1
ATOM 3891 C CA . ASP A 1 469 ? -21.567 14.626 28.867 1.00 98.25 469 ASP A CA 1
ATOM 3892 C C . ASP A 1 469 ? -22.812 13.749 28.729 1.00 98.25 469 ASP A C 1
ATOM 3894 O O . ASP A 1 469 ? -23.863 14.062 29.291 1.00 98.25 469 ASP A O 1
ATOM 3898 N N . LYS A 1 470 ? -22.678 12.604 28.048 1.00 98.44 470 LYS A N 1
ATOM 3899 C CA . LYS A 1 470 ? -23.783 11.666 27.844 1.00 98.44 470 LYS A CA 1
ATOM 3900 C C . LYS A 1 470 ? -24.228 10.986 29.140 1.00 98.44 470 LYS A C 1
ATOM 3902 O O . LYS A 1 470 ? -25.421 10.764 29.336 1.00 98.44 470 LYS A O 1
ATOM 3907 N N . HIS A 1 471 ? -23.291 10.653 30.028 1.00 98.50 471 HIS A N 1
ATOM 3908 C CA . HIS A 1 471 ? -23.606 10.105 31.350 1.00 98.50 471 HIS A CA 1
ATOM 3909 C C . HIS A 1 471 ? -24.387 11.119 32.192 1.00 98.50 471 HIS A C 1
ATOM 3911 O O . HIS A 1 471 ? -25.448 10.782 32.719 1.00 98.50 471 HIS A O 1
ATOM 3917 N N . LEU A 1 472 ? -23.921 12.371 32.243 1.00 98.50 472 LEU A N 1
ATOM 3918 C CA . LEU A 1 472 ? -24.599 13.443 32.971 1.00 98.50 472 LEU A CA 1
ATOM 3919 C C . LEU A 1 472 ? -25.999 13.716 32.405 1.00 98.50 472 LEU A C 1
ATOM 3921 O O . LEU A 1 472 ? -26.939 13.917 33.173 1.00 98.50 472 LEU A O 1
ATOM 3925 N N . GLU A 1 473 ? -26.146 13.702 31.079 1.00 98.38 473 GLU A N 1
ATOM 3926 C CA . GLU A 1 473 ? -27.433 13.859 30.398 1.00 98.38 473 GLU A CA 1
ATOM 3927 C C . GLU A 1 473 ? -28.424 12.745 30.772 1.00 98.38 473 GLU A C 1
ATOM 3929 O O . GLU A 1 473 ? -29.579 13.032 31.093 1.00 98.38 473 GLU A O 1
ATOM 3934 N N . GLU A 1 474 ? -27.994 11.480 30.735 1.00 98.31 474 GLU A N 1
ATOM 3935 C CA . GLU A 1 474 ? -28.894 10.330 30.882 1.00 98.31 474 GLU A CA 1
ATOM 3936 C C . GLU A 1 474 ? -29.148 9.922 32.341 1.00 98.31 474 GLU A C 1
ATOM 3938 O O . GLU A 1 474 ? -30.246 9.455 32.653 1.00 98.31 474 GLU A O 1
ATOM 3943 N N . LEU A 1 475 ? -28.170 10.096 33.237 1.00 98.12 475 LEU A N 1
ATOM 3944 C CA . LEU A 1 475 ? -28.266 9.681 34.644 1.00 98.12 475 LEU A CA 1
ATOM 3945 C C . LEU A 1 475 ? -28.412 10.855 35.625 1.00 98.12 475 LEU A C 1
ATOM 3947 O O . LEU A 1 475 ? -28.861 10.660 36.755 1.00 98.12 475 LEU A O 1
ATOM 3951 N N . GLY A 1 476 ? -28.097 12.084 35.207 1.00 98.12 476 GLY A N 1
ATOM 3952 C CA . GLY A 1 476 ? -28.337 13.293 36.001 1.00 98.12 476 GLY A CA 1
ATOM 3953 C C . GLY A 1 476 ? -27.333 13.553 37.129 1.00 98.12 476 GLY A C 1
ATOM 3954 O O . GLY A 1 476 ? -27.616 14.367 38.011 1.00 98.12 476 GLY A O 1
ATOM 3955 N N . TYR A 1 477 ? -26.177 12.884 37.128 1.00 97.69 477 TYR A N 1
ATOM 3956 C CA . TYR A 1 477 ? -25.074 13.122 38.065 1.00 97.69 477 TYR A CA 1
ATOM 3957 C C . TYR A 1 477 ? -23.714 12.961 37.376 1.00 97.69 477 TYR A C 1
ATOM 3959 O O . TYR A 1 477 ? -23.629 12.361 36.314 1.00 97.69 477 TYR A O 1
ATOM 3967 N N . GLU A 1 478 ? -22.648 13.514 37.961 1.00 97.19 478 GLU A N 1
ATOM 3968 C CA . GLU A 1 478 ? -21.288 13.382 37.420 1.00 97.19 478 GLU A CA 1
ATOM 3969 C C . GLU A 1 478 ? -20.752 11.951 37.574 1.00 97.19 478 GLU A C 1
ATOM 3971 O O . GLU A 1 478 ? -20.983 11.301 38.595 1.00 97.19 478 GLU A O 1
ATOM 3976 N N . MET A 1 479 ? -19.984 11.472 36.592 1.00 96.81 479 MET A N 1
ATOM 3977 C CA . MET A 1 479 ? -19.377 10.138 36.643 1.00 96.81 479 MET A CA 1
ATOM 3978 C C . MET A 1 479 ? -18.519 9.940 37.908 1.00 96.81 479 MET A C 1
ATOM 3980 O O . MET A 1 479 ? -17.606 10.734 38.153 1.00 96.81 479 MET A O 1
ATOM 3984 N N . PRO A 1 480 ? -18.740 8.856 38.680 1.00 96.12 480 PRO A N 1
ATOM 3985 C CA . PRO A 1 480 ? -17.827 8.434 39.734 1.00 96.12 480 PRO A CA 1
ATOM 3986 C C . PRO A 1 480 ? -16.410 8.239 39.193 1.00 96.12 480 PRO A C 1
ATOM 3988 O O . PRO A 1 480 ? -16.225 7.685 38.110 1.00 96.12 480 PRO A O 1
ATOM 3991 N N . ILE A 1 481 ? -15.416 8.683 39.962 1.00 96.38 481 ILE A N 1
ATOM 3992 C CA . ILE A 1 481 ? -14.005 8.582 39.587 1.00 96.38 481 ILE A CA 1
ATOM 3993 C C . ILE A 1 481 ? -13.408 7.311 40.188 1.00 96.38 481 ILE A C 1
ATOM 3995 O O . ILE A 1 481 ? -13.394 7.137 41.403 1.00 96.38 481 ILE A O 1
ATOM 3999 N N . PHE A 1 482 ? -12.862 6.487 39.305 1.00 96.94 482 PHE A N 1
ATOM 4000 C CA . PHE A 1 482 ? -12.019 5.332 39.567 1.00 96.94 482 PHE A CA 1
ATOM 4001 C C . PHE A 1 482 ? -10.613 5.659 39.073 1.00 96.94 482 PHE A C 1
ATOM 4003 O O . PHE A 1 482 ? -10.414 5.915 37.882 1.00 96.94 482 PHE A O 1
ATOM 4010 N N . THR A 1 483 ? -9.647 5.646 39.986 1.00 96.12 483 THR A N 1
ATOM 4011 C CA . THR A 1 483 ? -8.225 5.843 39.670 1.00 96.12 483 THR A CA 1
ATOM 4012 C C . THR A 1 483 ? -7.494 4.532 39.395 1.00 96.12 483 THR A C 1
ATOM 4014 O O . THR A 1 483 ? -6.384 4.548 38.875 1.00 96.12 483 THR A O 1
ATOM 4017 N N . SER A 1 484 ? -8.134 3.397 39.688 1.00 95.44 484 SER A N 1
ATOM 4018 C CA . SER A 1 484 ? -7.644 2.056 39.380 1.00 95.44 484 SER A CA 1
ATOM 4019 C C . SER A 1 484 ? -8.762 1.122 38.912 1.00 95.44 484 SER A C 1
ATOM 4021 O O . SER A 1 484 ? -9.875 1.165 39.442 1.00 95.44 484 SER A O 1
ATOM 4023 N N . SER A 1 485 ? -8.457 0.212 37.980 1.00 93.12 485 SER A N 1
ATOM 4024 C CA . SER A 1 485 ? -9.358 -0.886 37.583 1.00 93.12 485 SER A CA 1
ATOM 4025 C C . SER A 1 485 ? -9.615 -1.907 38.704 1.00 93.12 485 SER A C 1
ATOM 4027 O O . SER A 1 485 ? -10.504 -2.751 38.586 1.00 93.12 485 SER A O 1
ATOM 4029 N N . HIS A 1 486 ? -8.865 -1.835 39.808 1.00 93.19 486 HIS A N 1
ATOM 4030 C CA . HIS A 1 486 ? -9.005 -2.713 40.971 1.00 93.19 486 HIS A CA 1
ATOM 4031 C C . HIS A 1 486 ? -9.938 -2.156 42.057 1.00 93.19 486 HIS A C 1
ATOM 4033 O O . HIS A 1 486 ? -10.205 -2.833 43.055 1.00 93.19 486 HIS A O 1
ATOM 4039 N N . GLU A 1 487 ? -10.428 -0.926 41.897 1.00 95.38 487 GLU A N 1
ATOM 4040 C CA . GLU A 1 487 ? -11.364 -0.321 42.837 1.00 95.38 487 GLU A CA 1
ATOM 4041 C C . GLU A 1 487 ? -12.721 -1.040 42.840 1.00 95.38 487 GLU A C 1
ATOM 4043 O O . GLU A 1 487 ? -13.205 -1.570 41.839 1.00 95.38 487 GLU A O 1
ATOM 4048 N N . SER A 1 488 ? -13.362 -1.074 44.010 1.00 94.50 488 SER A N 1
ATOM 4049 C CA . SER A 1 488 ? -14.664 -1.721 44.154 1.00 94.50 488 SER A CA 1
ATOM 4050 C C . SER A 1 488 ? -15.750 -0.913 43.453 1.00 94.50 488 SER A C 1
ATOM 4052 O O . SER A 1 488 ? -15.964 0.254 43.769 1.00 94.50 488 SER A O 1
ATOM 4054 N N . ILE A 1 489 ? -16.525 -1.575 42.595 1.00 93.81 489 ILE A N 1
ATOM 4055 C CA . ILE A 1 489 ? -17.692 -0.973 41.932 1.00 93.81 489 ILE A CA 1
ATOM 4056 C C . ILE A 1 489 ? -18.901 -0.791 42.866 1.00 93.81 489 ILE A C 1
ATOM 4058 O O . ILE A 1 489 ? -19.938 -0.288 42.440 1.00 93.81 489 ILE A O 1
ATOM 4062 N N . LYS A 1 490 ? -18.810 -1.243 44.125 1.00 96.75 490 LYS A N 1
ATOM 4063 C CA . LYS A 1 490 ? -19.935 -1.256 45.067 1.00 96.75 490 LYS A CA 1
ATOM 4064 C C . LYS A 1 490 ? -20.444 0.162 45.342 1.00 96.75 490 LYS A C 1
ATOM 4066 O O . LYS A 1 490 ? -19.723 0.964 45.929 1.00 96.75 490 LYS A O 1
ATOM 4071 N N . GLY A 1 491 ? -21.714 0.415 45.034 1.00 96.31 491 GLY A N 1
ATOM 4072 C CA . GLY A 1 491 ? -22.350 1.731 45.148 1.00 96.31 491 GLY A CA 1
ATOM 4073 C C . GLY A 1 491 ? -22.308 2.560 43.861 1.00 96.31 491 GLY A C 1
ATOM 4074 O O . GLY A 1 491 ? -22.875 3.648 43.841 1.00 96.31 491 GLY A O 1
ATOM 4075 N N . TYR A 1 492 ? -21.676 2.047 42.803 1.00 96.50 492 TYR A N 1
ATOM 4076 C CA . TYR A 1 492 ? -21.525 2.701 41.501 1.00 96.50 492 TYR A CA 1
ATOM 4077 C C . TYR A 1 492 ? -21.996 1.814 40.338 1.00 96.50 492 TYR A C 1
ATOM 4079 O O . TYR A 1 492 ? -21.760 2.136 39.175 1.00 96.50 492 TYR A O 1
ATOM 4087 N N . GLU A 1 493 ? -22.672 0.696 40.627 1.00 97.00 493 GLU A N 1
ATOM 4088 C CA . GLU A 1 493 ? -23.057 -0.321 39.645 1.00 97.00 493 GLU A CA 1
ATOM 4089 C C . GLU A 1 493 ? -23.888 0.250 38.491 1.00 97.00 493 GLU A C 1
ATOM 4091 O O . GLU A 1 493 ? -23.741 -0.201 37.360 1.00 97.00 493 GLU A O 1
ATOM 4096 N N . GLU A 1 494 ? -24.714 1.268 38.751 1.00 98.06 494 GLU A N 1
ATOM 4097 C CA . GLU A 1 494 ? -25.506 1.949 37.722 1.00 98.06 494 GLU A CA 1
ATOM 4098 C C . GLU A 1 494 ? -24.626 2.553 36.621 1.00 98.06 494 GLU A C 1
ATOM 4100 O O . GLU A 1 494 ? -24.892 2.326 35.443 1.00 98.06 494 GLU A O 1
ATOM 4105 N N . THR A 1 495 ? -23.533 3.236 36.983 1.00 97.00 495 THR A N 1
ATOM 4106 C CA . THR A 1 495 ? -22.591 3.797 36.002 1.00 97.00 495 THR A CA 1
ATOM 4107 C C . THR A 1 495 ? -21.907 2.689 35.198 1.00 97.00 495 THR A C 1
ATOM 4109 O O . THR A 1 495 ? -21.785 2.795 33.980 1.00 97.00 495 THR A O 1
ATOM 4112 N N . LEU A 1 496 ? -21.497 1.592 35.844 1.00 95.44 496 LEU A N 1
ATOM 4113 C CA . LEU A 1 496 ? -20.823 0.483 35.157 1.00 95.44 496 LEU A CA 1
ATOM 4114 C C . LEU A 1 496 ? -21.775 -0.283 34.225 1.00 95.44 496 LEU A C 1
ATOM 4116 O O . LEU A 1 496 ? -21.378 -0.704 33.138 1.00 95.44 496 LEU A O 1
ATOM 4120 N N . TYR A 1 497 ? -23.035 -0.462 34.621 1.00 96.75 497 TYR A N 1
ATOM 4121 C CA . TYR A 1 497 ? -24.053 -1.063 33.760 1.00 96.75 497 TYR A CA 1
ATOM 4122 C C . TYR A 1 497 ? -24.422 -0.151 32.598 1.00 96.75 497 TYR A C 1
ATOM 4124 O O . TYR A 1 497 ? -24.553 -0.644 31.482 1.00 96.75 497 TYR A O 1
ATOM 4132 N N . TRP A 1 498 ? -24.497 1.158 32.828 1.00 97.88 498 TRP A N 1
ATOM 4133 C CA . TRP A 1 498 ? -24.677 2.136 31.763 1.00 97.88 498 TRP A CA 1
ATOM 4134 C C . TRP A 1 498 ? -23.529 2.076 30.743 1.00 97.88 498 TRP A C 1
ATOM 4136 O O . TRP A 1 498 ? -23.786 1.943 29.549 1.00 97.88 498 TRP A O 1
ATOM 4146 N N . LEU A 1 499 ? -22.268 2.046 31.193 1.00 97.00 499 LEU A N 1
ATOM 4147 C CA . LEU A 1 499 ? -21.093 1.894 30.319 1.00 97.00 499 LEU A CA 1
ATOM 4148 C C . LEU A 1 499 ? -21.137 0.596 29.497 1.00 97.00 499 LEU A C 1
ATOM 4150 O O . LEU A 1 499 ? -20.876 0.614 28.293 1.00 97.00 499 LEU A O 1
ATOM 4154 N N . ARG A 1 500 ? -21.500 -0.532 30.125 1.00 95.31 500 ARG A N 1
ATOM 4155 C CA . ARG A 1 500 ? -21.725 -1.811 29.428 1.00 95.31 500 ARG A CA 1
ATOM 4156 C C . ARG A 1 500 ? -22.787 -1.660 28.339 1.00 95.31 500 ARG A C 1
ATOM 4158 O O . ARG A 1 500 ? -22.595 -2.147 27.226 1.00 95.31 500 ARG A O 1
ATOM 4165 N N . ASP A 1 501 ? -23.900 -1.012 28.665 1.00 96.81 501 ASP A N 1
ATOM 4166 C CA . ASP A 1 501 ? -25.017 -0.848 27.740 1.00 96.81 501 ASP A CA 1
ATOM 4167 C C . ASP A 1 501 ? -24.623 0.043 26.554 1.00 96.81 501 ASP A C 1
ATOM 4169 O O . ASP A 1 501 ? -24.985 -0.283 25.426 1.00 96.81 501 ASP A O 1
ATOM 4173 N N . LYS A 1 502 ? -23.768 1.059 26.752 1.00 96.88 502 LYS A N 1
ATOM 4174 C CA . LYS A 1 502 ? -23.212 1.868 25.650 1.00 96.88 502 LYS A CA 1
ATOM 4175 C C . LYS A 1 502 ? -22.363 1.075 24.657 1.00 96.88 502 LYS A C 1
ATOM 4177 O O . LYS A 1 502 ? -22.473 1.326 23.457 1.00 96.88 502 LYS A O 1
ATOM 4182 N N . ASN A 1 503 ? -21.626 0.055 25.098 1.00 93.50 503 ASN A N 1
ATOM 4183 C CA . ASN A 1 503 ? -20.927 -0.847 24.169 1.00 93.50 503 ASN A CA 1
ATOM 4184 C C . ASN A 1 503 ? -21.920 -1.645 23.308 1.00 93.50 503 ASN A C 1
ATOM 4186 O O . ASN A 1 503 ? -21.741 -1.790 22.097 1.00 93.50 503 ASN A O 1
ATOM 4190 N N . GLY A 1 504 ? -23.002 -2.135 23.923 1.00 94.50 504 GLY A N 1
ATOM 4191 C CA . GLY A 1 504 ? -24.070 -2.846 23.217 1.00 94.50 504 GLY A CA 1
ATOM 4192 C C . GLY A 1 504 ? -24.840 -1.950 22.242 1.00 94.50 504 GLY A C 1
ATOM 4193 O O . GLY A 1 504 ? -25.102 -2.351 21.106 1.00 94.50 504 GLY A O 1
ATOM 4194 N N . GLU A 1 505 ? -25.160 -0.723 22.658 1.00 95.88 505 GLU A N 1
ATOM 4195 C CA . GLU A 1 505 ? -25.806 0.290 21.821 1.00 95.88 505 GLU A CA 1
ATOM 4196 C C . GLU A 1 505 ? -24.958 0.618 20.593 1.00 95.88 505 GLU A C 1
ATOM 4198 O O . GLU A 1 505 ? -25.494 0.636 19.487 1.00 95.88 505 GLU A O 1
ATOM 4203 N N . PHE A 1 506 ? -23.643 0.797 20.747 1.00 95.81 506 PHE A N 1
ATOM 4204 C CA . PHE A 1 506 ? -22.748 1.040 19.616 1.00 95.81 506 PHE A CA 1
ATOM 4205 C C . PHE A 1 506 ? -22.800 -0.099 18.588 1.00 95.81 506 PHE A C 1
ATOM 4207 O O . PHE A 1 506 ? -23.007 0.140 17.397 1.00 95.81 506 PHE A O 1
ATOM 4214 N N . ALA A 1 507 ? -22.740 -1.355 19.041 1.00 94.06 507 ALA A N 1
ATOM 4215 C CA . ALA A 1 507 ? -22.884 -2.506 18.152 1.00 94.06 507 ALA A CA 1
ATOM 4216 C C . ALA A 1 507 ? -24.255 -2.549 17.449 1.00 94.06 507 ALA A C 1
ATOM 4218 O O . ALA A 1 507 ? -24.350 -2.899 16.269 1.00 94.06 507 ALA A O 1
ATOM 4219 N N . HIS A 1 508 ? -25.331 -2.182 18.150 1.00 95.62 508 HIS A N 1
ATOM 4220 C CA . HIS A 1 508 ? -26.669 -2.089 17.564 1.00 95.62 508 HIS A CA 1
ATOM 4221 C C . HIS A 1 508 ? -26.780 -0.965 16.535 1.00 95.62 508 HIS A C 1
ATOM 4223 O O . HIS A 1 508 ? -27.349 -1.195 15.471 1.00 95.62 508 HIS A O 1
ATOM 4229 N N . ILE A 1 509 ? -26.177 0.196 16.795 1.00 96.12 509 ILE A N 1
ATOM 4230 C CA . ILE A 1 509 ? -26.132 1.331 15.870 1.00 96.12 509 ILE A CA 1
ATOM 4231 C C . ILE A 1 509 ? -25.503 0.923 14.533 1.00 96.12 509 ILE A C 1
ATOM 4233 O O . ILE A 1 509 ? -26.044 1.265 13.480 1.00 96.12 509 ILE A O 1
ATOM 4237 N N . LEU A 1 510 ? -24.390 0.183 14.558 1.00 95.81 510 LEU A N 1
ATOM 4238 C CA . LEU A 1 510 ? -23.721 -0.272 13.334 1.00 95.81 510 LEU A CA 1
ATOM 4239 C C . LEU A 1 510 ? -24.530 -1.350 12.608 1.00 95.81 510 LEU A C 1
ATOM 4241 O O . LEU A 1 510 ? -24.741 -1.251 11.402 1.00 95.81 510 LEU A O 1
ATOM 4245 N N . ARG A 1 511 ? -25.051 -2.342 13.342 1.00 94.81 511 ARG A N 1
ATOM 4246 C CA . ARG A 1 511 ? -25.913 -3.399 12.788 1.00 94.81 511 ARG A CA 1
ATOM 4247 C C . ARG A 1 511 ? -27.168 -2.833 12.122 1.00 94.81 511 ARG A C 1
ATOM 4249 O O . ARG A 1 511 ? -27.556 -3.299 11.058 1.00 94.81 511 ARG A O 1
ATOM 4256 N N . ASP A 1 512 ? -27.833 -1.881 12.765 1.00 95.94 512 ASP A N 1
ATOM 4257 C CA . ASP A 1 512 ? -29.097 -1.328 12.275 1.00 95.94 512 ASP A CA 1
ATOM 4258 C C . ASP A 1 512 ? -28.883 -0.324 11.136 1.00 95.94 512 ASP A C 1
ATOM 4260 O O . ASP A 1 512 ? -29.814 -0.054 10.390 1.00 95.94 512 ASP A O 1
ATOM 4264 N N . HIS A 1 513 ? -27.661 0.190 10.958 1.00 95.06 513 HIS A N 1
ATOM 4265 C CA . HIS A 1 513 ? -27.305 1.010 9.801 1.00 95.06 513 HIS A CA 1
ATOM 4266 C C . HIS A 1 513 ? -27.160 0.198 8.503 1.00 95.06 513 HIS A C 1
ATOM 4268 O O . HIS A 1 513 ? -27.404 0.735 7.425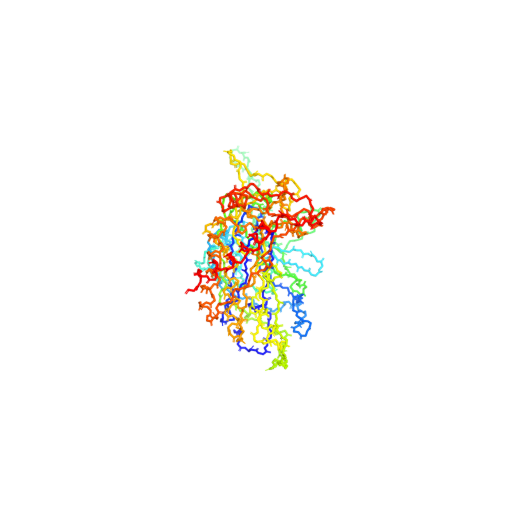 1.00 95.06 513 HIS A O 1
ATOM 4274 N N . ILE A 1 514 ? -26.756 -1.074 8.603 1.00 90.31 514 ILE A N 1
ATOM 4275 C CA . ILE A 1 514 ? -26.521 -1.962 7.449 1.00 90.31 514 ILE A CA 1
ATOM 4276 C C . ILE A 1 514 ? -27.718 -2.865 7.100 1.00 90.31 514 ILE A C 1
ATOM 4278 O O . ILE A 1 514 ? -27.695 -3.517 6.057 1.00 90.31 514 ILE A O 1
ATOM 4282 N N . ARG A 1 515 ? -28.730 -2.945 7.973 1.00 80.25 515 ARG A N 1
ATOM 4283 C CA . ARG A 1 515 ? -29.991 -3.676 7.750 1.00 80.25 515 ARG A CA 1
ATOM 4284 C C . ARG A 1 515 ? -30.991 -2.822 6.989 1.00 80.25 515 ARG A C 1
ATOM 4286 O O . ARG A 1 515 ? -31.712 -3.412 6.152 1.00 80.25 515 ARG A O 1
#

Radius of gyration: 28.75 Å; Cα contacts (8 Å, |Δi|>4): 1127; chains: 1; bounding box: 76×73×87 Å

Mean predicted aligned error: 7.26 Å

Nearest PDB structures (foldseek):
  3wen-assembly1_A  TM=2.088E-01  e=7.164E-03  Beta vulgaris
  5e70-assembly2_B  TM=2.970E-01  e=1.137E-01  Escherichia coli O139:H28 str. E24377A
  4p5f-assembly2_B  TM=2.305E-01  e=2.406E+00  Xanthomonas oryzae pv. oryzae KACC 10331
  7tth-assembly1_A  TM=2.334E-01  e=6.783E+00  Homo sapiens

Secondary structure (DSSP, 8-state):
--S--TTEEETT-GGG-EEEE-TT-EEEEEE-TTSS-EEEEEEEEETT-EEEEEE-SS-SSS-TTTPPPP----TT-EEEEEEEEEES---TTSTTS-EEEEEETTS-EEEEEGGGGBTTPPPPHHHHHHS--SSTT------BTTEEEEEEEGGG-EEBS-SEEEEEEEEEEEE-TTT--EEEEEEEEEEEGGG-TTHHHHHTTT-SSSS--S--EE--TTSEEEEEEEEE-TT--TTS---PEEEEEEEEEEEEEEEEEEES--EEEEPPSSPPPP-S--EEEESTTTTTB-HHHHHHHHHHHT--SEEEEEE-SSSSS-EEE-B-TTSPBPB-TTSSSSB-EEE-SS----HHHHHHHHHHHHHHHHTT-EEEEEE-SEESS--GGGB-B-TTSPBPB-S-SS-PEEB-TT-HHHHHHHHHHHHHHHHHHHHHTPPP-EEES--S--B-TTSTT--BS--SHHHHHHHHHHHSSPPPP-SSTTS--TT-HHHHHHHHHHHHHHHHHHHHHH-

InterPro domains:
  IPR057102 Non-contractile tail sheath, N-terminal domain [PF23844] (12-121)
  IPR057122 Non-contractile tail sheath, TIM barrel [PF23845] (278-471)